Protein AF-A0A504XKM9-F1 (afdb_monomer)

Solvent-accessible surface area (backbone atoms only — not comparable to full-atom values): 22689 Å² total; per-residue (Å²): 129,52,29,35,40,34,37,34,36,84,38,79,66,26,45,53,51,51,55,52,41,51,76,68,64,38,48,39,29,25,29,25,67,56,88,77,69,82,68,48,90,37,65,44,71,44,65,89,86,54,51,67,71,54,50,52,50,50,55,51,58,65,42,63,98,58,78,71,78,43,79,45,74,71,70,92,86,56,64,70,44,27,48,68,44,30,49,50,44,53,51,51,50,55,48,39,48,74,71,43,49,73,52,29,65,49,80,39,77,36,36,46,67,28,80,49,90,34,87,98,41,53,50,59,22,56,17,23,36,49,35,49,51,49,29,36,53,52,42,73,38,64,87,63,44,34,61,82,38,37,30,32,24,41,15,49,73,48,63,67,39,76,65,49,50,66,78,44,74,85,58,79,61,91,76,38,22,55,61,64,62,54,51,51,53,52,52,37,34,54,72,62,45,92,52,76,64,58,32,39,77,43,71,51,62,65,80,75,71,84,57,76,85,26,46,55,51,40,39,40,34,39,53,28,70,73,27,32,42,36,39,36,49,76,47,72,55,42,34,48,67,54,48,54,54,49,51,49,55,50,50,55,50,55,50,48,50,54,71,80,36,104,54,79,77,80,50,60,69,55,51,51,49,53,51,44,53,53,32,35,48,27,37,76,73,75,58,42,36,81,44,73,48,78,49,76,24,49,55,100,91,45,70,42,45,36,38,35,41,39,73,40,55,70,51,72,52,66,57,49,42,35,74,65,24,49,76,63,31,39,61,56,53,51,52,52,44,72,75,29,80,88,52,35,49,62,69,56,45,53,47,54,48,50,54,34,52,45,53,39,46,76,70,40,97,66,49,52,80,34,29,36,43,39,39,20,24,94,93,45,76,47,70,49,74,77,43,67,66,89,82,85,78,82,50,86,71,65,38,66,87,69,63,51,92,72,132

Foldseek 3Di:
DAEEEQEQCVDPVNVVVLVVVVVVVYFYQYEYCDPPPPDGPFYDHDHPPDAPVRVVVRSCVSQPPHDHPYYHHPDDDDPPLLVVAVVVLVVLLQCQLVPNDAQAEAEGEAAPCLVDDDVVCRSNNVNRVNSLVVQQVCLVDCNSHYHNYAYEYEHEYAAPDPVCCVVCVPDDCVWHAYPVVVVVVVVCVRVVHPNDHHSYHHYDTPDQCPDCPFCFDKKKKADFQFWIKIKGFPDGPGHPPLPVVLVVVLVVVQVCCVPVDVDDGDDQVRSVVVSLVVQQVCVVVVRHSQHKDWGWADDPSDTWTKIAHRNSDIDTDRMDMDDCCVVQLVVLSVVLCVVVVVGHHPVSRVVSVLVSLQRCCVPPPRHDQWMKMWIHGPVGIDIDDIHGHDHDPPPPCNDPVNVDPDD

Nearest PDB structures (foldseek):
  8olu-assembly1_N  TM=9.943E-01  e=1.231E-33  Leishmania tarentolae
  8b5t-assembly1_A  TM=6.002E-01  e=1.098E-28  Leishmania major
  8b5u-assembly1_A-2  TM=6.153E-01  e=2.143E-27  Leishmania donovani
  8b5t-assembly2_C  TM=6.014E-01  e=2.281E-26  Leishmania major
  1hdr-assembly1_A-2  TM=6.106E-01  e=1.189E-16  Homo sapiens

Secondary structure (DSSP, 8-state):
--EEEEETTTSHHHHHHHHHHHHTT-EEEEEESSTT--SSSEEEE--TTS-HHHHHHHHHHHTTT---SEEEE-S---HHHIIIIIIHHHHHHHHHHHHPPTT-EEEEE--GGGGS--TT-HHHHHHHHHHHHHHHHHHH-GGGS-TT-EEEEEEES-B--HHHHHH-TTS-GGGPBPHHHHHHHHHHHHTTTTPPPTT-EEEE-S---SS-S------EEEEETTEEEEEEES--SS--HHHHHHHHHHHHHHHHHHHHS--PPPPHHHHHHHHHHHHHHHHHTT------EEEEEEETTEEEEEEE-TT--EEE-SEEE-TTHHHHTHHHHHHHHHH-TT---HHHHHHHHHHHHHHHHHH-TT--S-EEEEEEETTEEEEPPPB--------TTSSHHHH-S--

Structure (mmCIF, N/CA/C/O backbone):
data_AF-A0A504XKM9-F1
#
_entry.id   AF-A0A504XKM9-F1
#
loop_
_atom_site.group_PDB
_atom_site.id
_atom_site.type_symbol
_atom_site.label_atom_id
_atom_site.label_alt_id
_atom_site.label_comp_id
_atom_site.label_asym_id
_atom_site.label_entity_id
_atom_site.label_seq_id
_atom_site.pdbx_PDB_ins_code
_atom_site.Cartn_x
_atom_site.Cartn_y
_atom_site.Cartn_z
_atom_site.occupancy
_atom_site.B_iso_or_equiv
_atom_site.auth_seq_id
_atom_site.auth_comp_id
_atom_site.auth_asym_id
_atom_site.auth_atom_id
_atom_site.pdbx_PDB_model_num
ATOM 1 N N . MET A 1 1 ? -4.149 -6.674 61.177 1.00 70.00 1 MET A N 1
ATOM 2 C CA . MET A 1 1 ? -5.320 -7.245 60.475 1.00 70.00 1 MET A CA 1
ATOM 3 C C . MET A 1 1 ? -5.257 -6.757 59.034 1.00 70.00 1 MET A C 1
ATOM 5 O O . MET A 1 1 ? -4.683 -5.691 58.846 1.00 70.00 1 MET A O 1
ATOM 9 N N . LYS A 1 2 ? -5.729 -7.525 58.043 1.00 76.19 2 LYS A N 1
ATOM 10 C CA . LYS A 1 2 ? -5.780 -7.047 56.648 1.00 76.19 2 LYS A CA 1
ATOM 11 C C . LYS A 1 2 ? -7.056 -6.251 56.413 1.00 76.19 2 LYS A C 1
ATOM 13 O O . LYS A 1 2 ? -8.088 -6.632 56.965 1.00 76.19 2 LYS A O 1
ATOM 18 N N . ASN A 1 3 ? -6.983 -5.206 55.595 1.00 72.88 3 ASN A N 1
ATOM 19 C CA . ASN A 1 3 ? -8.083 -4.270 55.369 1.00 72.88 3 ASN A CA 1
ATOM 20 C C . ASN A 1 3 ? -8.521 -4.291 53.897 1.00 72.88 3 ASN A C 1
ATOM 22 O O . ASN A 1 3 ? -7.683 -4.176 53.001 1.00 72.88 3 ASN A O 1
ATOM 26 N N . VAL A 1 4 ? -9.827 -4.392 53.642 1.00 72.75 4 VAL A N 1
ATOM 27 C CA . VAL A 1 4 ? -10.417 -4.289 52.295 1.00 72.75 4 VAL A CA 1
ATOM 28 C C . VAL A 1 4 ? -11.367 -3.096 52.217 1.00 72.75 4 VAL A C 1
ATOM 30 O O . VAL A 1 4 ? -12.232 -2.942 53.075 1.00 72.75 4 VAL A O 1
ATOM 33 N N . LEU A 1 5 ? -11.227 -2.270 51.177 1.00 77.06 5 LEU A N 1
ATOM 34 C CA . LEU A 1 5 ? -12.221 -1.261 50.807 1.00 77.06 5 LEU A CA 1
ATOM 35 C C . LEU A 1 5 ? -13.191 -1.881 49.795 1.00 77.06 5 LEU A C 1
ATOM 37 O O . LEU A 1 5 ? -12.787 -2.225 48.684 1.00 77.06 5 LEU A O 1
ATOM 41 N N . LEU A 1 6 ? -14.458 -2.028 50.179 1.00 73.31 6 LEU A N 1
ATOM 42 C CA . LEU A 1 6 ? -15.517 -2.613 49.362 1.00 73.31 6 LEU A CA 1
ATOM 43 C C . LEU A 1 6 ? -16.537 -1.540 48.968 1.00 73.31 6 LEU A C 1
ATOM 45 O O . LEU A 1 6 ? -17.334 -1.095 49.793 1.00 73.31 6 LEU A O 1
ATOM 49 N N . ILE A 1 7 ? -16.528 -1.158 47.693 1.00 74.06 7 ILE A N 1
ATOM 50 C CA . ILE A 1 7 ? -17.465 -0.194 47.111 1.00 74.06 7 ILE A CA 1
ATOM 51 C C . ILE A 1 7 ? -18.613 -0.967 46.443 1.00 74.06 7 ILE A C 1
ATOM 53 O O . ILE A 1 7 ? -18.381 -1.923 45.695 1.00 74.06 7 ILE A O 1
ATOM 57 N N . GLY A 1 8 ? -19.857 -0.574 46.721 1.00 64.62 8 GLY A N 1
ATOM 58 C CA . GLY A 1 8 ? -21.062 -1.296 46.295 1.00 64.62 8 GLY A CA 1
ATOM 59 C C . GLY A 1 8 ? -21.435 -2.462 47.223 1.00 64.62 8 GLY A C 1
ATOM 60 O O . GLY A 1 8 ? -21.980 -3.471 46.765 1.00 64.62 8 GLY A O 1
ATOM 61 N N . ALA A 1 9 ? -21.095 -2.367 48.516 1.00 67.50 9 ALA A N 1
ATOM 62 C CA . ALA A 1 9 ? -21.291 -3.415 49.524 1.00 67.50 9 ALA A CA 1
ATOM 63 C C . ALA A 1 9 ? -22.762 -3.855 49.717 1.00 67.50 9 ALA A C 1
ATOM 65 O O . ALA A 1 9 ? -23.021 -5.014 50.046 1.00 67.50 9 ALA A O 1
ATOM 66 N N . CYS A 1 10 ? -23.735 -2.972 49.473 1.00 66.06 10 CYS A N 1
ATOM 67 C CA . CYS A 1 10 ? -25.172 -3.259 49.539 1.00 66.06 10 CYS A CA 1
ATOM 68 C C . CYS A 1 10 ? -25.740 -3.829 48.224 1.00 66.06 10 CYS A C 1
ATOM 70 O O . CYS A 1 10 ? -26.924 -4.179 48.168 1.00 66.06 10 CYS A O 1
ATOM 72 N N . GLY A 1 11 ? -24.924 -3.993 47.179 1.00 57.66 11 GLY A N 1
ATOM 73 C CA . GLY A 1 11 ? -25.284 -4.765 45.990 1.00 57.66 11 GLY A CA 1
ATOM 74 C C . GLY A 1 11 ? -25.432 -6.266 46.281 1.00 57.66 11 GLY A C 1
ATOM 75 O O . GLY A 1 11 ? -24.950 -6.779 47.292 1.00 57.66 11 GLY A O 1
ATOM 76 N N . ALA A 1 12 ? -26.078 -7.013 45.377 1.00 55.53 12 ALA A N 1
ATOM 77 C CA . ALA A 1 12 ? -26.192 -8.472 45.507 1.00 55.53 12 ALA A CA 1
ATOM 78 C C . ALA A 1 12 ? -24.811 -9.160 45.500 1.00 55.53 12 ALA A C 1
ATOM 80 O O . ALA A 1 12 ? -24.533 -9.995 46.362 1.00 55.53 12 ALA A O 1
ATOM 81 N N . LEU A 1 13 ? -23.928 -8.737 44.587 1.00 52.66 13 LEU A N 1
ATOM 82 C CA . LEU A 1 13 ? -22.528 -9.164 44.547 1.00 52.66 13 LEU A CA 1
ATOM 83 C C . LEU A 1 13 ? -21.738 -8.633 45.755 1.00 52.66 13 LEU A C 1
ATOM 85 O O . LEU A 1 13 ? -21.016 -9.399 46.388 1.00 52.66 13 LEU A O 1
ATOM 89 N N . GLY A 1 14 ? -21.934 -7.363 46.130 1.00 64.19 14 GLY A N 1
ATOM 90 C CA . GLY A 1 14 ? -21.290 -6.740 47.292 1.00 64.19 14 GLY A CA 1
ATOM 91 C C . GLY A 1 14 ? -21.497 -7.524 48.587 1.00 64.19 14 GLY A C 1
ATOM 92 O O . GLY A 1 14 ? -20.524 -7.866 49.256 1.00 64.19 14 GLY A O 1
ATOM 93 N N . ARG A 1 15 ? -22.739 -7.930 48.888 1.00 71.44 15 ARG A N 1
ATOM 94 C CA . ARG A 1 15 ? -23.050 -8.785 50.048 1.00 71.44 15 ARG A CA 1
ATOM 95 C C . ARG A 1 15 ? -22.345 -10.140 49.997 1.00 71.44 15 ARG A C 1
ATOM 97 O O . ARG A 1 15 ? -21.890 -10.632 51.029 1.00 71.44 15 ARG A O 1
ATOM 104 N N . ALA A 1 16 ? -22.256 -10.772 48.826 1.00 67.19 16 ALA A N 1
ATOM 105 C CA . ALA A 1 16 ? -21.552 -12.048 48.680 1.00 67.19 16 ALA A CA 1
ATOM 106 C C . ALA A 1 16 ? -20.040 -11.890 48.931 1.00 67.19 16 ALA A C 1
ATOM 108 O O . ALA A 1 16 ? -19.444 -12.695 49.649 1.00 67.19 16 ALA A O 1
ATOM 109 N N . VAL A 1 17 ? -19.445 -10.812 48.411 1.00 68.62 17 VAL A N 1
ATOM 110 C CA . VAL A 1 17 ? -18.032 -10.460 48.604 1.00 68.62 17 VAL A CA 1
ATOM 111 C C . VAL A 1 17 ? -17.738 -10.119 50.070 1.00 68.62 17 VAL A C 1
ATOM 113 O O . VAL A 1 17 ? -16.817 -10.697 50.645 1.00 68.62 17 VAL A O 1
ATOM 116 N N . ALA A 1 18 ? -18.549 -9.277 50.719 1.00 73.62 18 ALA A N 1
ATOM 117 C CA . ALA A 1 18 ? -18.409 -8.943 52.141 1.00 73.62 18 ALA A CA 1
ATOM 118 C C . ALA A 1 18 ? -18.407 -10.201 53.028 1.00 73.62 18 ALA A C 1
ATOM 120 O O . ALA A 1 18 ? -17.508 -10.395 53.848 1.00 73.62 18 ALA A O 1
ATOM 121 N N . ASN A 1 19 ? -19.352 -11.120 52.796 1.00 74.81 19 ASN A N 1
ATOM 122 C CA . ASN A 1 19 ? -19.420 -12.400 53.504 1.00 74.81 19 ASN A CA 1
ATOM 123 C C . ASN A 1 19 ? -18.169 -13.278 53.296 1.00 74.81 19 ASN A C 1
ATOM 125 O O . ASN A 1 19 ? -17.775 -14.010 54.207 1.00 74.81 19 ASN A O 1
ATOM 129 N N . ALA A 1 20 ? -17.531 -13.226 52.122 1.00 71.88 20 ALA A N 1
ATOM 130 C CA . ALA A 1 20 ? -16.290 -13.954 51.858 1.00 71.88 20 ALA A CA 1
ATOM 131 C C . ALA A 1 20 ? -15.095 -13.353 52.624 1.00 71.88 20 ALA A C 1
ATOM 133 O O . ALA A 1 20 ? -14.355 -14.090 53.280 1.00 71.88 20 ALA A O 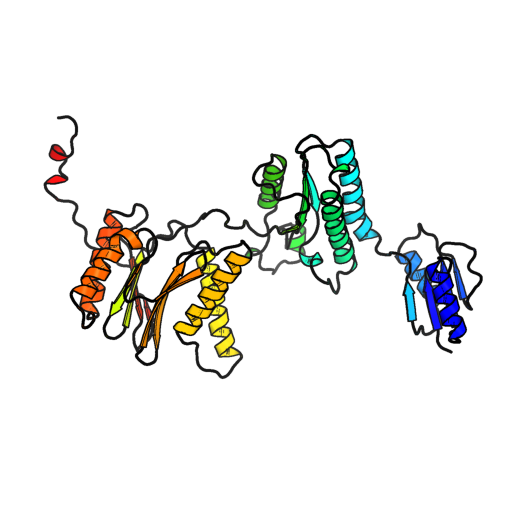1
ATOM 134 N N . PHE A 1 21 ? -14.945 -12.025 52.622 1.00 78.25 21 PHE A N 1
ATOM 135 C CA . PHE A 1 21 ? -13.887 -11.336 53.375 1.00 78.25 21 PHE A CA 1
ATOM 136 C C . PHE A 1 21 ? -14.048 -11.480 54.896 1.00 78.25 21 PHE A C 1
ATOM 138 O O . PHE A 1 21 ? -13.057 -11.704 55.597 1.00 78.25 21 PHE A O 1
ATOM 145 N N . ALA A 1 22 ? -15.287 -11.469 55.399 1.00 79.94 22 ALA A N 1
ATOM 146 C CA . ALA A 1 22 ? -15.591 -11.697 56.811 1.00 79.94 22 ALA A CA 1
ATOM 147 C C . ALA A 1 22 ? -15.174 -13.108 57.265 1.00 79.94 22 ALA A C 1
ATOM 149 O O . ALA A 1 22 ? -14.493 -13.259 58.281 1.00 79.94 22 ALA A O 1
ATOM 150 N N . LYS A 1 23 ? -15.479 -14.149 56.470 1.00 82.19 23 LYS A N 1
ATOM 151 C CA . LYS A 1 23 ? -14.980 -15.523 56.706 1.00 82.19 23 LYS A CA 1
ATOM 152 C C . LYS A 1 23 ? -13.448 -15.590 56.720 1.00 82.19 23 LYS A C 1
ATOM 154 O O . LYS A 1 23 ? -12.876 -16.349 57.498 1.00 82.19 23 LYS A O 1
ATOM 159 N N . GLY A 1 24 ? -12.790 -14.775 55.895 1.00 79.88 24 GLY A N 1
ATOM 160 C CA . GLY A 1 24 ? -11.335 -14.630 55.855 1.00 79.88 24 GLY A CA 1
ATOM 161 C C . GLY A 1 24 ? -10.714 -13.844 57.020 1.00 79.88 24 GLY A C 1
ATOM 162 O O . GLY A 1 24 ? -9.491 -13.722 57.048 1.00 79.88 24 GLY A O 1
ATOM 163 N N . LYS A 1 25 ? -11.509 -13.308 57.961 1.00 84.69 25 LYS A N 1
ATOM 164 C CA . LYS A 1 25 ? -11.062 -12.443 59.076 1.00 84.69 25 LYS A CA 1
ATOM 165 C C . LYS A 1 25 ? -10.348 -11.153 58.625 1.00 84.69 25 LYS A C 1
ATOM 167 O O . LYS A 1 25 ? -9.377 -10.722 59.251 1.00 84.69 25 LYS A O 1
ATOM 172 N N . TRP A 1 26 ? -10.815 -10.549 57.534 1.00 79.44 26 TRP A N 1
ATOM 173 C CA . TRP A 1 26 ? -10.395 -9.207 57.114 1.00 79.44 26 TRP A CA 1
ATOM 174 C C . TRP A 1 26 ? -11.257 -8.147 57.810 1.00 79.44 26 TRP A C 1
ATOM 176 O O . TRP A 1 26 ? -12.443 -8.379 58.036 1.00 79.44 26 TRP A O 1
ATOM 186 N N . SER A 1 27 ? -10.676 -6.983 58.101 1.00 79.06 27 SER A N 1
ATOM 187 C CA . SER A 1 27 ? -11.450 -5.780 58.416 1.00 79.06 27 SER A CA 1
ATOM 188 C C . SER A 1 27 ? -12.011 -5.217 57.110 1.00 79.06 27 SER A C 1
ATOM 190 O O . SER A 1 27 ? -11.294 -5.108 56.109 1.00 79.06 27 SER A O 1
ATOM 192 N N . ILE A 1 28 ? -13.310 -4.927 57.100 1.00 76.88 28 ILE A N 1
ATOM 193 C CA . ILE A 1 28 ? -14.045 -4.497 55.909 1.00 76.88 28 ILE A CA 1
ATOM 194 C C . ILE A 1 28 ? -14.430 -3.034 56.093 1.00 76.88 28 ILE A C 1
ATOM 196 O O . ILE A 1 28 ? -15.100 -2.679 57.061 1.00 76.88 28 ILE A O 1
ATOM 200 N N . ILE A 1 29 ? -14.015 -2.201 55.146 1.00 79.81 29 ILE A N 1
ATOM 201 C CA . ILE A 1 29 ? -14.376 -0.792 55.040 1.00 79.81 29 ILE A CA 1
ATOM 202 C C . ILE A 1 29 ? -15.398 -0.716 53.907 1.00 79.81 29 ILE A C 1
ATOM 204 O O . ILE A 1 29 ? -15.057 -0.958 52.748 1.00 79.81 29 ILE A O 1
ATOM 208 N N . SER A 1 30 ? -16.657 -0.450 54.239 1.00 75.75 30 SER A N 1
ATOM 209 C CA . SER A 1 30 ? -17.770 -0.558 53.293 1.00 75.75 30 SER A CA 1
ATOM 210 C C . SER A 1 30 ? -18.246 0.816 52.847 1.00 75.75 30 SER A C 1
ATOM 212 O O . SER A 1 30 ? -18.533 1.689 53.669 1.00 75.75 30 SER A O 1
ATOM 214 N N . VAL A 1 31 ? -18.379 0.992 51.535 1.00 69.88 31 VAL A N 1
ATOM 215 C CA . VAL A 1 31 ? -18.910 2.213 50.927 1.00 69.88 31 VAL A CA 1
ATOM 216 C C . VAL A 1 31 ? -20.022 1.852 49.950 1.00 69.88 31 VAL A C 1
ATOM 218 O O . VAL A 1 31 ? -19.868 0.952 49.124 1.00 69.88 31 VAL A O 1
ATOM 221 N N . ASP A 1 32 ? -21.157 2.540 50.037 1.00 68.06 32 ASP A N 1
ATOM 222 C CA . ASP A 1 32 ? -22.306 2.294 49.164 1.00 68.06 32 ASP A CA 1
ATOM 223 C C . ASP A 1 32 ? -23.139 3.562 48.929 1.00 68.06 32 ASP A C 1
ATOM 225 O O . ASP A 1 32 ? -23.013 4.560 49.640 1.00 68.06 32 ASP A O 1
ATOM 229 N N . GLN A 1 33 ? -23.999 3.498 47.917 1.00 65.00 33 GLN A N 1
ATOM 230 C CA . GLN A 1 33 ? -24.992 4.514 47.590 1.00 65.00 33 GLN A CA 1
ATOM 231 C C . GLN A 1 33 ? -26.204 4.473 48.533 1.00 65.00 33 GLN A C 1
ATOM 233 O O . GLN A 1 33 ? -26.844 5.494 48.780 1.00 65.00 33 GLN A O 1
ATOM 238 N N . ALA A 1 34 ? -26.534 3.300 49.077 1.00 58.91 34 ALA A N 1
ATOM 239 C CA . ALA A 1 34 ? -27.599 3.154 50.056 1.00 58.91 34 ALA A CA 1
ATOM 240 C C . ALA A 1 34 ? -27.132 3.594 51.453 1.00 58.91 34 ALA A C 1
ATOM 242 O O . ALA A 1 34 ? -26.147 3.084 51.978 1.00 58.91 34 ALA A O 1
ATOM 243 N N . ALA A 1 35 ? -27.917 4.435 52.134 1.00 51.81 35 ALA A N 1
ATOM 244 C CA . ALA A 1 35 ? -27.663 4.861 53.521 1.00 51.81 35 ALA A CA 1
ATOM 245 C C . ALA A 1 35 ? -27.720 3.720 54.575 1.00 51.81 35 ALA A C 1
ATOM 247 O O . ALA A 1 35 ? -27.573 3.968 55.768 1.00 51.81 35 ALA A O 1
ATOM 248 N N . ALA A 1 36 ? -27.942 2.472 54.150 1.00 50.09 36 ALA A N 1
ATOM 249 C CA . ALA A 1 36 ? -28.120 1.286 54.986 1.00 50.09 36 ALA A CA 1
ATOM 250 C C . ALA A 1 36 ? -26.840 0.431 55.137 1.00 50.09 36 ALA A C 1
ATOM 252 O O . ALA A 1 36 ? -26.924 -0.780 55.363 1.00 50.09 36 ALA A O 1
ATOM 253 N N . VAL A 1 37 ? -25.648 1.026 55.005 1.00 52.25 37 VAL A N 1
ATOM 254 C CA . VAL A 1 37 ? -24.373 0.316 55.215 1.00 52.25 37 VAL A CA 1
ATOM 255 C C . VAL A 1 37 ? -24.190 -0.000 56.707 1.00 52.25 37 VAL A C 1
ATOM 257 O O . VAL A 1 37 ? -23.772 0.854 57.481 1.00 52.25 37 VAL A O 1
ATOM 260 N N . GLN A 1 38 ? -24.512 -1.233 57.118 1.00 51.25 38 GLN A N 1
ATOM 261 C CA . GLN A 1 38 ? -24.362 -1.721 58.503 1.00 51.25 38 GLN A CA 1
ATOM 262 C C . GLN A 1 38 ? -23.389 -2.911 58.653 1.00 51.25 38 GLN A C 1
ATOM 264 O O . GLN A 1 38 ? -23.478 -3.675 59.612 1.00 51.25 38 GLN A O 1
ATOM 269 N N . GLN A 1 39 ? -22.456 -3.104 57.716 1.00 49.62 39 GLN A N 1
ATOM 270 C CA . GLN A 1 39 ? -21.413 -4.133 57.832 1.00 49.62 39 GLN A CA 1
ATOM 271 C C . GLN A 1 39 ? -20.039 -3.571 57.457 1.00 49.62 39 GLN A C 1
ATOM 273 O O . GLN A 1 39 ? -19.742 -3.399 56.276 1.00 49.62 39 GLN A O 1
ATOM 278 N N . GLY A 1 40 ? -19.202 -3.323 58.465 1.00 51.66 40 GLY A N 1
ATOM 279 C CA . GLY A 1 40 ? -17.815 -2.877 58.320 1.00 51.66 40 GLY A CA 1
ATOM 280 C C . GLY A 1 40 ? -17.358 -1.991 59.481 1.00 51.66 40 GLY A C 1
ATOM 281 O O . GLY A 1 40 ? -18.177 -1.302 60.086 1.00 51.66 40 GLY A O 1
ATOM 282 N N . ASP A 1 41 ? -16.054 -1.987 59.771 1.00 52.09 41 ASP A N 1
ATOM 283 C CA . ASP A 1 41 ? -15.450 -1.192 60.860 1.00 52.09 41 ASP A CA 1
ATOM 284 C C . ASP A 1 41 ? -15.378 0.315 60.526 1.00 52.09 41 ASP A C 1
ATOM 286 O O . ASP A 1 41 ? -15.154 1.152 61.398 1.00 52.09 41 ASP A O 1
ATOM 290 N N . GLY A 1 42 ? -15.599 0.666 59.256 1.00 56.34 42 GLY A N 1
ATOM 291 C CA . GLY A 1 42 ? -15.813 2.027 58.774 1.00 56.34 42 GLY A CA 1
ATOM 292 C C . GLY A 1 42 ? -16.842 2.007 57.647 1.00 56.34 42 GLY A C 1
ATOM 293 O O . GLY A 1 42 ? -16.648 1.312 56.648 1.00 56.34 42 GLY A O 1
ATOM 294 N N . CYS A 1 43 ? -17.945 2.737 57.821 1.00 55.44 43 CYS A N 1
ATOM 295 C CA . CYS A 1 43 ? -19.047 2.801 56.861 1.00 55.44 43 CYS A CA 1
ATOM 296 C C . CYS A 1 43 ? -19.223 4.238 56.355 1.00 55.44 43 CYS A C 1
ATOM 298 O O . CYS A 1 43 ? -19.390 5.158 57.155 1.00 55.44 43 CYS A O 1
ATOM 300 N N . GLY A 1 44 ? -19.203 4.424 55.034 1.00 62.03 44 GLY A N 1
ATOM 301 C CA . GLY A 1 44 ? -19.447 5.714 54.384 1.00 62.03 44 GLY A CA 1
ATOM 302 C C . GLY A 1 44 ? -20.574 5.614 53.360 1.00 62.03 44 GLY A C 1
ATOM 303 O O . GLY A 1 44 ? -20.515 4.777 52.461 1.00 62.03 44 GLY A O 1
ATOM 304 N N . ALA A 1 45 ? -21.588 6.470 53.476 1.00 64.00 45 ALA A N 1
ATOM 305 C CA . ALA A 1 45 ? -22.582 6.652 52.421 1.00 64.00 45 ALA A CA 1
ATOM 306 C C . ALA A 1 45 ? -22.050 7.652 51.383 1.00 64.00 45 ALA A C 1
ATOM 308 O O . ALA A 1 45 ? -21.490 8.684 51.755 1.00 64.00 45 ALA A O 1
ATOM 309 N N . VAL A 1 46 ? -22.238 7.363 50.096 1.00 66.62 46 VAL A N 1
ATOM 310 C CA . VAL A 1 46 ? -21.868 8.262 48.992 1.00 66.62 46 VAL A CA 1
ATOM 311 C C . VAL A 1 46 ? -23.069 8.588 48.111 1.00 66.62 46 VAL A C 1
ATOM 313 O O . VAL A 1 46 ? -23.900 7.731 47.832 1.00 66.62 46 VAL A O 1
ATOM 316 N N . ASN A 1 47 ? -23.170 9.834 47.653 1.00 66.75 47 ASN A N 1
ATOM 317 C CA . ASN A 1 47 ? -24.252 10.260 46.770 1.00 66.75 47 ASN A CA 1
ATOM 318 C C . ASN A 1 47 ? -24.007 9.732 45.336 1.00 66.75 47 ASN A C 1
ATOM 320 O O . ASN A 1 47 ? -22.939 9.997 44.787 1.00 66.75 47 ASN A O 1
ATOM 324 N N . PRO A 1 48 ? -24.965 9.041 44.682 1.00 59.53 48 PRO A N 1
ATOM 325 C CA . PRO A 1 48 ? -24.841 8.641 43.274 1.00 59.53 48 PRO A CA 1
ATOM 326 C C . PRO A 1 48 ? -24.630 9.806 42.296 1.00 59.53 48 PRO A C 1
ATOM 328 O O . PRO A 1 48 ? -24.122 9.591 41.201 1.00 59.53 48 PRO A O 1
ATOM 331 N N . ALA A 1 49 ? -25.054 11.016 42.673 1.00 61.09 49 ALA A N 1
ATOM 332 C CA . ALA A 1 49 ? -24.912 12.235 41.879 1.00 61.09 49 ALA A CA 1
ATOM 333 C C . ALA A 1 49 ? -23.671 13.075 42.245 1.00 61.09 49 ALA A C 1
ATOM 335 O O . ALA A 1 49 ? -23.520 14.173 41.712 1.00 61.09 49 ALA A O 1
ATOM 336 N N . SER A 1 50 ? -22.817 12.600 43.163 1.00 69.00 50 SER A N 1
ATOM 337 C CA . SER A 1 50 ? -21.558 13.277 43.501 1.00 69.00 50 SER A CA 1
ATOM 338 C C . SER A 1 50 ? -20.537 13.179 42.375 1.00 69.00 50 SER A C 1
ATOM 340 O O . SER A 1 50 ? -20.499 12.175 41.659 1.00 69.00 50 SER A O 1
ATOM 342 N N . SER A 1 51 ? -19.671 14.191 42.271 1.00 67.50 51 SER A N 1
ATOM 343 C CA . SER A 1 51 ? -18.584 14.157 41.290 1.00 67.50 51 SER A CA 1
ATOM 344 C C . SER A 1 51 ? -17.541 13.094 41.635 1.00 67.50 51 SER A C 1
ATOM 346 O O . SER A 1 51 ? -17.440 12.630 42.775 1.00 67.50 51 SER A O 1
ATOM 348 N N . ILE A 1 52 ? -16.698 12.720 40.674 1.00 70.06 52 ILE A N 1
ATOM 349 C CA . ILE A 1 52 ? -15.597 11.789 40.956 1.00 70.06 52 ILE A CA 1
ATOM 350 C C . IL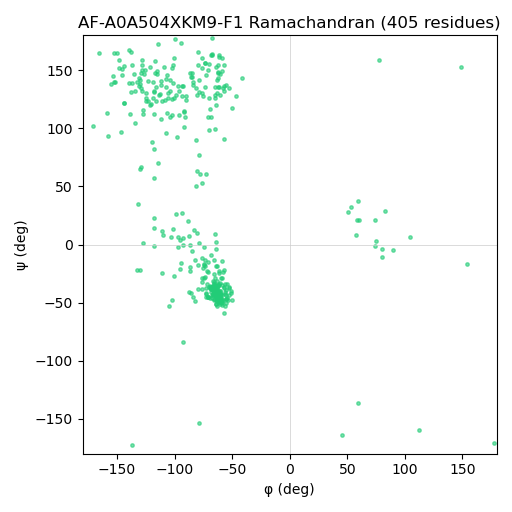E A 1 52 ? -14.599 12.335 41.971 1.00 70.06 52 ILE A C 1
ATOM 352 O O . ILE A 1 52 ? -14.088 11.561 42.775 1.00 70.06 52 ILE A O 1
ATOM 356 N N . GLU A 1 53 ? -14.328 13.634 41.989 1.00 66.50 53 GLU A N 1
ATOM 357 C CA . GLU A 1 53 ? -13.466 14.260 42.992 1.00 66.50 53 GLU A CA 1
ATOM 358 C C . GLU A 1 53 ? -14.076 14.115 44.394 1.00 66.50 53 GLU A C 1
ATOM 360 O O . GLU A 1 53 ? -13.371 13.752 45.339 1.00 66.50 53 GLU A O 1
ATOM 365 N N . GLU A 1 54 ? -15.393 14.306 44.518 1.00 73.12 54 GLU A N 1
ATOM 366 C CA . GLU A 1 54 ? -16.140 14.093 45.762 1.00 73.12 54 GLU A CA 1
ATOM 367 C C . GLU A 1 54 ? -16.116 12.617 46.192 1.00 73.12 54 GLU A C 1
ATOM 369 O O . GLU A 1 54 ? -15.840 12.318 47.355 1.00 73.12 54 GLU A O 1
ATOM 374 N N . LEU A 1 55 ? -16.322 11.679 45.261 1.00 73.69 55 LEU A N 1
ATOM 375 C CA . LEU A 1 55 ? -16.275 10.237 45.528 1.00 73.69 55 LEU A CA 1
ATOM 376 C C . LEU A 1 55 ? -14.863 9.764 45.895 1.00 73.69 55 LEU A C 1
ATOM 378 O O . LEU A 1 55 ? -14.692 9.032 46.868 1.00 73.69 55 LEU A O 1
ATOM 382 N N . GLN A 1 56 ? -13.829 10.228 45.189 1.00 73.25 56 GLN A N 1
ATOM 383 C CA . GLN A 1 56 ? -12.431 9.978 45.541 1.00 73.25 56 GLN A CA 1
ATOM 384 C C . GLN A 1 56 ? -12.110 10.517 46.935 1.00 73.25 56 GLN A C 1
ATOM 386 O O . GLN A 1 56 ? -11.425 9.842 47.704 1.00 73.25 56 GLN A O 1
ATOM 391 N N . GLN A 1 57 ? -12.588 11.717 47.273 1.00 75.94 57 GLN A N 1
ATOM 392 C CA . GLN A 1 57 ? -12.374 12.304 48.589 1.00 75.94 57 GLN A CA 1
ATOM 393 C C . GLN A 1 57 ? -13.132 11.537 49.678 1.00 75.94 57 GLN A C 1
ATOM 395 O O . GLN A 1 57 ? -12.565 11.305 50.747 1.00 75.94 57 GLN A O 1
ATOM 400 N N . ALA A 1 58 ? -14.348 11.059 49.407 1.00 74.88 58 ALA A N 1
ATOM 401 C CA . ALA A 1 58 ? -15.099 10.193 50.311 1.00 74.88 58 ALA A CA 1
ATOM 402 C C . ALA A 1 58 ? -14.378 8.853 50.540 1.00 74.88 58 ALA A C 1
ATOM 404 O O . ALA A 1 58 ? -14.183 8.449 51.686 1.00 74.88 58 ALA A O 1
ATOM 405 N N . TYR A 1 59 ? -13.891 8.200 49.478 1.00 78.81 59 TYR A N 1
ATOM 406 C CA . TYR A 1 59 ? -13.153 6.935 49.579 1.00 78.81 59 TYR A CA 1
ATOM 407 C C . TYR A 1 59 ? -11.820 7.103 50.321 1.00 78.81 59 TYR A C 1
ATOM 409 O O . TYR A 1 59 ? -11.503 6.298 51.194 1.00 78.81 59 TYR A O 1
ATOM 417 N N . LYS A 1 60 ? -11.057 8.171 50.035 1.00 76.94 60 LYS A N 1
ATOM 418 C CA . LYS A 1 60 ? -9.832 8.526 50.779 1.00 76.94 60 LYS A CA 1
ATOM 419 C C . LYS A 1 60 ? -10.132 8.795 52.256 1.00 76.94 60 LYS A C 1
ATOM 421 O O . LYS A 1 60 ? -9.406 8.312 53.123 1.00 76.94 60 LYS A O 1
ATOM 426 N N . SER A 1 61 ? -11.218 9.513 52.550 1.00 78.88 61 SER A N 1
ATOM 427 C CA . SER A 1 61 ? -11.654 9.781 53.927 1.00 78.88 61 SER A CA 1
ATOM 428 C C . SER A 1 61 ? -11.985 8.480 54.665 1.00 78.88 61 SER A C 1
ATOM 430 O O . SER A 1 61 ? -11.484 8.265 55.765 1.00 78.88 61 SER A O 1
ATOM 432 N N . ALA A 1 62 ? -12.722 7.563 54.027 1.00 74.19 62 ALA A N 1
ATOM 433 C CA . ALA A 1 62 ? -13.108 6.271 54.604 1.00 74.19 62 ALA A CA 1
ATOM 434 C C . ALA A 1 62 ? -11.921 5.355 54.969 1.00 74.19 62 ALA A C 1
ATOM 436 O O . ALA A 1 62 ? -12.066 4.487 55.826 1.00 74.19 62 ALA A O 1
ATOM 437 N N . VAL A 1 63 ? -10.749 5.545 54.349 1.00 76.88 63 VAL A N 1
ATOM 438 C CA . VAL A 1 63 ? -9.528 4.756 54.615 1.00 76.88 63 VAL A CA 1
ATOM 439 C C . VAL A 1 63 ? -8.419 5.562 55.307 1.00 76.88 63 VAL A C 1
ATOM 441 O O . VAL A 1 63 ? -7.276 5.111 55.388 1.00 76.88 63 VAL A O 1
ATOM 444 N N . THR A 1 64 ? -8.721 6.764 55.807 1.00 81.69 64 THR A N 1
ATOM 445 C CA . THR A 1 64 ? -7.718 7.649 56.421 1.00 81.69 64 THR A CA 1
ATOM 446 C C . THR A 1 64 ? -7.068 6.994 57.643 1.00 81.69 64 THR A C 1
ATOM 448 O O . THR A 1 64 ? -7.743 6.503 58.541 1.00 81.69 64 THR A O 1
ATOM 451 N N . GLY A 1 65 ? -5.731 6.980 57.675 1.00 76.25 65 GLY A N 1
ATOM 452 C CA . GLY A 1 65 ? -4.947 6.326 58.732 1.00 76.25 65 GLY A CA 1
ATOM 453 C C . GLY A 1 65 ? -4.801 4.804 58.586 1.00 76.25 65 GLY A C 1
ATOM 454 O O . GLY A 1 65 ? -4.054 4.196 59.351 1.00 76.25 65 GLY A O 1
ATOM 455 N N . LEU A 1 66 ? -5.446 4.184 57.592 1.00 78.31 66 LEU A N 1
ATOM 456 C CA . LEU A 1 66 ? -5.372 2.749 57.321 1.00 78.31 66 LEU A CA 1
ATOM 457 C C . LEU A 1 66 ? -4.523 2.470 56.072 1.00 78.31 66 LEU A C 1
ATOM 459 O O . LEU A 1 66 ? -4.530 3.223 55.100 1.00 78.31 66 LEU A O 1
ATOM 463 N N . LYS A 1 67 ? -3.799 1.346 56.076 1.00 77.81 67 LYS A N 1
ATOM 464 C CA . LYS A 1 67 ? -3.233 0.761 54.850 1.00 77.81 67 LYS A CA 1
ATOM 465 C C . LYS A 1 67 ? -4.217 -0.274 54.321 1.00 77.81 67 LYS A C 1
ATOM 467 O O . LYS A 1 67 ? -4.646 -1.137 55.082 1.00 77.81 67 LYS A O 1
ATOM 472 N N . VAL A 1 68 ? -4.580 -0.167 53.048 1.00 75.94 68 VAL A N 1
ATOM 473 C CA . VAL A 1 68 ? -5.576 -1.026 52.397 1.00 75.94 68 VAL A CA 1
ATOM 474 C C . VAL A 1 68 ? -4.858 -2.097 51.581 1.00 75.94 68 VAL A C 1
ATOM 476 O O . VAL A 1 68 ? -4.020 -1.771 50.744 1.00 75.94 68 VAL A O 1
ATOM 479 N N . ASP A 1 69 ? -5.182 -3.366 51.826 1.00 80.69 69 ASP A N 1
ATOM 480 C CA . ASP A 1 69 ? -4.598 -4.520 51.131 1.00 80.69 69 ASP A CA 1
ATOM 481 C C . ASP A 1 69 ? -5.340 -4.853 49.821 1.00 80.69 69 ASP A C 1
ATOM 483 O O . ASP A 1 69 ? -4.773 -5.494 48.938 1.00 80.69 69 ASP A O 1
ATOM 487 N N . ALA A 1 70 ? -6.609 -4.443 49.690 1.00 64.88 70 ALA A N 1
ATOM 488 C CA . ALA A 1 70 ? -7.423 -4.625 48.487 1.00 64.88 70 ALA A CA 1
ATOM 489 C C . ALA A 1 70 ? -8.503 -3.536 48.347 1.00 64.88 70 ALA A C 1
ATOM 491 O O . ALA A 1 70 ? -9.167 -3.187 49.323 1.00 64.88 70 ALA A O 1
ATOM 492 N N . VAL A 1 71 ? -8.724 -3.047 47.123 1.00 73.75 71 VAL A N 1
ATOM 493 C CA . VAL A 1 71 ? -9.854 -2.174 46.764 1.00 73.75 71 VAL A CA 1
ATOM 494 C C . VAL A 1 71 ? -10.726 -2.916 45.758 1.00 73.75 71 VAL A C 1
ATOM 496 O O . VAL A 1 71 ? -10.237 -3.333 44.710 1.00 73.75 71 VAL A O 1
ATOM 499 N N . ILE A 1 72 ? -12.007 -3.087 46.074 1.00 71.50 72 ILE A N 1
ATOM 500 C CA . ILE A 1 72 ? -12.982 -3.772 45.223 1.00 71.50 72 ILE A CA 1
ATOM 501 C C . ILE A 1 72 ? -14.055 -2.767 44.844 1.00 71.50 72 ILE A C 1
ATOM 503 O O . ILE A 1 72 ? -14.820 -2.317 45.697 1.00 71.50 72 ILE A O 1
ATOM 507 N N . ASN A 1 73 ? -14.103 -2.424 43.560 1.00 60.66 73 ASN A N 1
ATOM 508 C CA . ASN A 1 73 ? -15.059 -1.469 43.030 1.00 60.66 73 ASN A CA 1
ATOM 509 C C . ASN A 1 73 ? -16.148 -2.168 42.207 1.00 60.66 73 ASN A C 1
ATOM 511 O O . ASN A 1 73 ? -15.859 -2.699 41.138 1.00 60.66 73 ASN A O 1
ATOM 515 N N . ASN A 1 74 ? -17.393 -2.134 42.693 1.00 52.97 74 ASN A N 1
ATOM 516 C CA . ASN A 1 74 ? -18.564 -2.643 41.974 1.00 52.97 74 ASN A CA 1
ATOM 517 C C . ASN A 1 74 ? -19.405 -1.527 41.305 1.00 52.97 74 ASN A C 1
ATOM 519 O O . ASN A 1 74 ? -20.534 -1.797 40.898 1.00 52.97 74 ASN A O 1
ATOM 523 N N . CYS A 1 75 ? -18.900 -0.289 41.185 1.00 46.12 75 CYS A N 1
ATOM 524 C CA . CYS A 1 75 ? -19.559 0.805 40.454 1.00 46.12 75 CYS A CA 1
ATOM 525 C C . CYS A 1 75 ? -18.642 1.494 39.420 1.00 46.12 75 CYS A C 1
ATOM 527 O O . CYS A 1 75 ? -17.424 1.566 39.576 1.00 46.12 75 CYS A O 1
ATOM 529 N N . CYS A 1 76 ? -19.224 2.021 38.342 1.00 46.38 76 CYS A N 1
ATOM 530 C CA . CYS A 1 76 ? -18.501 2.667 37.240 1.00 46.38 76 CYS A CA 1
ATOM 531 C C . CYS A 1 76 ? -18.131 4.132 37.546 1.00 46.38 76 CYS A C 1
ATOM 533 O O . CYS A 1 76 ? -18.982 4.885 38.014 1.00 46.38 76 CYS A O 1
ATOM 535 N N . LEU A 1 77 ? -16.890 4.548 37.248 1.00 49.66 77 LEU A N 1
ATOM 536 C CA . LEU A 1 77 ? -16.371 5.893 37.548 1.00 49.66 77 LEU A CA 1
ATOM 537 C C . LEU A 1 77 ? -15.367 6.396 36.484 1.00 49.66 77 LEU A C 1
ATOM 539 O O . LEU A 1 77 ? -14.184 6.091 36.586 1.00 49.66 77 LEU A O 1
ATOM 543 N N . ASP A 1 78 ? -15.828 7.200 35.512 1.00 56.28 78 ASP A N 1
ATOM 544 C CA . ASP A 1 78 ? -15.030 8.278 34.873 1.00 56.28 78 ASP A CA 1
ATOM 545 C C . ASP A 1 78 ? -15.947 9.351 34.227 1.00 56.28 78 ASP A C 1
ATOM 547 O O . ASP A 1 78 ? -16.451 9.190 33.123 1.00 56.28 78 ASP A O 1
ATOM 551 N N . GLU A 1 79 ? -16.277 10.429 34.934 1.00 63.81 79 GLU A N 1
ATOM 552 C CA . GLU A 1 79 ? -17.510 11.192 34.697 1.00 63.81 79 GLU A CA 1
ATOM 553 C C . GLU A 1 79 ? -17.400 12.236 33.578 1.00 63.81 79 GLU A C 1
ATOM 555 O O . GLU A 1 79 ? -18.294 12.327 32.732 1.00 63.81 79 GLU A O 1
ATOM 560 N N . LEU A 1 80 ? -16.319 13.021 33.536 1.00 62.09 80 LEU A N 1
ATOM 561 C CA . LEU A 1 80 ? -16.204 14.141 32.595 1.00 62.09 80 LEU A CA 1
ATOM 562 C C . LEU A 1 80 ? -16.021 13.655 31.149 1.00 62.09 80 LEU A C 1
ATOM 564 O O . LEU A 1 80 ? -16.700 14.143 30.242 1.00 62.09 80 LEU A O 1
ATOM 568 N N . MET A 1 81 ? -15.150 12.665 30.930 1.00 68.12 81 MET A N 1
ATOM 569 C CA . MET A 1 81 ? -14.917 12.101 29.595 1.00 68.12 81 MET A CA 1
ATOM 570 C C . MET A 1 81 ? -16.085 11.229 29.121 1.00 68.12 81 MET A C 1
ATOM 572 O O . MET A 1 81 ? -16.454 11.321 27.944 1.00 68.12 81 MET A O 1
ATOM 576 N N . LEU A 1 82 ? -16.736 10.457 30.008 1.00 70.75 82 LEU A N 1
ATOM 577 C CA . LEU A 1 82 ? -17.965 9.739 29.644 1.00 70.75 82 LEU A CA 1
ATOM 578 C C . LEU A 1 82 ? -19.103 10.709 29.306 1.00 70.75 82 LEU A C 1
ATOM 580 O O . LEU A 1 82 ? -19.789 10.490 28.311 1.00 70.75 82 LEU A O 1
ATOM 584 N N . ARG A 1 83 ? -19.281 11.821 30.031 1.00 72.12 83 ARG A N 1
ATOM 585 C CA . ARG A 1 83 ? -20.287 12.830 29.651 1.00 72.12 83 ARG A CA 1
ATOM 586 C C . ARG A 1 83 ? -19.998 13.459 28.289 1.00 72.12 83 ARG A C 1
ATOM 588 O O . ARG A 1 83 ? -20.895 13.527 27.453 1.00 72.12 83 ARG A O 1
ATOM 595 N N . GLN A 1 84 ? -18.761 13.889 28.041 1.00 66.56 84 GLN A N 1
ATOM 596 C CA . GLN A 1 84 ? -18.415 14.579 26.794 1.00 66.56 84 GLN A CA 1
ATOM 597 C C . GLN A 1 84 ? -18.423 13.669 25.557 1.00 66.56 84 GLN A C 1
ATOM 599 O O . GLN A 1 84 ? -18.820 14.129 24.487 1.00 66.56 84 GLN A O 1
ATOM 604 N N . SER A 1 85 ? -18.001 12.402 25.674 1.00 72.06 85 SER A N 1
ATOM 605 C CA . SER A 1 85 ? -17.939 11.471 24.532 1.00 72.06 85 SER A CA 1
ATOM 606 C C . SER A 1 85 ? -19.086 10.461 24.481 1.00 72.06 85 SER A C 1
ATOM 608 O O . SER A 1 85 ? -19.669 10.273 23.416 1.00 72.06 85 SER A O 1
ATOM 610 N N . LEU A 1 86 ? -19.413 9.788 25.589 1.00 83.62 86 LEU A N 1
ATOM 611 C CA . LEU A 1 86 ? -20.418 8.721 25.585 1.00 83.62 86 LEU A CA 1
ATOM 612 C C . LEU A 1 86 ? -21.842 9.277 25.674 1.00 83.62 86 LEU A C 1
ATOM 614 O O . LEU A 1 86 ? -22.681 8.887 24.871 1.00 83.62 86 LEU A O 1
ATOM 618 N N . PHE A 1 87 ? -22.138 10.186 26.607 1.00 81.50 87 PHE A N 1
ATOM 619 C CA . PHE A 1 87 ? -23.524 10.640 26.815 1.00 81.50 87 PHE A CA 1
ATOM 620 C C . PHE A 1 87 ? -24.026 11.479 25.631 1.00 81.50 87 PHE A C 1
ATOM 622 O O . PHE A 1 87 ? -25.180 11.344 25.234 1.00 81.50 87 PHE A O 1
ATOM 629 N N . SER A 1 88 ? -23.151 12.282 25.019 1.00 68.06 88 SER A N 1
ATOM 630 C CA . SER A 1 88 ? -23.424 12.970 23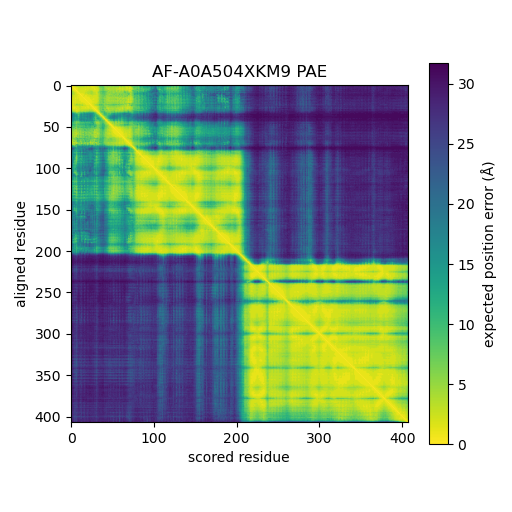.750 1.00 68.06 88 SER A CA 1
ATOM 631 C C . SER A 1 88 ? -23.715 11.985 22.609 1.00 68.06 88 SER A C 1
ATOM 633 O O . SER A 1 88 ? -24.675 12.184 21.868 1.00 68.06 88 SER A O 1
ATOM 635 N N . SER A 1 89 ? -22.960 10.884 22.514 1.00 80.56 89 SER A N 1
ATOM 636 C CA . SER A 1 89 ? -23.193 9.816 21.530 1.00 80.56 89 SER A CA 1
ATOM 637 C C . SER A 1 89 ? -24.507 9.061 21.771 1.00 80.56 89 SER A C 1
ATOM 639 O O . SER A 1 89 ? -25.224 8.773 20.818 1.00 80.56 89 SER A O 1
ATOM 641 N N . VAL A 1 90 ? -24.867 8.782 23.030 1.00 86.00 90 VAL A N 1
ATOM 642 C CA . VAL A 1 90 ? -26.158 8.165 23.396 1.00 86.00 90 VAL A CA 1
ATOM 643 C C . VAL A 1 90 ? -27.326 9.102 23.072 1.00 86.00 90 VAL A C 1
ATOM 645 O O . VAL A 1 90 ? -28.332 8.658 22.523 1.00 86.00 90 VAL A O 1
ATOM 648 N N . ALA A 1 91 ? -27.193 10.403 23.348 1.00 74.12 91 ALA A N 1
ATOM 649 C CA . ALA A 1 91 ? -28.203 11.395 22.984 1.00 74.12 91 ALA A CA 1
ATOM 650 C C . ALA A 1 91 ? -28.372 11.504 21.457 1.00 74.12 91 ALA A C 1
ATOM 652 O O . ALA A 1 91 ? -29.500 11.498 20.969 1.00 74.12 91 ALA A O 1
ATOM 653 N N . ALA A 1 92 ? -27.270 11.529 20.697 1.00 71.38 92 ALA A N 1
ATOM 654 C CA . ALA A 1 92 ? -27.304 11.516 19.234 1.00 71.38 92 ALA A CA 1
ATOM 655 C C . ALA A 1 92 ? -27.968 10.242 18.682 1.00 71.38 92 ALA A C 1
ATOM 657 O O . ALA A 1 92 ? -28.811 10.331 17.792 1.00 71.38 92 ALA A O 1
ATOM 658 N N . ALA A 1 93 ? -27.659 9.074 19.255 1.00 84.75 93 ALA A N 1
ATOM 659 C CA . ALA A 1 93 ? -28.300 7.812 18.894 1.00 84.75 93 ALA A CA 1
ATOM 660 C C . ALA A 1 93 ? -29.814 7.822 19.160 1.00 84.75 93 ALA A C 1
ATOM 662 O O . ALA A 1 93 ? -30.578 7.360 18.320 1.00 84.75 93 ALA A O 1
ATOM 663 N N . HIS A 1 94 ? -30.261 8.395 20.282 1.00 83.50 94 HIS A N 1
ATOM 664 C CA . HIS A 1 94 ? -31.685 8.516 20.609 1.00 83.50 94 HIS A CA 1
ATOM 665 C C . HIS A 1 94 ? -32.440 9.491 19.688 1.00 83.50 94 HIS A C 1
ATOM 667 O O . HIS A 1 94 ? -33.581 9.232 19.304 1.00 83.50 94 HIS A O 1
ATOM 673 N N . VAL A 1 95 ? -31.807 10.601 19.291 1.00 76.00 95 VAL A N 1
ATOM 674 C CA . VAL A 1 95 ? -32.365 11.492 18.260 1.00 76.00 95 VAL A CA 1
ATOM 675 C C . VAL A 1 95 ? -32.467 10.747 16.929 1.00 76.00 95 VAL A C 1
ATOM 677 O O . VAL A 1 95 ? -33.508 10.792 16.282 1.00 76.00 95 VAL A O 1
ATOM 680 N N . PHE A 1 96 ? -31.432 10.005 16.537 1.00 83.62 96 PHE A N 1
ATOM 681 C CA . PHE A 1 96 ? -31.428 9.284 15.267 1.00 83.62 96 PHE A CA 1
ATOM 682 C C . PHE A 1 96 ? -32.426 8.115 15.219 1.00 83.62 96 PHE A C 1
ATOM 684 O O . PHE A 1 96 ? -33.079 7.923 14.200 1.00 83.62 96 PHE A O 1
ATOM 691 N N . SER A 1 97 ? -32.625 7.378 16.315 1.00 83.62 97 SER A N 1
ATOM 692 C CA . SER A 1 97 ? -33.620 6.296 16.361 1.00 83.62 97 SER A CA 1
ATOM 693 C C . SER A 1 97 ? -35.073 6.789 16.355 1.00 83.62 97 SER A C 1
ATOM 695 O O . SER A 1 97 ? -35.982 6.002 16.105 1.00 83.62 97 SER A O 1
ATOM 697 N N . THR A 1 98 ? -35.311 8.080 16.625 1.00 80.50 98 THR A N 1
ATOM 698 C CA . THR A 1 98 ? -36.660 8.674 16.676 1.00 80.50 98 THR A CA 1
ATOM 699 C C . THR A 1 98 ? -36.963 9.653 15.542 1.00 80.50 98 THR A C 1
ATOM 701 O O . THR A 1 98 ? -38.135 9.854 15.237 1.00 80.50 98 THR A O 1
ATOM 704 N N . GLN A 1 99 ? -35.944 10.273 14.937 1.00 82.44 99 GLN A N 1
ATOM 705 C CA . GLN A 1 99 ? -36.062 11.303 13.890 1.00 82.44 99 GLN A CA 1
ATOM 706 C C . GLN A 1 99 ? -35.230 10.988 12.631 1.00 82.44 99 GLN A C 1
ATOM 708 O O . GLN A 1 99 ? -35.160 11.812 11.723 1.00 82.44 99 GLN A O 1
ATOM 713 N N . GLY A 1 100 ? -34.535 9.849 12.589 1.00 78.00 100 GLY A N 1
ATOM 714 C CA . GLY A 1 100 ? -33.698 9.471 11.455 1.00 78.00 100 GLY A CA 1
ATOM 715 C C . GLY A 1 100 ? -34.525 9.028 10.249 1.00 78.00 100 GLY A C 1
ATOM 716 O O . GLY A 1 100 ? -35.468 8.248 10.371 1.00 78.00 100 GLY A O 1
ATOM 717 N N . GLU A 1 101 ? -34.140 9.523 9.077 1.00 80.69 101 GLU A N 1
ATOM 718 C CA . GLU A 1 101 ? -34.756 9.175 7.798 1.00 80.69 101 GLU A CA 1
ATOM 719 C C . GLU A 1 101 ? -34.264 7.830 7.249 1.00 80.69 101 GLU A C 1
ATOM 721 O O . GLU A 1 101 ? -33.241 7.279 7.677 1.00 80.69 101 GLU A O 1
ATOM 726 N N . LYS A 1 102 ? -34.990 7.320 6.247 1.00 86.62 102 LYS A N 1
ATOM 727 C CA . LYS A 1 102 ? -34.566 6.153 5.467 1.00 86.62 102 LYS A CA 1
ATOM 728 C C . LYS A 1 102 ? -33.167 6.380 4.866 1.00 86.62 102 LYS A C 1
ATOM 730 O O . LYS A 1 102 ? -32.908 7.450 4.325 1.00 86.62 102 LYS A O 1
ATOM 735 N N . ASP A 1 103 ? -32.298 5.364 4.919 1.00 86.31 103 ASP A N 1
ATOM 736 C CA . ASP A 1 103 ? -30.899 5.429 4.439 1.00 86.31 103 ASP A CA 1
ATOM 737 C C . ASP A 1 103 ? -30.050 6.526 5.134 1.00 86.31 103 ASP A C 1
ATOM 739 O O . ASP A 1 103 ? -29.012 6.976 4.642 1.00 86.31 103 ASP A O 1
ATOM 743 N N . GLY A 1 104 ? -30.477 6.966 6.323 1.00 86.69 104 GLY A N 1
ATOM 744 C CA . GLY A 1 104 ? -29.739 7.925 7.135 1.00 86.69 104 GLY A CA 1
ATOM 745 C C . GLY A 1 104 ? -28.422 7.370 7.694 1.00 86.69 104 GLY A C 1
ATOM 746 O O . GLY A 1 104 ? -28.204 6.158 7.786 1.00 86.69 104 GLY A O 1
ATOM 747 N N . LEU A 1 105 ? -27.558 8.279 8.151 1.00 89.69 105 LEU A N 1
ATOM 748 C CA . LEU A 1 105 ? -26.289 7.957 8.801 1.00 89.69 105 LEU A CA 1
ATOM 749 C C . LEU A 1 105 ? -26.221 8.535 10.222 1.00 89.69 105 LEU A C 1
ATOM 751 O O . LEU A 1 105 ? -26.237 9.752 10.403 1.00 89.69 105 LEU A O 1
ATOM 755 N N . LEU A 1 106 ? -26.034 7.665 11.216 1.00 90.44 106 LEU A N 1
ATOM 756 C CA . LEU A 1 106 ? -25.562 8.040 12.548 1.00 90.44 106 LEU A CA 1
ATOM 757 C C . LEU A 1 106 ? -24.036 7.927 12.595 1.00 90.44 106 LEU A C 1
ATOM 759 O O . LEU A 1 106 ? -23.490 6.827 12.531 1.00 90.44 106 LEU A O 1
ATOM 763 N N . LEU A 1 107 ? -23.341 9.052 12.748 1.00 87.25 107 LEU A N 1
ATOM 764 C CA . LEU A 1 107 ? -21.887 9.072 12.889 1.00 87.25 107 LEU A CA 1
ATOM 765 C C . LEU A 1 107 ? -21.473 9.427 14.320 1.00 87.25 107 LEU A C 1
ATOM 767 O O . LEU A 1 107 ? -21.835 10.484 14.834 1.00 87.25 107 LEU A O 1
ATOM 771 N N . LEU A 1 108 ? -20.681 8.558 14.946 1.00 89.69 108 LEU A N 1
ATOM 772 C CA . LEU A 1 108 ? -20.131 8.746 16.288 1.00 89.69 108 LEU A CA 1
ATOM 773 C C . LEU A 1 108 ? -18.616 9.005 16.238 1.00 89.69 108 LEU A C 1
ATOM 775 O O . LEU A 1 108 ? -17.914 8.530 15.345 1.00 89.69 108 LEU A O 1
ATOM 779 N N . THR A 1 109 ? -18.078 9.722 17.227 1.00 84.19 109 THR A N 1
ATOM 780 C CA . THR A 1 109 ? -16.648 10.089 17.260 1.00 84.19 109 THR A CA 1
ATOM 781 C C . THR A 1 109 ? -15.893 9.291 18.320 1.00 84.19 109 THR A C 1
ATOM 783 O O . THR A 1 109 ? -15.846 9.670 19.496 1.00 84.19 109 THR A O 1
ATOM 786 N N . GLY A 1 110 ? -15.267 8.197 17.888 1.00 87.75 110 GLY A N 1
ATOM 787 C CA . GLY A 1 110 ? -14.318 7.404 18.666 1.00 87.75 110 GLY A CA 1
ATOM 788 C C . GLY A 1 110 ? -12.916 8.033 18.712 1.00 87.75 110 GLY A C 1
ATOM 789 O O . GLY A 1 110 ? -12.753 9.250 18.613 1.00 87.75 110 GLY A O 1
ATOM 790 N N . ALA A 1 111 ? -11.895 7.193 18.891 1.00 84.88 111 ALA A N 1
ATOM 791 C CA . ALA A 1 111 ? -10.481 7.528 18.714 1.00 84.88 111 ALA A CA 1
ATOM 792 C C . ALA A 1 111 ? -9.673 6.275 18.355 1.00 84.88 111 ALA A C 1
ATOM 794 O O . ALA A 1 111 ? -9.952 5.206 18.899 1.00 84.88 111 ALA A O 1
ATOM 795 N N . ALA A 1 112 ? -8.647 6.397 17.507 1.00 88.31 112 ALA A N 1
ATOM 796 C CA . ALA A 1 112 ? -7.796 5.260 17.140 1.00 88.31 112 ALA A CA 1
ATOM 797 C C . ALA A 1 112 ? -6.976 4.734 18.332 1.00 88.31 112 ALA A C 1
ATOM 799 O O . ALA A 1 112 ? -6.794 3.529 18.477 1.00 88.31 112 ALA A O 1
ATOM 800 N N . ALA A 1 113 ? -6.549 5.623 19.237 1.00 84.19 113 ALA A N 1
ATOM 801 C CA . ALA A 1 113 ? -5.813 5.251 20.448 1.00 84.19 113 ALA A CA 1
ATOM 802 C C . ALA A 1 113 ? -6.612 4.336 21.398 1.00 84.19 113 ALA A C 1
ATOM 804 O O . ALA A 1 113 ? -6.014 3.591 22.166 1.00 84.19 113 ALA A O 1
ATOM 805 N N . ALA A 1 114 ? -7.948 4.365 21.336 1.00 86.75 114 ALA A N 1
ATOM 806 C CA . ALA A 1 114 ? -8.830 3.583 22.205 1.00 86.75 114 ALA A CA 1
ATOM 807 C C . ALA A 1 114 ? -9.147 2.167 21.671 1.00 86.75 114 ALA A C 1
ATOM 809 O O . ALA A 1 114 ? -9.961 1.459 22.261 1.00 86.75 114 ALA A O 1
ATOM 810 N N . LEU A 1 115 ? -8.488 1.748 20.581 1.00 89.00 115 LEU A N 1
ATOM 811 C CA . LEU A 1 115 ? -8.428 0.346 20.137 1.00 89.00 115 LEU A CA 1
ATOM 812 C C . LEU A 1 115 ? -7.459 -0.508 20.979 1.00 89.00 115 LEU A C 1
ATOM 814 O O . LEU A 1 115 ? -7.463 -1.731 20.868 1.00 89.00 115 LEU A O 1
ATOM 818 N N . SER A 1 116 ? -6.634 0.132 21.813 1.00 86.81 116 SER A N 1
ATOM 819 C CA . SER A 1 116 ? -5.609 -0.495 22.652 1.00 86.81 116 SER A CA 1
ATOM 820 C C . SER A 1 116 ? -5.609 0.129 24.057 1.00 86.81 116 SER A C 1
ATOM 822 O O . SER A 1 116 ? -6.195 1.197 24.257 1.00 86.81 116 SER A O 1
ATOM 824 N N . PRO A 1 117 ? -4.952 -0.488 25.060 1.00 80.69 117 PRO A N 1
ATOM 825 C CA . PRO A 1 117 ? -4.801 0.114 26.383 1.00 80.69 117 PRO A CA 1
ATOM 826 C C . PRO A 1 117 ? -4.117 1.490 26.325 1.00 80.69 117 PRO A C 1
ATOM 828 O O . PRO A 1 117 ? -3.105 1.658 25.649 1.00 80.69 117 PRO A O 1
ATOM 831 N N . THR A 1 118 ? -4.643 2.463 27.075 1.00 76.81 118 THR A N 1
ATOM 832 C CA . THR A 1 118 ? -4.202 3.874 27.070 1.00 76.81 118 THR A CA 1
ATOM 833 C C . THR A 1 118 ? -3.589 4.295 28.419 1.00 76.81 118 THR A C 1
ATOM 835 O O . THR A 1 118 ? -4.185 5.075 29.172 1.00 76.81 118 THR A O 1
ATOM 838 N N . PRO A 1 119 ? -2.392 3.793 28.785 1.00 69.19 119 PRO A N 1
ATOM 839 C CA . PRO A 1 119 ? -1.718 4.223 30.008 1.00 69.19 119 PRO A CA 1
ATOM 840 C C . PRO A 1 119 ? -1.491 5.743 29.987 1.00 69.19 119 PRO A C 1
ATOM 842 O O . PRO A 1 119 ? -1.097 6.311 28.972 1.00 69.19 119 PRO A O 1
ATOM 845 N N . GLY A 1 120 ? -1.791 6.416 31.101 1.00 68.00 120 GLY A N 1
ATOM 846 C CA . GLY A 1 120 ? -1.733 7.881 31.208 1.00 68.00 120 GLY A CA 1
ATOM 847 C C . GLY A 1 120 ? -2.934 8.642 30.622 1.00 68.00 120 GLY A C 1
ATOM 848 O O . GLY A 1 120 ? -3.082 9.823 30.914 1.00 68.00 120 GLY A O 1
ATOM 849 N N . MET A 1 121 ? -3.828 7.989 29.868 1.00 74.12 121 MET A N 1
ATOM 850 C CA . MET A 1 121 ? -5.036 8.598 29.278 1.00 74.12 121 MET A CA 1
ATOM 851 C C . MET A 1 121 ? -6.296 7.746 29.522 1.00 74.12 121 MET A C 1
ATOM 853 O O . MET A 1 121 ? -7.189 7.678 28.679 1.00 74.12 121 MET A O 1
ATOM 857 N N . ILE A 1 122 ? -6.369 7.091 30.686 1.00 74.25 122 ILE A N 1
ATOM 858 C CA . ILE A 1 122 ? -7.350 6.033 30.989 1.00 74.25 122 ILE A CA 1
ATOM 859 C C . ILE A 1 122 ? -8.798 6.496 30.761 1.00 74.25 122 ILE A C 1
ATOM 861 O O . ILE A 1 122 ? -9.555 5.790 30.101 1.00 74.25 122 ILE A O 1
ATOM 865 N N . GLY A 1 123 ? -9.184 7.688 31.228 1.00 70.56 123 GLY A N 1
ATOM 866 C CA . GLY A 1 123 ? -10.547 8.205 31.042 1.00 70.56 123 GLY A CA 1
ATOM 867 C C . GLY A 1 123 ? -10.914 8.504 29.589 1.00 70.56 123 GLY A C 1
ATOM 868 O O . GLY A 1 123 ? -12.036 8.235 29.160 1.00 70.56 123 GLY A O 1
ATOM 869 N N . TYR A 1 124 ? -9.951 8.985 28.797 1.00 74.69 124 TYR A N 1
ATOM 870 C CA . TYR A 1 124 ? -10.126 9.178 27.357 1.00 74.69 124 TYR A CA 1
ATOM 871 C C . TYR A 1 124 ? -10.303 7.834 26.644 1.00 74.69 124 TYR A C 1
ATOM 873 O O . TYR A 1 124 ? -11.243 7.678 25.865 1.00 74.69 124 TYR A O 1
ATOM 881 N N . GLY A 1 125 ? -9.447 6.851 26.948 1.00 80.12 125 GLY A N 1
ATOM 882 C CA . GLY A 1 125 ? -9.561 5.496 26.415 1.00 80.12 125 GLY A CA 1
ATOM 883 C C . GLY A 1 125 ? -10.909 4.872 26.744 1.00 80.12 125 GLY A C 1
ATOM 884 O O . GLY A 1 125 ? -11.674 4.584 25.832 1.00 80.12 125 GLY A O 1
ATOM 885 N N . THR A 1 126 ? -11.244 4.763 28.032 1.00 81.38 126 THR A N 1
ATOM 886 C CA . THR A 1 126 ? -12.521 4.217 28.519 1.00 81.38 126 THR A CA 1
ATOM 887 C C . THR A 1 126 ? -13.720 4.863 27.825 1.00 81.38 126 THR A C 1
ATOM 889 O O . THR A 1 126 ? -14.599 4.157 27.331 1.00 81.38 126 THR A O 1
ATOM 892 N N . ALA A 1 127 ? -13.753 6.196 27.728 1.00 82.19 127 ALA A N 1
ATOM 893 C CA . ALA A 1 127 ? -14.875 6.893 27.111 1.00 82.19 127 ALA A CA 1
ATOM 894 C C . ALA A 1 127 ? -14.969 6.676 25.594 1.00 82.19 127 ALA A C 1
ATOM 896 O O . ALA A 1 127 ? -16.074 6.543 25.067 1.00 82.19 127 ALA A O 1
ATOM 897 N N . LYS A 1 128 ? -13.840 6.608 24.880 1.00 87.81 128 LYS A N 1
ATOM 898 C CA . LYS A 1 128 ? -13.831 6.362 23.433 1.00 87.81 128 LYS A CA 1
ATOM 899 C C . LYS A 1 128 ? -14.096 4.894 23.086 1.00 87.81 128 LYS A C 1
ATOM 901 O O . LYS A 1 128 ? -14.881 4.654 22.173 1.00 87.81 128 LYS A O 1
ATOM 906 N N . SER A 1 129 ? -13.570 3.936 23.850 1.00 89.06 129 SER A N 1
ATOM 907 C CA . SER A 1 129 ? -13.914 2.512 23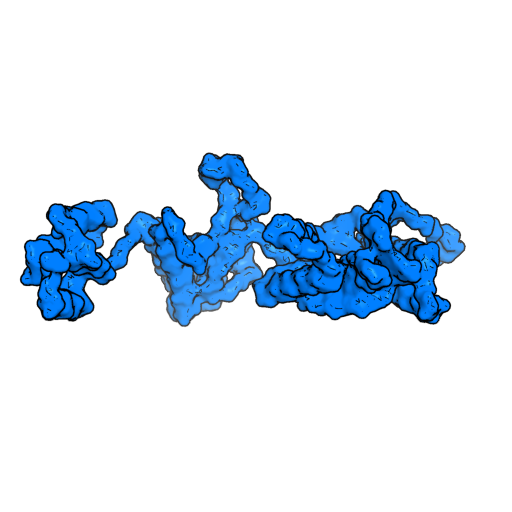.714 1.00 89.06 129 SER A CA 1
ATOM 908 C C . SER A 1 129 ? -15.399 2.257 24.008 1.00 89.06 129 SER A C 1
ATOM 910 O O . SER A 1 129 ? -16.030 1.452 23.328 1.00 89.06 129 SER A O 1
ATOM 912 N N . ALA A 1 130 ? -16.007 2.985 24.953 1.00 90.88 130 ALA A N 1
ATOM 913 C CA . ALA A 1 130 ? -17.449 2.903 25.189 1.00 90.88 130 ALA A CA 1
ATOM 914 C C . ALA A 1 130 ? -18.279 3.416 23.993 1.00 90.88 130 ALA A C 1
ATOM 916 O O . ALA A 1 130 ? -19.314 2.833 23.675 1.00 90.88 130 ALA A O 1
ATOM 917 N N . VAL A 1 131 ? -17.817 4.456 23.285 1.00 90.00 131 VAL A N 1
ATOM 918 C CA . VAL A 1 131 ? -18.442 4.920 22.027 1.00 90.00 131 VAL A CA 1
ATOM 919 C C . VAL A 1 131 ? -18.285 3.888 20.901 1.00 90.00 131 VAL A C 1
ATOM 921 O O . VAL A 1 131 ? -19.218 3.695 20.123 1.00 90.00 131 VAL A O 1
ATOM 924 N N . HIS A 1 132 ? -17.148 3.184 20.824 1.00 95.50 132 HIS A N 1
ATOM 925 C CA . HIS A 1 132 ? -16.960 2.072 19.876 1.00 95.50 132 HIS A CA 1
ATOM 926 C C . HIS A 1 132 ? -17.968 0.952 20.124 1.00 95.50 132 HIS A C 1
ATOM 928 O O . HIS A 1 132 ? -18.664 0.527 19.204 1.00 95.50 132 HIS A O 1
ATOM 934 N N . PHE A 1 133 ? -18.084 0.528 21.383 1.00 94.88 133 PHE A N 1
ATOM 935 C CA . PHE A 1 133 ? -19.014 -0.515 21.795 1.00 94.88 133 PHE A CA 1
ATOM 936 C C . PHE A 1 133 ? -20.475 -0.107 21.556 1.00 94.88 133 PHE A C 1
ATOM 938 O O . PHE A 1 133 ? -21.269 -0.923 21.093 1.00 94.88 133 PHE A O 1
ATOM 945 N N . LEU A 1 134 ? -20.829 1.162 21.799 1.00 94.12 134 LEU A N 1
ATOM 946 C CA . LEU A 1 134 ? -22.152 1.712 21.486 1.00 94.12 134 LEU A CA 1
ATOM 947 C C . LEU A 1 134 ? -22.463 1.633 19.982 1.00 94.12 134 LEU A C 1
ATOM 949 O O . LEU A 1 134 ? -23.530 1.148 19.616 1.00 94.12 134 LEU A O 1
ATOM 953 N N . CYS A 1 135 ? -21.531 2.053 19.118 1.00 94.94 135 CYS A N 1
ATOM 954 C CA . CYS A 1 135 ? -21.670 1.959 17.658 1.00 94.94 135 CYS A CA 1
ATOM 955 C C . CYS A 1 135 ? -21.956 0.518 17.206 1.00 94.94 135 CYS A C 1
ATOM 957 O O . CYS A 1 135 ? -22.931 0.260 16.501 1.00 94.94 135 CYS A O 1
ATOM 959 N N . GLN A 1 136 ? -21.142 -0.432 17.673 1.00 96.06 136 GLN A N 1
ATOM 960 C CA . GLN A 1 136 ? -21.287 -1.849 17.340 1.00 96.06 136 GLN A CA 1
ATOM 961 C C . GLN A 1 136 ? -22.583 -2.452 17.900 1.00 96.06 136 GLN A C 1
ATOM 963 O O . GLN A 1 136 ? -23.222 -3.252 17.224 1.00 96.06 136 GLN A O 1
ATOM 968 N N . SER A 1 137 ? -23.005 -2.040 19.100 1.00 95.44 137 SER A N 1
ATOM 969 C CA . SER A 1 137 ? -24.252 -2.505 19.723 1.00 95.44 137 SER A CA 1
ATOM 970 C C . SER A 1 137 ? -25.491 -2.031 18.961 1.00 95.44 137 SER A C 1
ATOM 972 O O . SER A 1 137 ? -26.402 -2.821 18.742 1.00 95.44 137 SER A O 1
ATOM 974 N N . ILE A 1 138 ? -25.510 -0.769 18.513 1.00 93.69 138 ILE A N 1
ATOM 975 C CA . ILE A 1 138 ? -26.597 -0.221 17.684 1.00 93.69 138 ILE A CA 1
ATOM 976 C C . ILE A 1 138 ? -26.638 -0.927 16.320 1.00 93.69 138 ILE A C 1
ATOM 978 O O . ILE A 1 138 ? -27.712 -1.257 15.834 1.00 93.69 138 ILE A O 1
ATOM 982 N N . ALA A 1 139 ? -25.483 -1.211 15.707 1.00 94.69 139 ALA A N 1
ATOM 983 C CA . ALA A 1 139 ? -25.429 -1.934 14.434 1.00 94.69 139 ALA A CA 1
ATOM 984 C C . ALA A 1 139 ? -25.898 -3.395 14.535 1.00 94.69 139 ALA A C 1
ATOM 986 O O . ALA A 1 139 ? -26.440 -3.935 13.572 1.00 94.69 139 ALA A O 1
ATOM 987 N N . ALA A 1 140 ? -25.676 -4.034 15.688 1.00 93.69 140 ALA A N 1
ATOM 988 C CA . ALA A 1 140 ? -26.079 -5.413 15.949 1.00 93.69 140 ALA A CA 1
ATOM 989 C C . ALA A 1 140 ? -27.591 -5.580 16.195 1.00 93.69 140 ALA A C 1
ATOM 991 O O . ALA A 1 140 ? -28.090 -6.701 16.093 1.00 93.69 140 ALA A O 1
ATOM 992 N N . ASP A 1 141 ? -28.316 -4.494 16.481 1.00 91.06 141 ASP A N 1
ATOM 993 C CA . ASP A 1 141 ? -29.776 -4.478 16.600 1.00 91.06 141 ASP A CA 1
ATOM 994 C C . ASP A 1 141 ? -30.403 -3.514 15.572 1.00 91.06 141 ASP A C 1
ATOM 996 O O . ASP A 1 141 ? -30.665 -2.347 15.869 1.00 91.06 141 ASP A O 1
ATOM 1000 N N . PRO A 1 142 ? -30.706 -3.988 14.349 1.00 83.00 142 PRO A N 1
ATOM 1001 C CA . PRO A 1 142 ? -31.345 -3.164 13.326 1.00 83.00 142 PRO A CA 1
ATOM 1002 C C . PRO A 1 142 ? -32.712 -2.588 13.727 1.00 83.00 142 PRO A C 1
ATOM 1004 O O . PRO A 1 142 ? -33.196 -1.694 13.042 1.00 83.00 142 PRO A O 1
ATOM 1007 N N . SER A 1 143 ? -33.352 -3.068 14.805 1.00 87.38 143 SER A N 1
ATOM 1008 C CA . SER A 1 143 ? -34.650 -2.543 15.248 1.00 87.38 143 SER A CA 1
ATOM 1009 C C . SER A 1 143 ? -34.557 -1.170 15.924 1.00 87.38 143 SER A C 1
ATOM 1011 O O . SER A 1 143 ? -35.566 -0.468 16.004 1.00 87.38 143 SER A O 1
ATOM 1013 N N . VAL A 1 144 ? -33.359 -0.753 16.362 1.00 87.12 144 VAL A N 1
ATOM 1014 C CA . VAL A 1 144 ? -33.112 0.591 16.917 1.00 87.12 144 VAL A CA 1
ATOM 1015 C C . VAL A 1 144 ? -32.644 1.612 15.869 1.00 87.12 144 VAL A C 1
ATOM 1017 O O . VAL A 1 144 ? -32.312 2.745 16.224 1.00 87.12 144 VAL A O 1
ATOM 1020 N N . LEU A 1 145 ? -32.625 1.235 14.586 1.00 87.62 145 LEU A N 1
ATOM 1021 C CA . LEU A 1 145 ? -32.257 2.094 13.458 1.00 87.62 145 LEU A CA 1
ATOM 1022 C C . LEU A 1 145 ? -33.453 2.323 12.509 1.00 87.62 145 LEU A C 1
ATOM 1024 O O . LEU A 1 145 ? -34.293 1.437 12.346 1.00 87.62 145 LEU A O 1
ATOM 1028 N N . PRO A 1 146 ? -33.527 3.486 11.831 1.00 86.62 146 PRO A N 1
ATOM 1029 C CA . PRO A 1 146 ? -34.426 3.680 10.696 1.00 86.62 146 PRO A CA 1
ATOM 1030 C C . PRO A 1 146 ? -34.162 2.675 9.562 1.00 86.62 146 PRO A C 1
ATOM 1032 O O . PRO A 1 146 ? -33.080 2.098 9.446 1.00 86.62 146 PRO A O 1
ATOM 1035 N N . THR A 1 147 ? -35.144 2.484 8.678 1.00 87.88 147 THR A N 1
ATOM 1036 C CA . THR A 1 147 ? -35.032 1.542 7.551 1.00 87.88 147 THR A CA 1
ATOM 1037 C C . THR A 1 147 ? -33.833 1.864 6.654 1.00 87.88 147 THR A C 1
ATOM 1039 O O . THR A 1 147 ? -33.640 3.010 6.253 1.00 87.88 147 THR A O 1
ATOM 1042 N N . ASP A 1 148 ? -33.045 0.841 6.319 1.00 87.75 148 ASP A N 1
ATOM 1043 C CA . ASP A 1 148 ? -31.818 0.919 5.507 1.00 87.75 148 ASP A CA 1
ATOM 1044 C C . ASP A 1 148 ? -30.726 1.873 6.061 1.00 87.75 148 ASP A C 1
ATOM 1046 O O . ASP A 1 148 ? -29.715 2.108 5.403 1.00 87.75 148 ASP A O 1
ATOM 1050 N N . ALA A 1 149 ? -30.885 2.408 7.278 1.00 90.69 149 ALA A N 1
ATOM 1051 C CA . ALA A 1 149 ? -29.926 3.323 7.889 1.00 90.69 149 ALA A CA 1
ATOM 1052 C C . ALA A 1 149 ? -28.667 2.615 8.419 1.00 90.69 149 ALA A C 1
ATOM 1054 O O . ALA A 1 149 ? -28.641 1.411 8.678 1.00 90.69 149 ALA A O 1
ATOM 1055 N N . SER A 1 150 ? -27.599 3.388 8.612 1.00 92.94 150 SER A N 1
ATOM 1056 C CA . SER A 1 150 ? -26.305 2.900 9.105 1.00 92.94 150 SER A CA 1
ATOM 1057 C C . SER A 1 150 ? -25.826 3.682 10.326 1.00 92.94 150 SER A C 1
ATOM 1059 O O . SER A 1 150 ? -26.016 4.894 10.408 1.00 92.94 150 SER A O 1
ATOM 1061 N N . VAL A 1 151 ? -25.125 3.006 11.239 1.00 94.12 151 VAL A N 1
ATOM 1062 C CA . VAL A 1 151 ? -24.323 3.644 12.294 1.00 94.12 151 VAL A CA 1
ATOM 1063 C C . VAL A 1 151 ? -22.841 3.389 12.037 1.00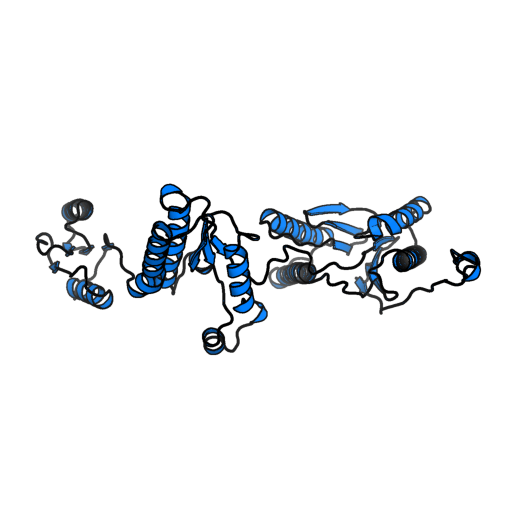 94.12 151 VAL A C 1
ATOM 1065 O O . VAL A 1 151 ? -22.459 2.283 11.672 1.00 94.12 151 VAL A O 1
ATOM 1068 N N . LEU A 1 152 ? -21.994 4.400 12.205 1.00 94.44 152 LEU A N 1
ATOM 1069 C CA . LEU A 1 152 ? -20.543 4.316 12.019 1.00 94.44 152 LEU A CA 1
ATOM 1070 C C . LEU A 1 152 ? -19.828 5.055 13.153 1.00 94.44 152 LEU A C 1
ATOM 1072 O O . LEU A 1 152 ? -20.368 6.012 13.709 1.00 94.44 152 LEU A O 1
ATOM 1076 N N . ALA A 1 153 ? -18.588 4.670 13.464 1.00 92.75 153 ALA A N 1
ATOM 1077 C CA . ALA A 1 153 ? -17.736 5.449 14.361 1.00 92.75 153 ALA A CA 1
ATOM 1078 C C . ALA A 1 153 ? -16.405 5.802 13.699 1.00 92.75 153 ALA A C 1
ATOM 1080 O O . ALA A 1 153 ? -15.658 4.912 13.300 1.00 92.75 153 ALA A O 1
ATOM 1081 N N . ILE A 1 154 ? -16.073 7.092 13.630 1.00 87.88 154 ILE A N 1
ATOM 1082 C CA . ILE A 1 154 ? -14.759 7.536 13.151 1.00 87.88 154 ILE A CA 1
ATOM 1083 C C . ILE A 1 154 ? -13.710 7.387 14.248 1.00 87.88 154 ILE A C 1
ATOM 1085 O O . ILE A 1 154 ? -13.964 7.678 15.419 1.00 87.88 154 ILE A O 1
ATOM 1089 N N . LEU A 1 155 ? -12.508 6.972 13.858 1.00 89.88 155 LEU A N 1
ATOM 1090 C CA . LEU A 1 155 ? -11.345 6.828 14.722 1.00 89.88 155 LEU A CA 1
ATOM 1091 C C . LEU A 1 155 ? -10.223 7.768 14.250 1.00 89.88 155 LEU A C 1
ATOM 1093 O O . LEU A 1 155 ? -9.315 7.330 13.539 1.00 89.88 155 LEU A O 1
ATOM 1097 N N . PRO A 1 156 ? -10.252 9.058 14.627 1.00 80.31 156 PRO A N 1
ATOM 1098 C CA . PRO A 1 156 ? -9.136 9.955 14.360 1.00 80.31 156 PRO A CA 1
ATOM 1099 C C . PRO A 1 156 ? -7.851 9.477 15.046 1.00 80.31 156 PRO A C 1
ATOM 1101 O O . PRO A 1 156 ? -7.895 8.924 16.152 1.00 80.31 156 PRO A O 1
ATOM 1104 N N . THR A 1 157 ? -6.710 9.731 14.403 1.00 83.69 157 THR A N 1
ATOM 1105 C CA . THR A 1 157 ? -5.371 9.616 14.999 1.00 83.69 157 THR A CA 1
ATOM 1106 C C . THR A 1 157 ? -4.946 10.968 15.579 1.00 83.69 157 THR A C 1
ATOM 1108 O O . THR A 1 157 ? -5.181 11.225 16.757 1.00 83.69 157 THR A O 1
ATOM 1111 N N . ILE A 1 158 ? -4.394 11.861 14.754 1.00 79.94 158 ILE A N 1
ATOM 1112 C CA . ILE A 1 158 ? -4.113 13.261 15.088 1.00 79.94 158 ILE A CA 1
ATOM 1113 C C . ILE A 1 158 ? -4.747 14.132 14.004 1.00 79.94 158 ILE A C 1
ATOM 1115 O O . ILE A 1 158 ? -4.362 14.066 12.839 1.00 79.94 158 ILE A O 1
ATOM 1119 N N . LEU A 1 159 ? -5.732 14.942 14.395 1.00 76.06 159 LEU A N 1
ATOM 1120 C CA . LEU A 1 159 ? -6.362 15.930 13.518 1.00 76.06 159 LEU A CA 1
ATOM 1121 C C . LEU A 1 159 ? -5.544 17.222 13.497 1.00 76.06 159 LEU A C 1
ATOM 1123 O O . LEU A 1 159 ? -5.099 17.682 14.556 1.00 76.06 159 LEU A O 1
ATOM 1127 N N . ASP A 1 160 ? -5.403 17.848 12.333 1.00 77.31 160 ASP A N 1
ATOM 1128 C CA . ASP A 1 160 ? -4.659 19.098 12.193 1.00 77.31 160 ASP A CA 1
ATOM 1129 C C . ASP A 1 160 ? -5.470 20.322 12.655 1.00 77.31 160 ASP A C 1
ATOM 1131 O O . ASP A 1 160 ? -6.029 21.089 11.875 1.00 77.31 160 ASP A O 1
ATOM 1135 N N . THR A 1 161 ? -5.557 20.488 13.976 1.00 72.69 161 THR A N 1
ATOM 1136 C CA . THR A 1 161 ? -6.268 21.597 14.627 1.00 72.69 161 THR A CA 1
ATOM 1137 C C . THR A 1 161 ? -5.302 22.674 15.141 1.00 72.69 161 THR A C 1
ATOM 1139 O O . THR A 1 161 ? -4.190 22.348 15.568 1.00 72.69 161 THR A O 1
ATOM 1142 N N . PRO A 1 162 ? -5.717 23.956 15.229 1.00 70.06 162 PRO A N 1
ATOM 1143 C CA . PRO A 1 162 ? -4.919 25.010 15.868 1.00 70.06 162 PRO A CA 1
ATOM 1144 C C . PRO A 1 162 ? -4.499 24.677 17.311 1.00 70.06 162 PRO A C 1
ATOM 1146 O O . PRO A 1 162 ? -3.392 25.024 17.727 1.00 70.06 162 PRO A O 1
ATOM 1149 N N . GLY A 1 163 ? -5.350 23.957 18.052 1.00 68.94 163 GLY A N 1
ATOM 1150 C CA . GLY A 1 163 ? -5.040 23.447 19.389 1.00 68.94 163 GLY A CA 1
ATOM 1151 C C . GLY A 1 163 ? -3.895 22.433 19.370 1.00 68.94 163 GLY A C 1
ATOM 1152 O O . GLY A 1 163 ? -2.903 22.625 20.070 1.00 68.94 163 GLY A O 1
ATOM 1153 N N . ASN A 1 164 ? -3.971 21.414 18.507 1.00 76.75 164 ASN A N 1
ATOM 1154 C CA . ASN A 1 164 ? -2.910 20.411 18.371 1.00 76.75 164 ASN A CA 1
ATOM 1155 C C . ASN A 1 164 ? -1.598 21.037 17.880 1.00 76.75 164 ASN A C 1
ATOM 1157 O O . ASN A 1 164 ? -0.548 20.760 18.455 1.00 76.75 164 ASN A O 1
ATOM 1161 N N . ARG A 1 165 ? -1.646 21.945 16.891 1.00 82.62 165 ARG A N 1
ATOM 1162 C CA . ARG A 1 165 ? -0.469 22.702 16.412 1.00 82.62 165 ARG A CA 1
ATOM 1163 C C . ARG A 1 165 ? 0.221 23.488 17.533 1.00 82.62 165 ARG A C 1
ATOM 1165 O O . ARG A 1 165 ? 1.444 23.591 17.524 1.00 82.62 165 ARG A O 1
ATOM 1172 N N . SER A 1 166 ? -0.552 24.030 18.478 1.00 83.50 166 SER A N 1
ATOM 1173 C CA . SER A 1 166 ? -0.040 24.803 19.620 1.00 83.50 166 SER A CA 1
ATOM 1174 C C . SER A 1 166 ? 0.501 23.909 20.741 1.00 83.50 166 SER A C 1
ATOM 1176 O O . SER A 1 166 ? 1.518 24.235 21.344 1.00 83.50 166 SER A O 1
ATOM 1178 N N . ALA A 1 167 ? -0.153 22.774 21.005 1.00 71.62 167 ALA A N 1
ATOM 1179 C CA . ALA A 1 167 ? 0.279 21.800 22.009 1.00 71.62 167 ALA A CA 1
ATOM 1180 C C . ALA A 1 167 ? 1.509 20.984 21.567 1.00 71.62 167 ALA A C 1
ATOM 1182 O O . ALA A 1 167 ? 2.292 20.540 22.403 1.00 71.62 167 ALA A O 1
ATOM 1183 N N . MET A 1 168 ? 1.685 20.789 20.257 1.00 82.06 168 MET A N 1
ATOM 1184 C CA . MET A 1 168 ? 2.757 19.992 19.656 1.00 82.06 168 MET A CA 1
ATOM 1185 C C . MET A 1 168 ? 3.486 20.795 18.557 1.00 82.06 168 MET A C 1
ATOM 1187 O O . MET A 1 168 ? 3.405 20.457 17.372 1.00 82.06 168 MET A O 1
ATOM 1191 N N . PRO A 1 169 ? 4.213 21.875 18.914 1.00 84.31 169 PRO A N 1
ATOM 1192 C CA . PRO A 1 169 ? 4.804 22.792 17.937 1.00 84.31 169 PRO A CA 1
ATOM 1193 C C . PRO A 1 169 ? 5.885 22.144 17.059 1.00 84.31 169 PRO A C 1
ATOM 1195 O O . PRO A 1 169 ? 6.033 22.545 15.907 1.00 84.31 169 PRO A O 1
ATOM 1198 N N . HIS A 1 170 ? 6.592 21.132 17.576 1.00 85.19 170 HIS A N 1
ATOM 1199 C CA . HIS A 1 170 ? 7.701 20.435 16.906 1.00 85.19 170 HIS A CA 1
ATOM 1200 C C . HIS A 1 170 ? 7.333 19.054 16.332 1.00 85.19 170 HIS A C 1
ATOM 1202 O O . HIS A 1 170 ? 8.221 18.326 15.896 1.00 85.19 170 HIS A O 1
ATOM 1208 N N . ALA A 1 171 ? 6.058 18.656 16.364 1.00 81.44 171 ALA A N 1
ATOM 1209 C CA . ALA A 1 171 ? 5.642 17.370 15.810 1.00 81.44 171 ALA A CA 1
ATOM 1210 C C . ALA A 1 171 ? 5.675 17.374 14.274 1.00 81.44 171 ALA A C 1
ATOM 1212 O O . ALA A 1 171 ? 5.349 18.381 13.642 1.00 81.44 171 ALA A O 1
ATOM 1213 N N . ASP A 1 172 ? 6.005 16.224 13.685 1.00 78.38 172 ASP A N 1
ATOM 1214 C CA . ASP A 1 172 ? 5.875 16.003 12.247 1.00 78.38 172 ASP A CA 1
ATOM 1215 C C . ASP A 1 172 ? 4.391 15.958 11.852 1.00 78.38 172 ASP A C 1
ATOM 1217 O O . ASP A 1 172 ? 3.657 15.022 12.184 1.00 78.38 172 ASP A O 1
ATOM 1221 N N . ARG A 1 173 ? 3.956 17.002 11.141 1.00 79.88 173 ARG A N 1
ATOM 1222 C CA . ARG A 1 173 ? 2.568 17.186 10.697 1.00 79.88 173 ARG A CA 1
ATOM 1223 C C . ARG A 1 173 ? 2.253 16.464 9.388 1.00 79.88 173 ARG A C 1
ATOM 1225 O O . ARG 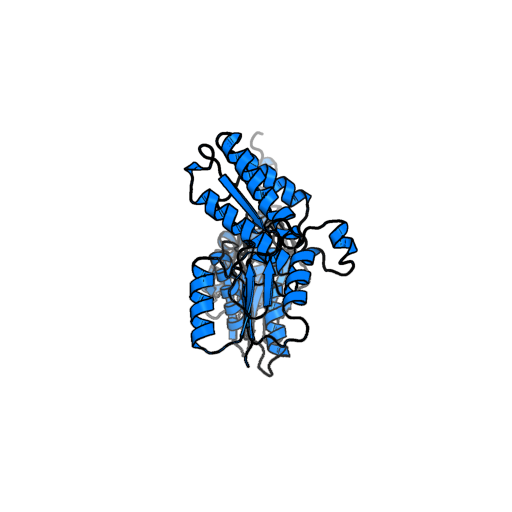A 1 173 ? 1.090 16.429 9.010 1.00 79.88 173 ARG A O 1
ATOM 1232 N N . SER A 1 174 ? 3.235 15.847 8.722 1.00 75.88 174 SER A N 1
ATOM 1233 C CA . SER A 1 174 ? 2.995 15.050 7.504 1.00 75.88 174 SER A CA 1
ATOM 1234 C C . SER A 1 174 ? 2.107 13.824 7.752 1.00 75.88 174 SER A C 1
ATOM 1236 O O . SER A 1 174 ? 1.523 13.282 6.821 1.00 75.88 174 SER A O 1
ATOM 1238 N N . THR A 1 175 ? 1.974 13.409 9.015 1.00 70.75 175 THR A N 1
ATOM 1239 C CA . THR A 1 175 ? 1.130 12.291 9.462 1.00 70.75 175 THR A CA 1
ATOM 1240 C C . THR A 1 175 ? -0.240 12.731 9.995 1.00 70.75 175 THR A C 1
ATOM 1242 O O . THR A 1 175 ? -1.042 11.889 10.406 1.00 70.75 175 THR A O 1
ATOM 1245 N N . TRP A 1 176 ? -0.512 14.040 10.040 1.00 78.25 176 TRP A N 1
ATOM 1246 C CA . TRP A 1 176 ? -1.741 14.590 10.609 1.00 78.25 176 TRP A CA 1
ATOM 1247 C C . TRP A 1 176 ? -2.853 14.613 9.558 1.00 78.25 176 TRP A C 1
ATOM 1249 O O . TRP A 1 176 ? -2.620 14.840 8.375 1.00 78.25 176 TRP A O 1
ATOM 1259 N N . THR A 1 177 ? -4.083 14.368 9.998 1.00 74.12 177 THR A N 1
ATOM 1260 C CA . THR A 1 177 ? -5.255 14.305 9.116 1.00 74.12 177 THR A CA 1
ATOM 1261 C C . THR A 1 177 ? -5.893 15.691 8.997 1.00 74.12 177 THR A C 1
ATOM 1263 O O . THR A 1 177 ? -6.194 16.314 10.021 1.00 74.12 177 THR A O 1
ATOM 1266 N N . SER A 1 178 ? -6.108 16.169 7.767 1.00 76.00 178 SER A N 1
ATOM 1267 C CA . SER A 1 178 ? -6.815 17.428 7.487 1.00 76.00 178 SER A CA 1
ATOM 1268 C C . SER A 1 178 ? -8.266 17.378 7.985 1.00 76.00 178 SER A C 1
ATOM 1270 O O . SER A 1 178 ? -8.912 16.328 7.997 1.00 76.00 178 SER A O 1
ATOM 1272 N N . LEU A 1 179 ? -8.785 18.531 8.415 1.00 71.56 179 LEU A N 1
ATOM 1273 C CA . LEU A 1 179 ? -10.184 18.671 8.826 1.00 71.56 179 LEU A CA 1
ATOM 1274 C C . LEU A 1 179 ? -11.123 18.714 7.613 1.00 71.56 179 LEU A C 1
ATOM 1276 O O . LEU A 1 179 ? -12.249 18.226 7.691 1.00 71.56 179 LEU A O 1
ATOM 1280 N N . GLU A 1 180 ? -10.647 19.273 6.504 1.00 68.88 180 GLU A N 1
ATOM 1281 C CA . GLU A 1 180 ? -11.331 19.348 5.218 1.00 68.88 180 GLU A CA 1
ATOM 1282 C C . GLU A 1 180 ? -11.562 17.943 4.638 1.00 68.88 180 GLU A C 1
ATOM 1284 O O . GLU A 1 180 ? -12.700 17.615 4.299 1.00 68.88 180 GLU A O 1
ATOM 1289 N N . ASP A 1 181 ? -10.532 17.088 4.629 1.00 68.25 181 ASP A N 1
ATOM 1290 C CA . ASP A 1 181 ? -10.628 15.691 4.172 1.00 68.25 181 ASP A CA 1
ATOM 1291 C C . ASP A 1 181 ? -11.647 14.891 5.003 1.00 68.25 181 ASP A C 1
ATOM 1293 O O . ASP A 1 181 ? -12.513 14.199 4.461 1.00 68.25 181 ASP A O 1
ATOM 1297 N N . VAL A 1 182 ? -11.586 15.024 6.337 1.00 70.00 182 VAL A N 1
ATOM 1298 C CA . VAL A 1 182 ? -12.545 14.397 7.266 1.00 70.00 182 VAL A CA 1
ATOM 1299 C C . VAL A 1 182 ? -13.967 14.871 6.967 1.00 70.00 182 VAL A C 1
ATOM 1301 O O . VAL A 1 182 ? -14.878 14.051 6.861 1.00 70.00 182 VAL A O 1
ATOM 1304 N N . ALA A 1 183 ? -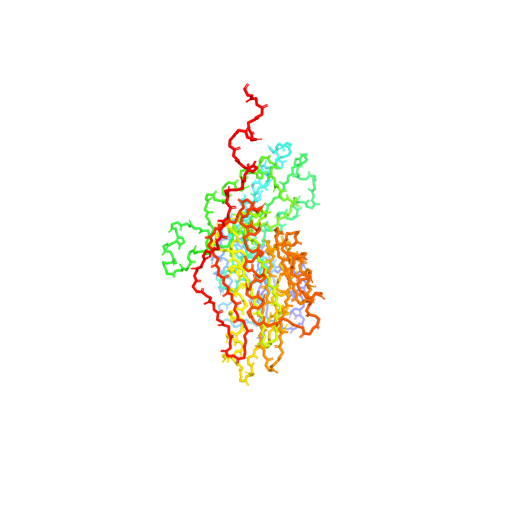14.174 16.181 6.815 1.00 68.50 183 ALA A N 1
ATOM 1305 C CA . ALA A 1 183 ? -15.490 16.750 6.550 1.00 68.50 183 ALA A CA 1
ATOM 1306 C C . ALA A 1 183 ? -16.055 16.283 5.200 1.00 68.50 183 ALA A C 1
ATOM 1308 O O . ALA A 1 183 ? -17.217 15.874 5.135 1.00 68.50 183 ALA A O 1
ATOM 1309 N N . GLN A 1 184 ? -15.239 16.274 4.141 1.00 69.56 184 GLN A N 1
ATOM 1310 C CA . GLN A 1 184 ? -15.648 15.772 2.831 1.00 69.56 184 GLN A CA 1
ATOM 1311 C C . GLN A 1 184 ? -16.038 14.290 2.902 1.00 69.56 184 GLN A C 1
ATOM 1313 O O . GLN A 1 184 ? -17.097 13.915 2.397 1.00 69.56 184 GLN A O 1
ATOM 1318 N N . GLN A 1 185 ? -15.248 13.456 3.585 1.00 74.94 185 GLN A N 1
ATOM 1319 C CA . GLN A 1 185 ? -15.546 12.031 3.698 1.00 74.94 185 GLN A CA 1
ATOM 1320 C C . GLN A 1 185 ? -16.865 11.761 4.444 1.00 74.94 185 GLN A C 1
ATOM 1322 O O . GLN A 1 185 ? -17.634 10.886 4.036 1.00 74.94 185 GLN A O 1
ATOM 1327 N N . ILE A 1 186 ? -17.161 12.543 5.489 1.00 75.69 186 ILE A N 1
ATOM 1328 C CA . ILE A 1 186 ? -18.430 12.484 6.231 1.00 75.69 186 ILE A CA 1
ATOM 1329 C C . ILE A 1 186 ? -19.615 12.877 5.337 1.00 75.69 186 ILE A C 1
ATOM 1331 O O . ILE A 1 186 ? -20.663 12.227 5.390 1.00 75.69 186 ILE A O 1
ATOM 1335 N N . VAL A 1 187 ? -19.460 13.904 4.495 1.00 68.88 187 VAL A N 1
ATOM 1336 C CA . VAL A 1 187 ? -20.495 14.326 3.536 1.00 68.88 187 VAL A CA 1
ATOM 1337 C C . VAL A 1 187 ? -20.742 13.243 2.483 1.00 68.88 187 VAL A C 1
ATOM 1339 O O . VAL A 1 187 ? -21.897 12.949 2.179 1.00 68.88 187 VAL A O 1
ATOM 1342 N N . GLU A 1 188 ? -19.701 12.597 1.955 1.00 76.44 188 GLU A N 1
ATOM 1343 C CA . GLU A 1 188 ? -19.863 11.484 1.010 1.00 76.44 188 GLU A CA 1
ATOM 1344 C C . GLU A 1 188 ? -20.667 10.326 1.615 1.00 76.44 188 GLU A C 1
ATOM 1346 O O . GLU A 1 188 ? -21.660 9.898 1.022 1.00 76.44 188 GLU A O 1
ATOM 1351 N N . TRP A 1 189 ? -20.304 9.880 2.823 1.00 83.81 189 TRP A N 1
ATOM 1352 C CA . TRP A 1 189 ? -21.024 8.815 3.525 1.00 83.81 189 TRP A CA 1
ATOM 1353 C C . TRP A 1 189 ? -22.464 9.202 3.866 1.00 83.81 189 TRP A C 1
ATOM 1355 O O . TRP A 1 189 ? -23.360 8.359 3.790 1.00 83.81 189 TRP A O 1
ATOM 1365 N N . SER A 1 190 ? -22.710 10.467 4.218 1.00 75.94 190 SER A N 1
ATOM 1366 C CA . SER A 1 190 ? -24.063 10.972 4.484 1.00 75.94 190 SER A CA 1
ATOM 1367 C C . SER A 1 190 ? -24.948 10.882 3.236 1.00 75.94 190 SER A C 1
ATOM 1369 O O . SER A 1 190 ? -26.107 10.502 3.347 1.00 75.94 190 SER A O 1
ATOM 1371 N N . ASN A 1 191 ? -24.379 11.099 2.045 1.00 75.81 191 ASN A N 1
ATOM 1372 C CA . ASN A 1 191 ? -25.052 10.927 0.750 1.00 75.81 191 ASN A CA 1
ATOM 1373 C C . ASN A 1 191 ? -25.110 9.459 0.257 1.00 75.81 191 ASN A C 1
ATOM 1375 O O . ASN A 1 191 ? -25.404 9.221 -0.913 1.00 75.81 191 ASN A O 1
ATOM 1379 N N . GLY A 1 192 ? -24.757 8.476 1.094 1.00 74.38 192 GLY A N 1
ATOM 1380 C CA . GLY A 1 192 ? -24.733 7.049 0.731 1.00 74.38 192 GLY A CA 1
ATOM 1381 C C . GLY A 1 192 ? -23.559 6.635 -0.171 1.00 74.38 192 GLY A C 1
ATOM 1382 O O . GLY A 1 192 ? -23.396 5.455 -0.480 1.00 74.38 192 GLY A O 1
ATOM 1383 N N . SER A 1 193 ? -22.692 7.571 -0.567 1.00 74.94 193 SER A N 1
ATOM 1384 C CA . SER A 1 193 ? -21.539 7.291 -1.424 1.00 74.94 193 SER A CA 1
ATOM 1385 C C . SER A 1 193 ? -20.384 6.706 -0.616 1.00 74.94 193 SER A C 1
ATOM 1387 O O . SER A 1 193 ? -19.981 7.266 0.404 1.00 74.94 193 SER A O 1
ATOM 1389 N N . ARG A 1 194 ? -19.834 5.573 -1.078 1.00 82.38 194 ARG A N 1
ATOM 1390 C CA . ARG A 1 194 ? -18.673 4.885 -0.470 1.00 82.38 194 ARG A CA 1
ATOM 1391 C C . ARG A 1 194 ? -18.810 4.643 1.046 1.00 82.38 194 ARG A C 1
ATOM 1393 O O . ARG A 1 194 ? -17.807 4.587 1.755 1.00 82.38 194 ARG A O 1
ATOM 1400 N N . ARG A 1 195 ? -20.045 4.515 1.549 1.00 85.69 195 ARG A N 1
ATOM 1401 C CA . ARG A 1 195 ? -20.349 4.333 2.974 1.00 85.69 195 ARG A CA 1
ATOM 1402 C C . ARG A 1 195 ? -19.893 2.935 3.442 1.00 85.69 195 ARG A C 1
ATOM 1404 O O . ARG A 1 195 ? -20.307 1.946 2.837 1.00 85.69 195 ARG A O 1
ATOM 1411 N N . PRO A 1 196 ? -19.071 2.822 4.503 1.00 90.31 196 PRO A N 1
ATOM 1412 C CA . PRO A 1 196 ? -18.737 1.541 5.126 1.00 90.31 196 PRO A CA 1
ATOM 1413 C C . PRO A 1 196 ? -19.964 0.825 5.705 1.00 90.31 196 PRO A C 1
ATOM 1415 O O . PRO A 1 196 ? -21.001 1.441 5.951 1.00 90.31 196 PRO A O 1
ATOM 1418 N N . ALA A 1 197 ? -19.834 -0.477 5.969 1.00 92.62 197 ALA A N 1
ATOM 1419 C CA . ALA A 1 197 ? -20.902 -1.270 6.574 1.00 92.62 197 ALA A CA 1
ATOM 1420 C C . ALA A 1 197 ? -21.269 -0.757 7.980 1.00 92.62 197 ALA A C 1
ATOM 1422 O O . ALA A 1 197 ? -20.387 -0.358 8.748 1.00 92.62 197 ALA A O 1
ATOM 1423 N N . SER A 1 198 ? -22.557 -0.807 8.332 1.00 93.38 198 SER A N 1
ATOM 1424 C CA . SER A 1 198 ? -23.047 -0.421 9.663 1.00 93.38 198 SER A CA 1
ATOM 1425 C C . SER A 1 198 ? -22.277 -1.152 10.776 1.00 93.38 198 SER A C 1
ATOM 1427 O O . SER A 1 198 ? -22.012 -2.349 10.678 1.00 93.38 198 SER A O 1
ATOM 1429 N N . GLY A 1 199 ? -21.875 -0.421 11.816 1.00 92.81 199 GLY A N 1
ATOM 1430 C CA . GLY A 1 199 ? -21.030 -0.892 12.919 1.00 92.81 199 GLY A CA 1
ATOM 1431 C C . GLY A 1 199 ? -19.521 -0.730 12.704 1.00 92.81 199 GLY A C 1
ATOM 1432 O O . GLY A 1 199 ? -18.750 -1.010 13.625 1.00 92.81 199 GLY A O 1
ATOM 1433 N N . SER A 1 200 ? -19.073 -0.269 11.529 1.00 95.12 200 SER A N 1
ATOM 1434 C CA . SER A 1 200 ? -17.640 -0.098 11.250 1.00 95.12 200 SER A CA 1
ATOM 1435 C C . SER A 1 200 ? -16.993 0.973 12.136 1.00 95.12 200 SER A C 1
ATOM 1437 O O . SER A 1 200 ? -17.502 2.088 12.289 1.00 95.12 200 SER A O 1
ATOM 1439 N N . LEU A 1 201 ? -15.813 0.639 12.666 1.00 93.75 201 LEU A N 1
ATOM 1440 C CA . LEU A 1 201 ? -14.929 1.559 13.378 1.00 93.75 201 LEU A CA 1
ATOM 1441 C C . LEU A 1 201 ? -13.849 2.051 12.399 1.00 93.75 201 LEU A C 1
ATOM 1443 O O . LEU A 1 201 ? -12.834 1.392 12.185 1.00 93.75 201 LEU A O 1
ATOM 1447 N N . VAL A 1 202 ? -14.100 3.184 11.748 1.00 89.38 202 VAL A N 1
ATOM 1448 C CA . VAL A 1 202 ? -13.344 3.639 10.574 1.00 89.38 202 VAL A CA 1
ATOM 1449 C C . VAL A 1 202 ? -12.174 4.521 10.993 1.00 89.38 202 VAL A C 1
ATOM 1451 O O . VAL A 1 202 ? -12.362 5.659 11.426 1.00 89.38 202 VAL A O 1
ATOM 1454 N N . LYS A 1 203 ? -10.946 4.020 10.847 1.00 85.94 203 LYS A N 1
ATOM 1455 C CA . LYS A 1 203 ? -9.731 4.816 11.047 1.00 85.94 203 LYS A CA 1
ATOM 1456 C C . LYS A 1 203 ? -9.598 5.848 9.937 1.00 85.94 203 LYS A C 1
ATOM 1458 O O . LYS A 1 203 ? -9.437 5.484 8.779 1.00 85.94 203 LYS A O 1
ATOM 1463 N N . ILE A 1 204 ? -9.643 7.129 10.303 1.00 69.38 204 ILE A N 1
ATOM 1464 C CA . ILE A 1 204 ? -9.309 8.199 9.363 1.00 69.38 204 ILE A CA 1
ATOM 1465 C C . ILE A 1 204 ? -7.820 8.492 9.516 1.00 69.38 204 ILE A C 1
ATOM 1467 O O . ILE A 1 204 ? -7.388 9.135 10.473 1.00 69.38 204 ILE A O 1
ATOM 1471 N N . SER A 1 205 ? -7.047 7.954 8.583 1.00 60.31 205 SER A N 1
ATOM 1472 C CA . SER A 1 205 ? -5.753 8.493 8.172 1.00 60.31 205 SER A CA 1
ATOM 1473 C C . SER A 1 205 ? -5.945 9.395 6.949 1.00 60.31 205 SER A C 1
ATOM 1475 O O . SER A 1 205 ? -7.034 9.434 6.374 1.00 60.31 205 SER A O 1
ATOM 1477 N N . LEU A 1 206 ? -4.871 10.073 6.521 1.00 52.41 206 LEU A N 1
ATOM 1478 C CA . LEU A 1 206 ? -4.757 10.621 5.161 1.00 52.41 206 LEU A CA 1
ATOM 1479 C C . LEU A 1 206 ? -5.304 9.617 4.134 1.00 52.41 206 LEU A C 1
ATOM 1481 O O . LEU A 1 206 ? -5.141 8.409 4.357 1.00 52.41 206 LEU A O 1
ATOM 1485 N N . PRO A 1 207 ? -5.968 10.097 3.063 1.00 42.28 207 PRO A N 1
ATOM 1486 C CA . PRO A 1 207 ? -6.811 9.268 2.218 1.00 42.28 207 PRO A CA 1
ATOM 1487 C C . PRO A 1 207 ? -6.065 8.013 1.789 1.00 42.28 207 PRO A C 1
ATOM 1489 O O . PRO A 1 207 ? -5.049 8.087 1.094 1.00 42.28 207 PRO A O 1
ATOM 1492 N N . LEU A 1 208 ? -6.600 6.860 2.207 1.00 42.19 208 LEU A N 1
ATOM 1493 C CA . LEU A 1 208 ? -6.223 5.577 1.637 1.00 42.19 208 LEU A CA 1
ATOM 1494 C C . LEU A 1 208 ? -6.248 5.739 0.122 1.00 42.19 208 LEU A C 1
ATOM 1496 O O . LEU A 1 208 ? -7.258 6.191 -0.435 1.00 42.19 208 LEU A O 1
ATOM 1500 N N . VAL A 1 209 ? -5.144 5.371 -0.529 1.00 42.78 209 VAL A N 1
ATOM 1501 C CA . VAL A 1 209 ? -4.964 5.413 -1.985 1.00 42.78 209 VAL A CA 1
ATOM 1502 C C . VAL A 1 209 ? -5.807 4.284 -2.602 1.00 42.78 209 VAL A C 1
ATOM 1504 O O . VAL A 1 209 ? -5.316 3.349 -3.212 1.00 42.78 209 VAL A O 1
ATOM 1507 N N . THR A 1 210 ? -7.123 4.348 -2.389 1.00 43.56 210 THR A N 1
ATOM 1508 C CA . THR A 1 210 ? -8.151 3.410 -2.871 1.00 43.56 210 THR A CA 1
ATOM 1509 C C . THR A 1 210 ? -8.359 3.533 -4.375 1.00 43.56 210 THR A C 1
ATOM 1511 O O . THR A 1 210 ? -8.780 2.586 -5.035 1.00 43.56 210 THR A O 1
ATOM 1514 N N . ALA A 1 211 ? -8.017 4.693 -4.931 1.00 46.44 211 ALA A N 1
ATOM 1515 C CA . ALA A 1 211 ? -7.724 4.867 -6.337 1.00 46.44 211 ALA A CA 1
ATOM 1516 C C . ALA A 1 211 ? -6.234 5.174 -6.482 1.00 4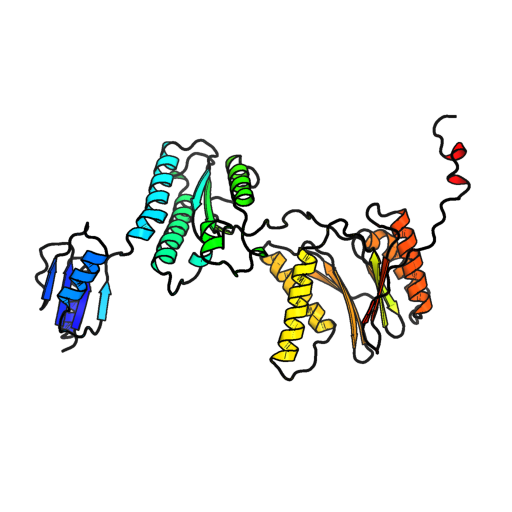6.44 211 ALA A C 1
ATOM 1518 O O . ALA A 1 211 ? -5.704 5.988 -5.724 1.00 46.44 211 ALA A O 1
ATOM 1519 N N . LYS A 1 212 ? -5.593 4.613 -7.516 1.00 46.19 212 LYS A N 1
ATOM 1520 C CA . LYS A 1 212 ? -4.301 5.098 -8.016 1.00 46.19 212 LYS A CA 1
ATOM 1521 C C . LYS A 1 212 ? -4.460 6.576 -8.404 1.00 46.19 212 LYS A C 1
ATOM 1523 O O . LYS A 1 212 ? -4.710 6.886 -9.565 1.00 46.19 212 LYS A O 1
ATOM 1528 N N . MET A 1 213 ? -4.211 7.498 -7.470 1.00 48.41 213 MET A N 1
ATOM 1529 C CA . MET A 1 213 ? -3.936 8.923 -7.743 1.00 48.41 213 MET A CA 1
ATOM 1530 C C . MET A 1 213 ? -2.617 9.105 -8.528 1.00 48.41 213 MET A C 1
ATOM 1532 O O . MET A 1 213 ? -2.066 10.197 -8.591 1.00 48.41 213 MET A O 1
ATOM 1536 N N . ALA A 1 214 ? -2.043 7.993 -8.994 1.00 47.06 214 ALA A N 1
ATOM 1537 C CA . ALA A 1 214 ? -0.633 7.681 -8.940 1.00 47.06 214 ALA A CA 1
ATOM 1538 C C . ALA A 1 214 ? -0.317 6.428 -9.782 1.00 47.06 214 ALA A C 1
ATOM 1540 O O . ALA A 1 214 ? -0.525 5.321 -9.300 1.00 47.06 214 ALA A O 1
ATOM 1541 N N . SER A 1 215 ? 0.227 6.566 -11.003 1.00 56.22 215 SER A N 1
ATOM 1542 C CA . SER A 1 215 ? 0.809 5.424 -11.746 1.00 56.22 215 SER A CA 1
ATOM 1543 C C . SER A 1 215 ? 2.125 5.773 -12.462 1.00 56.22 215 SER A C 1
ATOM 1545 O O . SER A 1 215 ? 2.096 6.517 -13.439 1.00 56.22 215 SER A O 1
ATOM 1547 N N . GLY A 1 216 ? 3.257 5.207 -12.033 1.00 61.66 216 GLY A N 1
ATOM 1548 C CA . GLY A 1 216 ? 4.523 5.345 -12.769 1.00 61.66 216 GLY A CA 1
ATOM 1549 C C . GLY A 1 216 ? 4.455 4.743 -14.182 1.00 61.66 216 GLY A C 1
ATOM 1550 O O . GLY A 1 216 ? 3.558 3.945 -14.469 1.00 61.66 216 GLY A O 1
ATOM 1551 N N . GLY A 1 217 ? 5.391 5.136 -15.051 1.00 79.12 217 GLY A N 1
ATOM 1552 C CA . GLY A 1 217 ? 5.562 4.539 -16.379 1.00 79.12 217 GLY A CA 1
ATOM 1553 C C . GLY A 1 217 ? 6.051 3.085 -16.325 1.00 79.12 217 GLY A C 1
ATOM 1554 O O . GLY A 1 217 ? 6.303 2.524 -15.253 1.00 79.12 217 GLY A O 1
ATOM 1555 N N . SER A 1 218 ? 6.182 2.454 -17.492 1.00 92.00 218 SER A N 1
ATOM 1556 C CA . SER A 1 218 ? 6.697 1.085 -17.594 1.00 92.00 218 SER A CA 1
ATOM 1557 C C . SER A 1 218 ? 8.162 0.979 -17.158 1.00 92.00 218 SER A C 1
ATOM 1559 O O . SER A 1 218 ? 9.031 1.661 -17.697 1.00 92.00 218 SER A O 1
ATOM 1561 N N . VAL A 1 219 ? 8.454 0.045 -16.250 1.00 95.81 219 VAL A N 1
ATOM 1562 C CA . VAL A 1 219 ? 9.826 -0.352 -15.899 1.00 95.81 219 VAL A CA 1
ATOM 1563 C C . VAL A 1 219 ? 10.182 -1.610 -16.682 1.00 95.81 219 VAL A C 1
ATOM 1565 O O . VAL A 1 219 ? 9.369 -2.532 -16.776 1.00 95.81 219 VAL A O 1
ATOM 1568 N N . ILE A 1 220 ? 11.391 -1.666 -17.240 1.00 98.00 220 ILE A N 1
ATOM 1569 C CA . ILE A 1 220 ? 11.902 -2.815 -17.998 1.00 98.00 220 ILE A CA 1
ATOM 1570 C C . ILE A 1 220 ? 13.293 -3.215 -17.501 1.00 98.00 220 ILE A C 1
ATOM 1572 O O . ILE A 1 220 ? 14.107 -2.355 -17.178 1.00 98.00 220 ILE A O 1
ATOM 1576 N N . ALA A 1 221 ? 13.586 -4.511 -17.433 1.00 98.38 221 ALA A N 1
ATOM 1577 C CA . ALA A 1 221 ? 14.866 -5.023 -16.954 1.00 98.38 221 ALA A CA 1
ATOM 1578 C C . ALA A 1 221 ? 15.265 -6.335 -17.637 1.00 98.38 221 ALA A C 1
ATOM 1580 O O . ALA A 1 221 ? 14.411 -7.116 -18.065 1.00 98.38 221 ALA A O 1
ATOM 1581 N N . ILE A 1 222 ? 16.573 -6.578 -17.732 1.00 98.44 222 ILE A N 1
ATOM 1582 C CA . ILE A 1 222 ? 17.158 -7.757 -18.377 1.00 98.44 222 ILE A CA 1
ATOM 1583 C C . ILE A 1 222 ? 18.517 -8.109 -17.756 1.00 98.44 222 ILE A C 1
ATOM 1585 O O . ILE A 1 222 ? 19.327 -7.226 -17.451 1.00 98.44 222 ILE A O 1
ATOM 1589 N N . LYS A 1 223 ? 18.778 -9.405 -17.567 1.00 98.06 223 LYS A N 1
ATOM 1590 C CA . LYS A 1 223 ? 20.088 -9.907 -17.129 1.00 98.06 223 LYS A CA 1
ATOM 1591 C C . LYS A 1 223 ? 21.099 -9.900 -18.277 1.00 98.06 223 LYS A C 1
ATOM 1593 O O . LYS A 1 223 ? 20.752 -10.066 -19.446 1.00 98.06 223 LYS A O 1
ATOM 1598 N N . TYR A 1 224 ? 22.372 -9.756 -17.932 1.00 97.56 224 TYR A N 1
ATOM 1599 C CA . TYR A 1 224 ? 23.495 -9.915 -18.849 1.00 97.56 224 TYR A CA 1
ATOM 1600 C C . TYR A 1 224 ? 24.652 -10.647 -18.155 1.00 97.56 224 TYR A C 1
ATOM 1602 O O . TYR A 1 224 ? 24.675 -10.817 -16.936 1.00 97.56 224 TYR A O 1
ATOM 1610 N N . ASN A 1 225 ? 25.639 -11.086 -18.930 1.00 96.19 225 ASN A N 1
ATOM 1611 C CA . ASN A 1 225 ? 26.809 -11.789 -18.415 1.00 96.19 225 ASN A CA 1
ATOM 1612 C C . ASN A 1 225 ? 27.646 -10.859 -17.520 1.00 96.19 225 ASN A C 1
ATOM 1614 O O . ASN A 1 225 ? 28.423 -10.043 -18.018 1.00 96.19 225 ASN A O 1
ATOM 1618 N N . GLY A 1 226 ? 27.467 -10.995 -16.202 1.00 93.56 226 GLY A N 1
ATOM 1619 C CA . GLY A 1 226 ? 28.130 -10.189 -15.173 1.00 93.56 226 GLY A CA 1
ATOM 1620 C C . GLY A 1 226 ? 27.266 -9.112 -14.503 1.00 93.56 226 GLY A C 1
ATOM 1621 O O . GLY A 1 226 ? 27.817 -8.347 -13.718 1.00 93.56 226 GLY A O 1
ATOM 1622 N N . GLY A 1 227 ? 25.955 -9.042 -14.766 1.00 96.88 227 GLY A N 1
ATOM 1623 C CA . GLY A 1 227 ? 25.090 -8.062 -14.102 1.00 96.88 227 GLY A CA 1
ATOM 1624 C C . GLY A 1 227 ? 23.625 -8.057 -14.546 1.00 96.88 227 GLY A C 1
ATOM 1625 O O . GLY A 1 227 ? 23.162 -8.929 -15.282 1.00 96.88 227 GLY A O 1
ATOM 1626 N N . VAL A 1 228 ? 22.880 -7.053 -14.085 1.00 98.06 228 VAL A N 1
ATOM 1627 C CA . VAL A 1 228 ? 21.472 -6.821 -14.443 1.00 98.06 228 VAL A CA 1
ATOM 1628 C C . VAL A 1 228 ? 21.267 -5.347 -14.768 1.00 98.06 228 VAL A C 1
ATOM 1630 O O . VAL A 1 228 ? 21.677 -4.485 -13.993 1.00 98.06 228 VAL A O 1
ATOM 1633 N N . LEU A 1 229 ? 20.605 -5.056 -15.889 1.00 98.25 229 LEU A N 1
ATOM 1634 C CA . LEU A 1 229 ? 20.180 -3.702 -16.241 1.00 98.25 229 LEU A CA 1
ATOM 1635 C C . LEU A 1 229 ? 18.681 -3.532 -15.996 1.00 98.25 229 LEU A C 1
ATOM 1637 O O . LEU A 1 229 ? 17.890 -4.416 -16.320 1.00 98.25 229 LEU A O 1
ATOM 1641 N N . MET A 1 230 ? 18.293 -2.361 -15.502 1.00 98.31 230 MET A N 1
ATOM 1642 C CA . MET A 1 230 ? 16.909 -1.906 -15.378 1.00 98.31 230 MET A CA 1
ATOM 1643 C C . MET A 1 230 ? 16.801 -0.482 -15.918 1.00 98.31 230 MET A C 1
ATOM 1645 O O . MET A 1 230 ? 17.679 0.335 -15.664 1.00 98.31 230 MET A O 1
ATOM 1649 N N . ALA A 1 231 ? 15.731 -0.165 -16.638 1.00 97.38 231 ALA A N 1
ATOM 1650 C CA . ALA A 1 231 ? 15.460 1.170 -17.148 1.00 97.38 231 ALA A CA 1
ATOM 1651 C C . ALA A 1 231 ? 14.000 1.580 -16.921 1.00 97.38 231 ALA A C 1
ATOM 1653 O O . ALA A 1 231 ? 13.087 0.753 -16.970 1.00 97.38 231 ALA A O 1
ATOM 1654 N N . ALA A 1 232 ? 13.808 2.876 -16.690 1.00 95.25 232 ALA A N 1
ATOM 1655 C CA . ALA A 1 232 ? 12.515 3.532 -16.535 1.00 95.25 232 ALA A CA 1
ATOM 1656 C C . ALA A 1 232 ? 12.608 4.972 -17.061 1.00 95.25 232 ALA A C 1
ATOM 1658 O O . ALA A 1 232 ? 13.706 5.535 -17.158 1.00 95.25 232 ALA A O 1
ATOM 1659 N N . ASP A 1 233 ? 11.472 5.578 -17.402 1.00 93.44 233 ASP A N 1
ATOM 1660 C CA . ASP A 1 233 ? 11.422 7.002 -17.719 1.00 93.44 233 ASP A CA 1
ATOM 1661 C C . ASP A 1 233 ? 11.399 7.863 -16.449 1.00 93.44 233 ASP A C 1
ATOM 1663 O O . ASP A 1 233 ? 10.993 7.426 -15.373 1.00 93.44 233 ASP A O 1
ATOM 1667 N N . THR A 1 234 ? 11.864 9.108 -16.552 1.00 89.38 234 THR A N 1
ATOM 1668 C CA . THR A 1 234 ? 11.899 10.034 -15.410 1.00 89.38 234 THR A CA 1
ATOM 1669 C C . THR A 1 234 ? 10.599 10.835 -15.270 1.00 89.38 234 THR A C 1
ATOM 1671 O O . THR A 1 234 ? 10.619 11.921 -14.684 1.00 89.38 234 THR A O 1
ATOM 1674 N N . LEU A 1 235 ? 9.480 10.370 -15.847 1.00 82.38 235 LEU A N 1
ATOM 1675 C CA . LEU A 1 235 ? 8.175 10.998 -15.651 1.00 82.38 235 LEU A CA 1
ATOM 1676 C C . LEU A 1 235 ? 7.467 10.389 -14.446 1.00 82.38 235 LEU A C 1
ATOM 1678 O O . LEU A 1 235 ? 7.126 9.209 -14.407 1.00 82.38 235 LEU A O 1
ATOM 1682 N N . LEU A 1 236 ? 7.097 11.258 -13.513 1.00 70.06 236 LEU A N 1
ATOM 1683 C CA . LEU A 1 236 ? 6.057 10.936 -12.557 1.00 70.06 236 LEU A CA 1
ATOM 1684 C C . LEU A 1 236 ? 4.688 11.172 -13.211 1.00 70.06 236 LEU A C 1
ATOM 1686 O O . LEU A 1 236 ? 4.148 12.276 -13.122 1.00 70.06 236 LEU A O 1
ATOM 1690 N N . SER A 1 237 ? 4.107 10.155 -13.864 1.00 53.19 237 SER A N 1
ATOM 1691 C CA . SER A 1 237 ? 2.709 10.193 -14.351 1.00 53.19 237 SER A CA 1
ATOM 1692 C C . SER A 1 237 ? 1.735 9.993 -13.177 1.00 53.19 237 SER A C 1
ATOM 1694 O O . SER A 1 237 ? 0.905 9.080 -13.107 1.00 53.19 237 SER A O 1
ATOM 1696 N N . TYR A 1 238 ? 1.963 10.844 -12.170 1.00 51.03 238 TYR A N 1
ATOM 1697 C CA . TYR A 1 238 ? 1.883 10.508 -10.754 1.00 51.03 238 TYR A CA 1
ATOM 1698 C C . TYR A 1 238 ? 2.619 9.153 -10.483 1.00 51.03 238 TYR A C 1
ATOM 1700 O O . TYR A 1 238 ? 3.442 8.740 -11.296 1.00 51.03 238 TYR A O 1
ATOM 1708 N N . GLY A 1 239 ? 2.430 8.452 -9.355 1.00 54.22 239 GLY A N 1
ATOM 1709 C CA . GLY A 1 239 ? 2.955 7.064 -9.240 1.00 54.22 239 GLY A CA 1
ATOM 1710 C C . GLY A 1 239 ? 3.287 6.502 -7.868 1.00 54.22 239 GLY A C 1
ATOM 1711 O O . GLY A 1 239 ? 3.510 5.304 -7.743 1.00 54.22 239 GLY A O 1
ATOM 1712 N N . TYR A 1 240 ? 3.414 7.361 -6.865 1.00 76.38 240 TYR A N 1
ATOM 1713 C CA . TYR A 1 240 ? 4.695 7.314 -6.170 1.00 76.38 240 TYR A CA 1
ATOM 1714 C C . TYR A 1 240 ? 4.616 7.221 -4.653 1.00 76.38 240 TYR A C 1
ATOM 1716 O O . TYR A 1 240 ? 5.563 6.734 -4.055 1.00 76.38 240 TYR A O 1
ATOM 1724 N N . ALA A 1 241 ? 3.504 7.622 -4.031 1.00 75.88 241 ALA A N 1
ATOM 1725 C CA . ALA A 1 241 ? 3.365 7.591 -2.574 1.00 75.88 241 ALA A CA 1
ATOM 1726 C C . ALA A 1 241 ? 3.558 6.168 -2.017 1.00 75.88 241 ALA A C 1
ATOM 1728 O O . ALA A 1 241 ? 4.410 5.952 -1.158 1.00 75.88 241 ALA A O 1
ATOM 1729 N N . ASP A 1 242 ? 2.850 5.185 -2.579 1.00 82.38 242 ASP A N 1
ATOM 1730 C CA . ASP A 1 242 ? 2.969 3.779 -2.181 1.00 82.38 242 ASP A CA 1
ATOM 1731 C C . ASP A 1 242 ? 4.378 3.221 -2.417 1.00 82.38 242 ASP A C 1
ATOM 1733 O O . ASP A 1 242 ? 4.910 2.513 -1.561 1.00 82.38 242 ASP A O 1
ATOM 1737 N N . PHE A 1 243 ? 5.004 3.581 -3.545 1.00 87.00 243 PHE A N 1
ATOM 1738 C CA . PHE A 1 243 ? 6.387 3.214 -3.845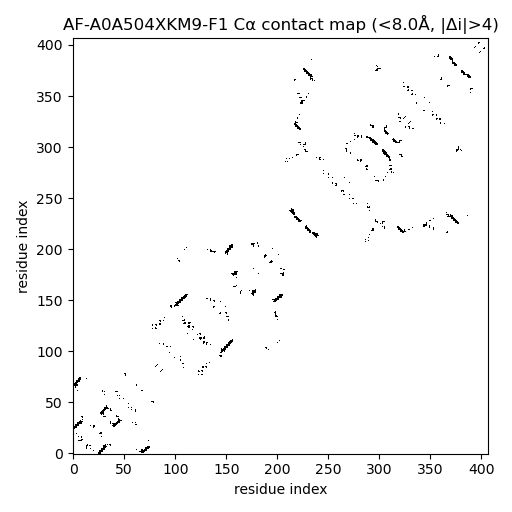 1.00 87.00 243 PHE A CA 1
ATOM 1739 C C . PHE A 1 243 ? 7.352 3.826 -2.823 1.00 87.00 243 PHE A C 1
ATOM 1741 O O . PHE A 1 243 ? 8.079 3.086 -2.177 1.00 87.00 243 PHE A O 1
ATOM 1748 N N . GLN A 1 244 ? 7.305 5.140 -2.588 1.00 84.62 244 GLN A N 1
ATOM 1749 C CA . GLN A 1 244 ? 8.135 5.836 -1.598 1.00 84.62 244 GLN A CA 1
ATOM 1750 C C . GLN A 1 244 ? 7.971 5.258 -0.190 1.00 84.62 244 GLN A C 1
ATOM 1752 O O . GLN A 1 244 ? 8.964 5.071 0.509 1.00 84.62 244 GLN A O 1
ATOM 1757 N N . MET A 1 245 ? 6.737 4.954 0.230 1.00 85.56 245 MET A N 1
ATOM 1758 C CA . MET A 1 245 ? 6.477 4.318 1.523 1.00 85.56 245 MET A CA 1
ATOM 1759 C C . MET A 1 245 ? 7.110 2.928 1.607 1.00 85.56 245 MET A C 1
ATOM 1761 O O . MET A 1 245 ? 7.722 2.607 2.624 1.00 85.56 245 MET A O 1
ATOM 1765 N N . MET A 1 246 ? 6.980 2.112 0.556 1.00 89.62 246 MET A N 1
ATOM 1766 C CA . MET A 1 246 ? 7.561 0.771 0.536 1.00 89.62 246 MET A CA 1
ATOM 1767 C C . MET A 1 246 ? 9.086 0.793 0.460 1.00 89.62 246 MET A C 1
ATOM 1769 O O . MET A 1 246 ? 9.726 0.098 1.243 1.00 89.62 246 MET A O 1
ATOM 1773 N N . THR A 1 247 ? 9.670 1.606 -0.420 1.00 89.25 247 THR A N 1
ATOM 1774 C CA . THR A 1 247 ? 11.124 1.748 -0.559 1.00 89.25 247 THR A CA 1
ATOM 1775 C C . THR A 1 247 ? 11.735 2.220 0.756 1.00 89.25 247 THR A C 1
ATOM 1777 O O . THR A 1 247 ? 12.607 1.535 1.281 1.00 89.25 247 THR A O 1
ATOM 1780 N N . LYS A 1 248 ? 11.170 3.263 1.385 1.00 88.25 248 LYS A N 1
ATOM 1781 C CA . LYS A 1 248 ? 11.609 3.725 2.709 1.00 88.25 248 LYS A CA 1
ATOM 1782 C C . LYS A 1 248 ? 11.498 2.634 3.778 1.00 88.25 248 LYS A C 1
ATOM 1784 O O . LYS A 1 248 ? 12.410 2.475 4.575 1.00 88.25 248 LYS A O 1
ATOM 1789 N N . GLN A 1 249 ? 10.405 1.865 3.811 1.00 89.94 249 GLN A N 1
ATOM 1790 C CA . GLN A 1 249 ? 10.248 0.764 4.772 1.00 89.94 249 GLN A CA 1
ATOM 1791 C C . GLN A 1 249 ? 11.309 -0.337 4.577 1.00 89.94 249 GLN A C 1
ATOM 1793 O O . GLN A 1 249 ? 11.760 -0.933 5.556 1.00 89.94 249 GLN A O 1
ATOM 1798 N N . VAL A 1 250 ? 11.700 -0.620 3.332 1.00 91.94 250 VAL A N 1
ATOM 1799 C CA . VAL A 1 250 ? 12.746 -1.600 3.007 1.00 91.94 250 VAL A CA 1
ATOM 1800 C C . VAL A 1 250 ? 14.136 -1.066 3.361 1.00 91.94 250 VAL A C 1
ATOM 1802 O O . VAL A 1 250 ? 14.896 -1.781 4.011 1.00 91.94 250 VAL A O 1
ATOM 1805 N N . GLU A 1 251 ? 14.444 0.183 3.010 1.00 90.88 251 GLU A N 1
ATOM 1806 C CA . GLU A 1 251 ? 15.697 0.871 3.357 1.00 90.88 251 GLU A CA 1
ATOM 1807 C C . GLU A 1 251 ? 15.889 0.944 4.881 1.00 90.88 251 GLU A C 1
ATOM 1809 O O . GLU A 1 251 ? 16.886 0.435 5.395 1.00 90.88 251 GLU A O 1
ATOM 1814 N N . ASP A 1 252 ? 14.882 1.437 5.618 1.00 89.12 252 ASP A N 1
ATOM 1815 C CA . ASP A 1 252 ? 14.844 1.443 7.088 1.00 89.12 252 ASP A CA 1
ATOM 1816 C C . ASP A 1 252 ? 15.140 0.045 7.668 1.00 89.12 252 ASP A C 1
ATOM 1818 O O . ASP A 1 252 ? 15.811 -0.078 8.693 1.00 89.12 252 ASP A O 1
ATOM 1822 N N . ASN A 1 253 ? 14.622 -1.027 7.057 1.00 90.44 253 ASN A N 1
ATOM 1823 C CA . ASN A 1 253 ? 14.824 -2.391 7.545 1.00 90.44 253 ASN A CA 1
ATOM 1824 C C . ASN A 1 253 ? 16.260 -2.894 7.303 1.00 90.44 253 ASN A C 1
ATOM 1826 O O . ASN A 1 253 ? 16.849 -3.494 8.205 1.00 90.44 253 ASN A O 1
ATOM 1830 N N . ILE A 1 254 ? 16.832 -2.621 6.124 1.00 88.25 254 ILE A N 1
ATOM 1831 C CA . ILE A 1 254 ? 18.227 -2.955 5.788 1.00 88.25 254 ILE A CA 1
ATOM 1832 C C . ILE A 1 254 ? 19.185 -2.232 6.746 1.00 88.25 254 ILE A C 1
ATOM 1834 O O . ILE A 1 254 ? 20.047 -2.867 7.359 1.00 88.25 254 ILE A O 1
ATOM 1838 N N . GLU A 1 255 ? 19.003 -0.920 6.933 1.00 86.75 255 GLU A N 1
ATOM 1839 C CA . GLU A 1 255 ? 19.841 -0.122 7.832 1.00 86.75 255 GLU A CA 1
ATOM 1840 C C . GLU A 1 255 ? 19.742 -0.599 9.284 1.00 86.75 255 GLU A C 1
ATOM 1842 O O . GLU A 1 255 ? 20.766 -0.810 9.937 1.00 86.75 255 GLU A O 1
ATOM 1847 N N . ARG A 1 256 ? 18.527 -0.840 9.795 1.00 86.25 256 ARG A N 1
ATOM 1848 C CA . ARG A 1 256 ? 18.326 -1.326 11.170 1.00 86.25 256 ARG A CA 1
ATOM 1849 C C . ARG A 1 256 ? 18.990 -2.675 11.411 1.00 86.25 256 ARG A C 1
ATOM 1851 O O . ARG A 1 256 ? 19.614 -2.847 12.456 1.00 86.25 256 ARG A O 1
ATOM 1858 N N . GLN A 1 257 ? 18.885 -3.617 10.473 1.00 86.56 257 GLN A N 1
ATOM 1859 C CA . GLN A 1 257 ? 19.535 -4.920 10.614 1.00 86.56 257 GLN A CA 1
ATOM 1860 C C . GLN A 1 257 ? 21.061 -4.777 10.688 1.00 86.56 257 GLN A C 1
ATOM 1862 O O . GLN A 1 257 ? 21.679 -5.367 11.573 1.00 86.56 257 GLN A O 1
ATOM 1867 N N . ARG A 1 258 ? 21.642 -3.933 9.826 1.00 81.88 258 ARG A N 1
ATOM 1868 C CA . ARG A 1 258 ? 23.079 -3.622 9.799 1.00 81.88 258 ARG A CA 1
ATOM 1869 C C . ARG A 1 258 ? 23.569 -2.872 11.046 1.00 81.88 258 ARG A C 1
ATOM 1871 O O . ARG A 1 258 ? 24.720 -3.037 11.438 1.00 81.88 258 ARG A O 1
ATOM 1878 N N . MET A 1 259 ? 22.733 -2.029 11.658 1.00 80.56 259 MET A N 1
ATOM 1879 C CA . MET A 1 259 ? 23.102 -1.238 12.842 1.00 80.56 259 MET A CA 1
ATOM 1880 C C . MET A 1 259 ? 22.921 -1.987 14.168 1.00 80.56 259 MET A C 1
ATOM 1882 O O . MET A 1 259 ? 23.757 -1.852 15.060 1.00 80.56 259 MET A O 1
ATOM 1886 N N . TYR A 1 260 ? 21.828 -2.739 14.340 1.00 77.12 260 TYR A N 1
ATOM 1887 C CA . TYR A 1 260 ? 21.503 -3.378 15.624 1.00 77.12 260 TYR A CA 1
ATOM 1888 C C . TYR A 1 260 ? 22.141 -4.752 15.818 1.00 77.12 260 TYR A C 1
ATOM 1890 O O . TYR A 1 260 ? 22.240 -5.231 16.952 1.00 77.12 260 TYR A O 1
ATOM 1898 N N . HIS A 1 261 ? 22.568 -5.399 14.736 1.00 73.50 261 HIS A N 1
ATOM 1899 C CA . HIS A 1 261 ? 23.132 -6.738 14.771 1.00 73.50 261 HIS A CA 1
ATOM 1900 C C . HIS A 1 261 ? 24.440 -6.771 13.981 1.00 73.50 261 HIS A C 1
ATOM 1902 O O . HIS A 1 261 ? 24.530 -6.233 12.884 1.00 73.50 261 HIS A O 1
ATOM 1908 N N . ASN A 1 262 ? 25.460 -7.432 14.531 1.00 80.56 262 ASN A N 1
ATOM 1909 C CA . ASN A 1 262 ? 26.736 -7.640 13.846 1.00 80.56 262 ASN A CA 1
ATOM 1910 C C . ASN A 1 262 ? 26.610 -8.820 12.864 1.00 80.56 262 ASN A C 1
ATOM 1912 O O . ASN A 1 262 ? 27.212 -9.876 13.066 1.00 80.56 262 ASN A O 1
ATOM 1916 N N . VAL A 1 263 ? 25.740 -8.643 11.871 1.00 86.06 263 VAL A N 1
ATOM 1917 C CA . VAL A 1 263 ? 25.394 -9.599 10.814 1.00 86.06 263 VAL A CA 1
ATOM 1918 C C . VAL A 1 263 ? 25.792 -9.033 9.458 1.00 86.06 263 VAL A C 1
ATOM 1920 O O . VAL A 1 263 ? 25.920 -7.818 9.299 1.00 86.06 263 VAL A O 1
ATOM 1923 N N . ASP A 1 264 ? 25.962 -9.917 8.480 1.00 83.94 264 ASP A N 1
ATOM 1924 C CA . ASP A 1 264 ? 26.170 -9.505 7.097 1.00 83.94 264 ASP A CA 1
ATOM 1925 C C . ASP A 1 264 ? 24.954 -8.732 6.561 1.00 83.94 264 ASP A C 1
ATOM 1927 O O . ASP A 1 264 ? 23.818 -8.899 7.018 1.00 83.94 264 ASP A O 1
ATOM 1931 N N . GLU A 1 265 ? 25.203 -7.880 5.568 1.00 85.25 265 GLU A N 1
ATOM 1932 C CA . GLU A 1 265 ? 24.149 -7.184 4.830 1.00 85.25 265 GLU A CA 1
ATOM 1933 C C . GLU A 1 265 ? 23.200 -8.200 4.171 1.00 85.25 265 GLU A C 1
ATOM 1935 O O . GLU A 1 265 ? 23.618 -9.307 3.820 1.00 85.25 265 GLU A O 1
ATOM 1940 N N . LEU A 1 266 ? 21.923 -7.848 4.005 1.00 90.31 266 LEU A N 1
ATOM 1941 C CA . LEU A 1 266 ? 20.947 -8.736 3.370 1.00 90.31 266 LEU A CA 1
ATOM 1942 C C . LEU A 1 266 ? 21.316 -9.014 1.907 1.00 90.31 266 LEU A C 1
ATOM 1944 O O . LEU A 1 266 ? 21.773 -8.137 1.175 1.00 90.31 266 LEU A O 1
ATOM 1948 N N . SER A 1 267 ? 21.099 -10.244 1.453 1.00 93.25 267 SER A N 1
ATOM 1949 C CA . SER A 1 267 ? 21.204 -10.588 0.035 1.00 93.25 267 SER A CA 1
ATOM 1950 C C . SER A 1 267 ? 20.015 -10.031 -0.769 1.00 93.25 267 SER A C 1
ATOM 1952 O O . SER A 1 267 ? 18.929 -9.828 -0.214 1.00 93.25 267 SER A O 1
ATOM 1954 N N . PRO A 1 268 ? 20.164 -9.813 -2.093 1.00 95.00 268 PRO A N 1
ATOM 1955 C CA . PRO A 1 268 ? 19.076 -9.319 -2.942 1.00 95.00 268 PRO A CA 1
ATOM 1956 C C . PRO A 1 268 ? 17.776 -10.135 -2.840 1.00 95.00 268 PRO A C 1
ATOM 1958 O O . PRO A 1 268 ? 16.684 -9.566 -2.838 1.00 95.00 268 PRO A O 1
ATOM 1961 N N . SER A 1 269 ? 17.881 -11.460 -2.702 1.00 95.50 269 SER A N 1
ATOM 1962 C CA . SER A 1 269 ? 16.732 -12.363 -2.584 1.00 95.50 269 SER A CA 1
ATOM 1963 C C . SER A 1 269 ? 16.020 -12.247 -1.228 1.00 95.50 269 SER A C 1
ATOM 1965 O O . SER A 1 269 ? 14.790 -12.342 -1.176 1.00 95.50 269 SER A O 1
ATOM 1967 N N . GLU A 1 270 ? 16.748 -11.980 -0.140 1.00 95.25 270 GLU A N 1
ATOM 1968 C CA . GLU A 1 270 ? 16.179 -11.713 1.188 1.00 95.25 270 GLU A CA 1
ATOM 1969 C C . GLU A 1 270 ? 15.479 -10.351 1.240 1.00 95.25 270 GLU A C 1
ATOM 1971 O O . GLU A 1 270 ? 14.336 -10.276 1.699 1.00 95.25 270 GLU A O 1
ATOM 1976 N N . VAL A 1 271 ? 16.108 -9.296 0.700 1.00 96.06 271 VAL A N 1
ATOM 1977 C CA . VAL A 1 271 ? 15.490 -7.962 0.574 1.00 96.06 271 VAL A CA 1
ATOM 1978 C C . VAL A 1 271 ? 14.199 -8.048 -0.240 1.00 96.06 271 VAL A C 1
ATOM 1980 O O . VAL A 1 271 ? 13.150 -7.570 0.200 1.00 96.06 271 VAL A O 1
ATOM 1983 N N . PHE A 1 272 ? 14.233 -8.727 -1.390 1.00 97.00 272 PHE A N 1
ATOM 1984 C CA . PHE A 1 272 ? 13.044 -8.932 -2.212 1.00 97.00 272 PHE A CA 1
ATOM 1985 C C . PHE A 1 272 ? 11.974 -9.782 -1.508 1.00 97.00 272 PHE A C 1
ATOM 1987 O O . PHE A 1 272 ? 10.780 -9.513 -1.641 1.00 97.00 272 PHE A O 1
ATOM 1994 N N . SER A 1 273 ? 12.368 -10.782 -0.711 1.00 97.38 273 SER A N 1
ATOM 1995 C CA . SER A 1 273 ? 11.435 -11.568 0.106 1.00 97.38 273 SER A CA 1
ATOM 1996 C C . SER A 1 273 ? 10.726 -10.702 1.157 1.00 97.38 273 SER A C 1
ATOM 1998 O O . SER A 1 273 ? 9.503 -10.790 1.297 1.00 97.38 273 SER A O 1
ATOM 2000 N N . TYR A 1 274 ? 11.459 -9.815 1.840 1.00 96.81 274 TYR A N 1
ATOM 2001 C CA . TYR A 1 274 ? 10.900 -8.853 2.795 1.00 96.81 274 TYR A CA 1
ATOM 2002 C C . TYR A 1 274 ? 9.946 -7.850 2.120 1.00 96.81 274 TYR A C 1
ATOM 2004 O O . TYR A 1 274 ? 8.821 -7.656 2.595 1.00 96.81 274 TYR A O 1
ATOM 2012 N N . LEU A 1 275 ? 10.343 -7.281 0.974 1.00 96.31 275 LEU A N 1
ATOM 2013 C CA . LEU A 1 275 ? 9.498 -6.404 0.155 1.00 96.31 275 LEU A CA 1
ATOM 2014 C C . LEU A 1 275 ? 8.190 -7.106 -0.237 1.00 96.31 275 LEU A C 1
ATOM 2016 O O . LEU A 1 275 ? 7.101 -6.610 0.055 1.00 96.31 275 LEU A O 1
ATOM 2020 N N . HIS A 1 276 ? 8.292 -8.301 -0.825 1.00 96.69 276 HIS A N 1
ATOM 2021 C CA . HIS A 1 276 ? 7.148 -9.120 -1.216 1.00 96.69 276 HIS A CA 1
ATOM 2022 C C . HIS A 1 276 ? 6.202 -9.388 -0.033 1.00 96.69 276 HIS A C 1
ATOM 2024 O O . HIS A 1 276 ? 4.986 -9.249 -0.166 1.00 96.69 276 HIS A O 1
ATOM 2030 N N . ARG A 1 277 ? 6.730 -9.789 1.135 1.00 96.50 277 ARG A N 1
ATOM 2031 C CA . ARG A 1 277 ? 5.890 -10.094 2.309 1.00 96.50 277 ARG A CA 1
ATOM 2032 C C . ARG A 1 277 ? 5.188 -8.847 2.839 1.00 96.50 277 ARG A C 1
ATOM 2034 O O . ARG A 1 277 ? 4.037 -8.951 3.249 1.00 96.50 277 ARG A O 1
ATOM 2041 N N . SER A 1 278 ? 5.831 -7.686 2.750 1.00 94.06 278 SER A N 1
ATOM 2042 C CA . SER A 1 278 ? 5.242 -6.402 3.136 1.00 94.06 278 SER A CA 1
ATOM 2043 C C . SER A 1 278 ? 4.110 -5.968 2.191 1.00 94.06 278 SER A C 1
ATOM 2045 O O . SER A 1 278 ? 3.059 -5.535 2.660 1.00 94.06 278 SER A O 1
ATOM 2047 N N . ILE A 1 279 ? 4.270 -6.156 0.873 1.00 92.75 279 ILE A N 1
ATOM 2048 C CA . ILE A 1 279 ? 3.201 -5.921 -0.118 1.00 92.75 279 ILE A CA 1
ATOM 2049 C C . ILE A 1 279 ? 2.026 -6.888 0.106 1.00 92.75 279 ILE A C 1
ATOM 2051 O O . ILE A 1 279 ? 0.869 -6.468 0.141 1.00 92.75 279 ILE A O 1
ATOM 2055 N N . TYR A 1 280 ? 2.311 -8.176 0.320 1.00 94.25 280 TYR A N 1
ATOM 2056 C CA . TYR A 1 280 ? 1.277 -9.184 0.567 1.00 94.25 280 TYR A CA 1
ATOM 2057 C C . TYR A 1 280 ? 0.499 -8.924 1.869 1.00 94.25 280 TYR A C 1
ATOM 2059 O O . TYR A 1 280 ? -0.717 -9.097 1.894 1.00 94.25 280 TYR A O 1
ATOM 2067 N N . GLN A 1 281 ? 1.168 -8.460 2.932 1.00 92.62 281 GLN A N 1
ATOM 2068 C CA . GLN A 1 281 ? 0.511 -8.040 4.174 1.00 92.62 281 GLN A CA 1
ATOM 2069 C C . GLN A 1 281 ? -0.467 -6.885 3.918 1.00 92.62 281 GLN A C 1
ATOM 2071 O O . GLN A 1 281 ? -1.648 -7.013 4.225 1.00 92.62 281 GLN A O 1
ATOM 2076 N N . LYS A 1 282 ? -0.006 -5.818 3.250 1.00 88.06 282 LYS A N 1
ATOM 2077 C CA . LYS A 1 282 ? -0.841 -4.673 2.852 1.00 88.06 282 LYS A CA 1
ATOM 2078 C C . LYS A 1 282 ? -2.100 -5.084 2.079 1.00 88.06 282 LYS A C 1
ATOM 2080 O O . LYS A 1 282 ? -3.191 -4.601 2.368 1.00 88.06 282 LYS A O 1
ATOM 2085 N N . ARG A 1 283 ? -1.979 -6.026 1.134 1.00 88.81 283 ARG A N 1
ATOM 2086 C CA . ARG A 1 283 ? -3.138 -6.612 0.436 1.00 88.81 283 ARG A CA 1
ATOM 2087 C C . ARG A 1 283 ? -4.108 -7.298 1.405 1.00 88.81 283 ARG A C 1
ATOM 2089 O O . ARG A 1 283 ? -5.313 -7.099 1.278 1.00 88.81 283 ARG A O 1
ATOM 2096 N N . CYS A 1 284 ? -3.611 -8.127 2.324 1.00 87.62 284 CYS A N 1
ATOM 2097 C CA . CYS A 1 284 ? -4.442 -8.849 3.295 1.00 87.62 284 CYS A CA 1
ATOM 2098 C C . CYS A 1 284 ? -5.200 -7.912 4.247 1.00 87.62 284 CYS A C 1
ATOM 2100 O O . CYS A 1 284 ? -6.323 -8.230 4.630 1.00 87.62 284 CYS A O 1
ATOM 2102 N N . ASP A 1 285 ? -4.621 -6.754 4.564 1.00 87.06 285 ASP A N 1
ATOM 2103 C CA . ASP A 1 285 ? -5.253 -5.708 5.377 1.00 87.06 285 ASP A CA 1
ATOM 2104 C C . ASP A 1 285 ? -6.266 -4.850 4.584 1.00 87.06 285 ASP A C 1
ATOM 2106 O O . ASP A 1 285 ? -6.870 -3.937 5.138 1.00 87.06 285 ASP A O 1
ATOM 2110 N N . PHE A 1 286 ? -6.477 -5.146 3.291 1.00 81.31 286 PHE A N 1
ATOM 2111 C CA . PHE A 1 286 ? -7.262 -4.349 2.334 1.00 81.31 286 PHE A CA 1
ATOM 2112 C C . PHE A 1 286 ? -6.734 -2.911 2.119 1.00 81.31 286 PHE A C 1
ATOM 2114 O O . PHE A 1 286 ? -7.438 -2.060 1.573 1.00 81.31 286 PHE A O 1
ATOM 2121 N N . GLU A 1 287 ? -5.458 -2.671 2.437 1.00 80.88 287 GLU A N 1
ATOM 2122 C CA . GLU A 1 287 ? -4.712 -1.426 2.195 1.00 80.88 287 GLU A CA 1
ATOM 2123 C C . GLU A 1 287 ? -3.511 -1.684 1.240 1.00 80.88 287 GLU A C 1
ATOM 2125 O O . GLU A 1 287 ? -2.355 -1.475 1.622 1.00 80.88 287 GLU A O 1
ATOM 2130 N N . PRO A 1 288 ? -3.731 -2.211 0.011 1.00 83.00 288 PRO A N 1
ATOM 2131 C CA . PRO A 1 288 ? -2.663 -2.699 -0.871 1.00 83.00 288 PRO A CA 1
ATOM 2132 C C . PRO A 1 288 ? -1.677 -1.600 -1.297 1.00 83.00 288 PRO A C 1
ATOM 2134 O O . PRO A 1 288 ? -2.068 -0.459 -1.519 1.00 83.00 288 PRO A O 1
ATOM 2137 N N . CYS A 1 289 ? -0.404 -1.962 -1.515 1.00 85.38 289 CYS A N 1
ATOM 2138 C CA . CYS A 1 289 ? 0.500 -1.119 -2.308 1.00 85.38 289 CYS A CA 1
ATOM 2139 C C . CYS A 1 289 ? 0.050 -1.211 -3.761 1.00 85.38 289 CYS A C 1
ATOM 2141 O O . CYS A 1 289 ? 0.222 -2.260 -4.374 1.00 85.38 289 CYS A O 1
ATOM 2143 N N . LEU A 1 290 ? -0.517 -0.145 -4.324 1.00 85.31 290 LEU A N 1
ATOM 2144 C CA . LEU A 1 290 ? -1.051 -0.135 -5.686 1.00 85.31 290 LEU A CA 1
ATOM 2145 C C . LEU A 1 290 ? 0.066 0.068 -6.731 1.00 85.31 290 LEU A C 1
ATOM 2147 O O . LEU A 1 290 ? -0.007 0.902 -7.636 1.00 85.31 290 LEU A O 1
ATOM 2151 N N . CYS A 1 291 ? 1.115 -0.739 -6.595 1.00 85.94 291 CYS A N 1
ATOM 2152 C CA . CYS A 1 291 ? 2.421 -0.607 -7.211 1.00 85.94 291 CYS A CA 1
ATOM 2153 C C . CYS A 1 291 ? 2.845 -1.929 -7.885 1.00 85.94 291 CYS A C 1
ATOM 2155 O O . CYS A 1 291 ? 2.675 -3.003 -7.320 1.00 85.94 291 CYS A O 1
ATOM 2157 N N . GLN A 1 292 ? 3.427 -1.861 -9.086 1.00 91.19 292 GLN A N 1
ATOM 2158 C CA . GLN A 1 292 ? 4.187 -2.977 -9.665 1.00 91.19 292 GLN A CA 1
ATOM 2159 C C . GLN A 1 292 ? 5.666 -2.619 -9.565 1.00 91.19 292 GLN A C 1
ATOM 2161 O O . GLN A 1 292 ? 6.059 -1.542 -10.012 1.00 91.19 292 GLN A O 1
ATOM 2166 N N . MET A 1 293 ? 6.476 -3.492 -8.973 1.00 93.69 293 MET A N 1
ATOM 2167 C CA . MET A 1 293 ? 7.892 -3.228 -8.722 1.00 93.69 293 MET A CA 1
ATOM 2168 C C . MET A 1 293 ? 8.774 -4.241 -9.444 1.00 93.69 293 MET A C 1
ATOM 2170 O O . MET A 1 293 ? 8.482 -5.436 -9.464 1.00 93.69 293 MET A O 1
ATOM 2174 N N . VAL A 1 294 ? 9.881 -3.747 -9.993 1.00 96.12 294 VAL A N 1
ATOM 2175 C CA . VAL A 1 294 ? 11.002 -4.560 -10.472 1.00 96.12 294 VAL A CA 1
ATOM 2176 C C . VAL A 1 294 ? 12.146 -4.375 -9.488 1.00 96.12 294 VAL A C 1
ATOM 2178 O O . VAL A 1 294 ? 12.418 -3.254 -9.059 1.00 96.12 294 VAL A O 1
ATOM 2181 N N . PHE A 1 295 ? 12.797 -5.468 -9.112 1.00 97.25 295 PHE A N 1
ATOM 2182 C CA . PHE A 1 295 ? 13.914 -5.468 -8.181 1.00 97.25 295 PHE A CA 1
ATOM 2183 C C . PHE A 1 295 ? 15.115 -6.152 -8.830 1.00 97.25 295 PHE A C 1
ATOM 2185 O O . PHE A 1 295 ? 14.989 -7.259 -9.361 1.00 97.25 295 PHE A O 1
ATOM 2192 N N . ILE A 1 296 ? 16.273 -5.491 -8.778 1.00 97.75 296 ILE A N 1
ATOM 2193 C CA . ILE A 1 296 ? 17.542 -6.004 -9.299 1.00 97.75 296 ILE A CA 1
ATOM 2194 C C . ILE A 1 296 ? 18.587 -6.065 -8.192 1.00 97.75 296 ILE A C 1
ATOM 2196 O O . ILE A 1 296 ? 18.559 -5.269 -7.255 1.00 97.75 296 ILE A O 1
ATOM 2200 N N . GLY A 1 297 ? 19.543 -6.976 -8.323 1.00 96.19 297 GLY A N 1
ATOM 2201 C CA . GLY A 1 297 ? 20.712 -7.007 -7.459 1.00 96.19 297 GLY A CA 1
ATOM 2202 C C . GLY A 1 297 ? 21.819 -7.894 -8.007 1.00 96.19 297 GLY A C 1
ATOM 2203 O O . GLY A 1 297 ? 21.605 -8.720 -8.894 1.00 96.19 297 GLY A O 1
ATOM 2204 N N . PHE A 1 298 ? 23.007 -7.721 -7.445 1.00 95.31 298 PHE A N 1
ATOM 2205 C CA . PHE A 1 298 ? 24.174 -8.546 -7.716 1.00 95.31 298 PHE A CA 1
ATOM 2206 C C . PHE A 1 298 ? 24.880 -8.818 -6.392 1.00 95.31 298 PHE A C 1
ATOM 2208 O O . PHE A 1 298 ? 25.106 -7.886 -5.618 1.00 95.31 298 PHE A O 1
ATOM 2215 N N . ARG A 1 299 ? 25.221 -10.076 -6.116 1.00 92.38 299 ARG A N 1
ATOM 2216 C CA . ARG A 1 299 ? 25.992 -10.457 -4.928 1.00 92.38 299 ARG A CA 1
ATOM 2217 C C . ARG A 1 299 ? 26.718 -11.773 -5.177 1.00 92.38 299 ARG A C 1
ATOM 2219 O O . ARG A 1 299 ? 26.142 -12.677 -5.759 1.00 92.38 299 ARG A O 1
ATOM 2226 N N . ASP A 1 300 ? 27.971 -11.874 -4.738 1.00 87.81 300 ASP A N 1
ATOM 2227 C CA . ASP A 1 300 ? 28.752 -13.123 -4.739 1.00 87.81 300 ASP A CA 1
ATOM 2228 C C . ASP A 1 300 ? 28.814 -13.846 -6.111 1.00 87.81 300 ASP A C 1
ATOM 2230 O O . ASP A 1 300 ? 28.964 -15.060 -6.201 1.00 87.81 300 ASP A O 1
ATOM 2234 N N . SER A 1 301 ? 28.791 -13.066 -7.202 1.00 87.19 301 SER A N 1
ATOM 2235 C CA . SER A 1 301 ? 28.702 -13.496 -8.617 1.00 87.19 301 SER A CA 1
ATOM 2236 C C . SER A 1 301 ? 27.329 -13.985 -9.100 1.00 87.19 301 SER A C 1
ATOM 2238 O O . SER A 1 301 ? 27.193 -14.337 -10.272 1.00 87.19 301 SER A O 1
ATOM 2240 N N . GLU A 1 302 ? 26.300 -13.945 -8.255 1.00 90.56 302 GLU A N 1
ATOM 2241 C CA . GLU A 1 302 ? 24.915 -14.235 -8.620 1.00 90.56 302 GLU A CA 1
ATOM 2242 C C . GLU A 1 302 ? 24.143 -12.955 -8.984 1.00 90.56 302 GLU A C 1
ATOM 2244 O O . GLU A 1 302 ? 24.223 -11.922 -8.312 1.00 90.56 302 GLU A O 1
ATOM 2249 N N . THR A 1 303 ? 23.370 -13.037 -10.071 1.00 95.44 303 THR A N 1
ATOM 2250 C CA . THR A 1 303 ? 22.479 -11.972 -10.552 1.00 95.44 303 THR A CA 1
ATOM 2251 C C . THR A 1 303 ? 21.049 -12.238 -10.097 1.00 95.44 303 THR A C 1
ATOM 2253 O O . THR A 1 303 ? 20.497 -13.311 -10.339 1.00 95.44 303 THR A O 1
ATOM 2256 N N . PHE A 1 304 ? 20.415 -11.240 -9.488 1.00 97.69 304 PHE A N 1
ATOM 2257 C CA . PHE A 1 304 ? 19.029 -11.313 -9.044 1.00 97.69 304 PHE A CA 1
ATOM 2258 C C . PHE A 1 304 ? 18.158 -10.341 -9.847 1.00 97.69 304 PHE A C 1
ATOM 2260 O O . PHE A 1 304 ? 18.480 -9.159 -9.959 1.00 97.69 304 PHE A O 1
ATOM 2267 N N . LEU A 1 305 ? 17.050 -10.841 -10.400 1.00 98.25 305 LEU A N 1
ATOM 2268 C CA . LEU A 1 305 ? 16.043 -10.055 -11.113 1.00 98.25 305 LEU A CA 1
ATOM 2269 C C . LEU A 1 305 ? 14.660 -10.638 -10.817 1.00 98.25 305 LEU A C 1
ATOM 2271 O O . LEU A 1 305 ? 14.407 -11.807 -11.112 1.00 98.25 305 LEU A O 1
ATOM 2275 N N . ALA A 1 306 ? 13.768 -9.819 -10.265 1.00 98.12 306 ALA A N 1
ATOM 2276 C CA . ALA A 1 306 ? 12.416 -10.233 -9.920 1.00 98.12 306 ALA A CA 1
ATOM 2277 C C . ALA A 1 306 ? 11.381 -9.125 -10.152 1.00 98.12 306 ALA A C 1
ATOM 2279 O O . ALA A 1 306 ? 11.693 -7.935 -10.091 1.00 98.12 306 ALA A O 1
ATOM 2280 N N . GLY A 1 307 ? 10.134 -9.532 -10.390 1.00 96.88 307 GLY A N 1
ATOM 2281 C CA . GLY A 1 307 ? 8.959 -8.663 -10.405 1.00 96.88 307 GLY A CA 1
ATOM 2282 C C . GLY A 1 307 ? 7.986 -9.021 -9.282 1.00 96.88 307 GLY A C 1
ATOM 2283 O O . GLY A 1 307 ? 7.862 -10.192 -8.912 1.00 96.88 307 GLY A O 1
ATOM 2284 N N . VAL A 1 308 ? 7.295 -8.016 -8.739 1.00 96.06 308 VAL A N 1
ATOM 2285 C CA . VAL A 1 308 ? 6.172 -8.186 -7.804 1.00 96.06 308 VAL A CA 1
ATOM 2286 C C . VAL A 1 308 ? 5.027 -7.229 -8.150 1.00 96.06 308 VAL A C 1
ATOM 2288 O O . VAL A 1 308 ? 5.271 -6.073 -8.504 1.00 96.06 308 VAL A O 1
ATOM 2291 N N . ASP A 1 309 ? 3.784 -7.710 -8.078 1.00 92.31 309 ASP A N 1
ATOM 2292 C CA . ASP A 1 309 ? 2.574 -6.916 -8.340 1.00 92.31 309 ASP A CA 1
ATOM 2293 C C . ASP A 1 309 ? 1.868 -6.416 -7.063 1.00 92.31 309 ASP A C 1
ATOM 2295 O O . ASP A 1 309 ? 2.250 -6.745 -5.937 1.00 92.31 309 ASP A O 1
ATOM 2299 N N . ASP A 1 310 ? 0.801 -5.635 -7.254 1.00 88.62 310 ASP A N 1
ATOM 2300 C CA . ASP A 1 310 ? -0.003 -5.010 -6.198 1.00 88.62 310 ASP A CA 1
ATOM 2301 C C . ASP A 1 310 ? -0.819 -6.009 -5.353 1.00 88.62 310 ASP A C 1
ATOM 2303 O O . ASP A 1 310 ? -1.352 -5.654 -4.298 1.00 88.62 310 ASP A O 1
ATOM 2307 N N . VAL A 1 311 ? -0.872 -7.281 -5.763 1.00 90.12 311 VAL A N 1
ATOM 2308 C CA . VAL A 1 311 ? -1.488 -8.378 -5.007 1.00 90.12 311 VAL A CA 1
ATOM 2309 C C . VAL A 1 311 ? -0.460 -9.384 -4.459 1.00 90.12 311 VAL A C 1
ATOM 2311 O O . VAL A 1 311 ? -0.840 -10.407 -3.877 1.00 90.12 311 VAL A O 1
ATOM 2314 N N . GLY A 1 312 ? 0.836 -9.093 -4.573 1.00 91.06 312 GLY A N 1
ATOM 2315 C CA . GLY A 1 312 ? 1.914 -9.946 -4.079 1.00 91.06 312 GLY A CA 1
ATOM 2316 C C . GLY A 1 312 ? 2.156 -11.208 -4.913 1.00 91.06 312 GLY A C 1
ATOM 2317 O O . GLY A 1 312 ? 2.744 -12.162 -4.409 1.00 91.06 312 GLY A O 1
ATOM 2318 N N . THR A 1 313 ? 1.739 -11.254 -6.179 1.00 95.75 313 THR A N 1
ATOM 2319 C CA . THR A 1 313 ? 2.321 -12.211 -7.131 1.00 95.75 313 THR A CA 1
ATOM 2320 C C . THR A 1 313 ? 3.789 -11.839 -7.312 1.00 95.75 313 THR A C 1
ATOM 2322 O O . THR A 1 313 ? 4.082 -10.696 -7.651 1.00 95.75 313 THR A O 1
ATOM 2325 N N . ARG A 1 314 ? 4.715 -12.784 -7.108 1.00 97.06 314 ARG A N 1
ATOM 2326 C CA . ARG A 1 314 ? 6.142 -12.611 -7.435 1.00 97.06 314 ARG A CA 1
ATOM 2327 C C . ARG A 1 314 ? 6.595 -13.595 -8.497 1.00 97.06 314 ARG A C 1
ATOM 2329 O O . ARG A 1 314 ? 6.139 -14.737 -8.512 1.00 97.06 314 ARG A O 1
ATOM 2336 N N . TRP A 1 315 ? 7.544 -13.170 -9.318 1.00 97.81 315 TRP A N 1
ATOM 2337 C CA . TRP A 1 315 ? 8.220 -14.016 -10.295 1.00 97.81 315 TRP A CA 1
ATOM 2338 C C . TRP A 1 315 ? 9.679 -13.584 -10.459 1.00 97.81 315 TRP A C 1
ATOM 2340 O O . TRP A 1 315 ? 10.018 -12.415 -10.289 1.00 97.81 315 TRP A O 1
ATOM 2350 N N . GLU A 1 316 ? 10.531 -14.545 -10.799 1.00 98.00 316 GLU A N 1
ATOM 2351 C CA . GLU A 1 316 ? 11.923 -14.345 -11.202 1.00 98.00 316 GLU A CA 1
ATOM 2352 C C . GLU A 1 316 ? 12.044 -14.813 -12.655 1.00 98.00 316 GLU A C 1
ATOM 2354 O O . GLU A 1 316 ? 11.472 -15.839 -13.023 1.00 98.00 316 GLU A O 1
ATOM 2359 N N . ASP A 1 317 ? 12.722 -14.030 -13.488 1.00 97.56 317 ASP A N 1
ATOM 2360 C CA . ASP A 1 317 ? 12.880 -14.259 -14.932 1.00 97.56 317 ASP A CA 1
ATOM 2361 C C . ASP A 1 317 ? 14.207 -13.591 -15.364 1.00 97.56 317 ASP A C 1
ATOM 2363 O O . ASP A 1 317 ? 14.784 -12.788 -14.622 1.00 97.56 317 ASP A O 1
ATOM 2367 N N . ASP A 1 318 ? 14.717 -13.913 -16.549 1.00 97.62 318 ASP A N 1
ATOM 2368 C CA . ASP A 1 318 ? 15.916 -13.277 -17.116 1.00 97.62 318 ASP A CA 1
ATOM 2369 C C . ASP A 1 318 ? 15.593 -11.933 -17.794 1.00 97.62 318 ASP A C 1
ATOM 2371 O O . ASP A 1 318 ? 16.487 -11.115 -18.026 1.00 97.62 318 ASP A O 1
ATOM 2375 N N . CYS A 1 319 ? 14.306 -11.658 -18.035 1.00 97.75 319 CYS A N 1
ATOM 2376 C CA . CYS A 1 319 ? 13.784 -10.332 -18.357 1.00 97.75 319 CYS A CA 1
ATOM 2377 C C . CYS A 1 319 ? 12.440 -10.067 -17.661 1.00 97.75 319 CYS A C 1
ATOM 2379 O O . CYS A 1 319 ? 11.565 -10.930 -17.628 1.00 97.75 319 CYS A O 1
ATOM 2381 N N . VAL A 1 320 ? 12.245 -8.852 -17.149 1.00 97.88 320 VAL A N 1
ATOM 2382 C CA . VAL A 1 320 ? 11.022 -8.430 -16.445 1.00 97.88 320 VAL A CA 1
ATOM 2383 C C . VAL A 1 320 ? 10.545 -7.099 -17.014 1.00 97.88 320 VAL A C 1
ATOM 2385 O O . VAL A 1 320 ? 11.352 -6.236 -17.356 1.00 97.88 320 VAL A O 1
ATOM 2388 N N . ALA A 1 321 ? 9.229 -6.917 -17.106 1.00 96.25 321 ALA A N 1
ATOM 2389 C CA . ALA A 1 321 ? 8.626 -5.644 -17.472 1.00 96.25 321 ALA A CA 1
ATOM 2390 C C . ALA A 1 321 ? 7.294 -5.427 -16.740 1.00 96.25 321 ALA A C 1
ATOM 2392 O O . ALA A 1 321 ? 6.547 -6.380 -16.519 1.00 96.25 321 ALA A O 1
ATOM 2393 N N . THR A 1 322 ? 6.992 -4.176 -16.397 1.00 94.69 322 THR A N 1
ATOM 2394 C CA . THR A 1 322 ? 5.726 -3.737 -15.782 1.00 94.69 322 THR A CA 1
ATOM 2395 C C . THR A 1 322 ? 4.947 -2.819 -16.729 1.00 94.69 322 THR A C 1
ATOM 2397 O O . THR A 1 322 ? 5.447 -2.446 -17.793 1.00 94.69 322 THR A O 1
ATOM 2400 N N . GLY A 1 323 ? 3.705 -2.468 -16.375 1.00 91.75 323 GLY A N 1
ATOM 2401 C CA . GLY A 1 323 ? 2.903 -1.510 -17.148 1.00 91.75 323 GLY A CA 1
ATOM 2402 C C . GLY A 1 323 ? 2.656 -1.942 -18.601 1.00 91.75 323 GLY A C 1
ATOM 2403 O O . GLY A 1 323 ? 2.360 -3.107 -18.876 1.00 91.75 323 GLY A O 1
ATOM 2404 N N . TYR A 1 324 ? 2.786 -1.007 -19.548 1.00 92.56 324 TYR A N 1
ATOM 2405 C CA . TYR A 1 324 ? 2.733 -1.307 -20.985 1.00 92.56 324 TYR A CA 1
ATOM 2406 C C . TYR A 1 324 ? 3.978 -2.060 -21.489 1.00 92.56 324 TYR A C 1
ATOM 2408 O O . TYR A 1 324 ? 3.896 -2.800 -22.473 1.00 92.56 324 TYR A O 1
ATOM 2416 N N . GLY A 1 325 ? 5.106 -1.962 -20.779 1.00 94.44 325 GLY A N 1
ATOM 2417 C CA . GLY A 1 325 ? 6.336 -2.716 -21.021 1.00 94.44 325 GLY A CA 1
ATOM 2418 C C . GLY A 1 325 ? 6.117 -4.225 -21.088 1.00 94.44 325 GLY A C 1
ATOM 2419 O O . GLY A 1 325 ? 6.712 -4.882 -21.943 1.00 94.44 325 GLY A O 1
ATOM 2420 N N . ALA A 1 326 ? 5.207 -4.766 -20.274 1.00 95.19 326 ALA A N 1
ATOM 2421 C CA . ALA A 1 326 ? 4.833 -6.182 -20.295 1.00 95.19 326 ALA A CA 1
ATOM 2422 C C . ALA A 1 326 ? 4.256 -6.650 -21.649 1.00 95.19 326 ALA A C 1
ATOM 2424 O O . ALA A 1 326 ? 4.424 -7.811 -22.020 1.00 95.19 326 ALA A O 1
ATOM 2425 N N . TYR A 1 327 ? 3.618 -5.751 -22.405 1.00 95.88 327 TYR A N 1
ATOM 2426 C CA . TYR A 1 327 ? 2.995 -6.051 -23.700 1.00 95.88 327 TYR A CA 1
ATOM 2427 C C . TYR A 1 327 ? 3.855 -5.621 -24.898 1.00 95.88 327 TYR A C 1
ATOM 2429 O O . TYR A 1 327 ? 3.740 -6.207 -25.972 1.00 95.88 327 TYR A O 1
ATOM 2437 N N . ILE A 1 328 ? 4.704 -4.601 -24.726 1.00 95.19 328 ILE A N 1
ATOM 2438 C CA . ILE A 1 328 ? 5.468 -3.961 -25.811 1.00 95.19 328 ILE A CA 1
ATOM 2439 C C . ILE A 1 328 ? 6.946 -4.370 -25.794 1.00 95.19 328 ILE A C 1
ATOM 2441 O O . ILE A 1 328 ? 7.478 -4.811 -26.810 1.00 95.19 328 ILE A O 1
ATOM 2445 N N . ALA A 1 329 ? 7.614 -4.225 -24.649 1.00 97.19 329 ALA A N 1
ATOM 2446 C CA . ALA A 1 329 ? 9.054 -4.443 -24.521 1.00 97.19 329 ALA A CA 1
ATOM 2447 C C . ALA A 1 329 ? 9.396 -5.911 -24.230 1.00 97.19 329 ALA A C 1
ATOM 2449 O O . ALA A 1 329 ? 10.327 -6.455 -24.818 1.00 97.19 329 ALA A O 1
ATOM 2450 N N . LEU A 1 330 ? 8.621 -6.582 -23.371 1.00 97.44 330 LEU A N 1
ATOM 2451 C CA . LEU A 1 330 ? 8.887 -7.962 -22.955 1.00 97.44 330 LEU A CA 1
ATOM 2452 C C . LEU A 1 330 ? 9.019 -8.962 -24.128 1.00 97.44 330 LEU A C 1
ATOM 2454 O O . LEU A 1 330 ? 9.926 -9.793 -24.070 1.00 97.44 330 LEU A O 1
ATOM 2458 N N . PRO A 1 331 ? 8.226 -8.885 -25.222 1.00 98.06 331 PRO A N 1
ATOM 2459 C CA . PRO A 1 331 ? 8.444 -9.727 -26.402 1.00 98.06 331 PRO A CA 1
ATOM 2460 C C . PRO A 1 331 ? 9.797 -9.489 -27.094 1.00 98.06 331 PRO A C 1
ATOM 2462 O O . PRO A 1 331 ? 10.415 -10.438 -27.575 1.00 98.06 331 PRO A O 1
ATOM 2465 N N . LEU A 1 332 ? 10.280 -8.241 -27.129 1.00 97.81 332 LEU A N 1
ATOM 2466 C CA . LEU A 1 332 ? 11.572 -7.882 -27.724 1.00 97.81 332 LEU A CA 1
ATOM 2467 C C . LEU A 1 332 ? 12.739 -8.359 -26.846 1.00 97.81 332 LEU A C 1
ATOM 2469 O O . LEU A 1 332 ? 13.704 -8.921 -27.363 1.00 97.81 332 LEU A O 1
ATOM 2473 N N . LEU A 1 333 ? 12.617 -8.199 -25.523 1.00 98.06 333 LEU A N 1
ATOM 2474 C CA . LEU A 1 333 ? 13.588 -8.693 -24.541 1.00 98.06 333 LEU A CA 1
ATOM 2475 C C . LEU A 1 333 ? 13.710 -10.224 -24.599 1.00 98.06 333 LEU A C 1
ATOM 2477 O O . LEU A 1 333 ? 14.820 -10.743 -24.716 1.00 98.06 333 LEU A O 1
ATOM 2481 N N . ARG A 1 334 ? 12.581 -10.947 -24.624 1.00 97.94 334 ARG A N 1
ATOM 2482 C CA . ARG A 1 334 ? 12.561 -12.413 -24.780 1.00 97.94 334 ARG A CA 1
ATOM 2483 C C . ARG A 1 334 ? 13.196 -12.857 -26.091 1.00 97.94 334 ARG A C 1
ATOM 2485 O O . ARG A 1 334 ? 14.075 -13.711 -26.070 1.00 97.94 334 ARG A O 1
ATOM 2492 N N . GLN A 1 335 ? 12.855 -12.217 -27.210 1.00 98.00 335 GLN A N 1
ATOM 2493 C CA . GLN A 1 335 ? 13.480 -12.529 -28.497 1.00 98.00 335 GLN A CA 1
ATOM 2494 C C . GLN A 1 335 ? 15.002 -12.276 -28.487 1.00 98.00 335 GLN A C 1
ATOM 2496 O O . GLN A 1 335 ? 15.753 -12.998 -29.145 1.00 98.00 335 GLN A O 1
ATOM 2501 N N . ALA A 1 336 ? 15.485 -11.261 -27.763 1.00 97.50 336 ALA A N 1
ATOM 2502 C CA . ALA A 1 336 ? 16.918 -11.008 -27.626 1.00 97.50 336 ALA A CA 1
ATOM 2503 C C . ALA A 1 336 ? 17.630 -12.096 -26.803 1.00 97.50 336 ALA A C 1
ATOM 2505 O O . ALA A 1 336 ? 18.728 -12.501 -27.188 1.00 97.50 336 ALA A O 1
ATOM 2506 N N . LEU A 1 337 ? 17.004 -12.608 -25.738 1.00 96.94 337 LEU A N 1
ATOM 2507 C CA . LEU A 1 337 ? 17.514 -13.743 -24.959 1.00 96.94 337 LEU A CA 1
ATOM 2508 C C . LEU A 1 337 ? 17.496 -15.049 -25.771 1.00 96.94 337 LEU A C 1
ATOM 2510 O O . LEU A 1 337 ? 18.514 -15.729 -25.848 1.00 96.94 337 LEU A O 1
ATOM 2514 N N . GLU A 1 338 ? 16.399 -15.355 -26.471 1.00 96.94 338 GLU A N 1
ATOM 2515 C CA . GLU A 1 338 ? 16.288 -16.526 -27.361 1.00 96.94 338 GLU A CA 1
ATOM 2516 C C . GLU A 1 338 ? 17.366 -16.538 -28.459 1.00 96.94 338 GLU A C 1
ATOM 2518 O O . GLU A 1 338 ? 17.916 -17.587 -28.794 1.00 96.94 338 GLU A O 1
ATOM 2523 N N . LYS A 1 339 ? 17.708 -15.362 -29.005 1.00 96.62 339 LYS A N 1
ATOM 2524 C CA . LYS A 1 339 ? 18.792 -15.191 -29.988 1.00 96.62 339 LYS A CA 1
ATOM 2525 C C . LYS A 1 339 ? 20.199 -15.289 -29.385 1.00 96.62 339 LYS A C 1
ATOM 2527 O O . LYS A 1 339 ? 21.149 -15.491 -30.137 1.00 96.62 339 LYS A O 1
ATOM 2532 N N . ASN A 1 340 ? 20.350 -15.130 -28.069 1.00 96.19 340 ASN A N 1
ATOM 2533 C CA . ASN A 1 340 ? 21.633 -15.136 -27.360 1.00 96.19 340 ASN A CA 1
ATOM 2534 C C . ASN A 1 340 ? 21.575 -16.103 -26.155 1.00 96.19 340 ASN A C 1
ATOM 2536 O O . ASN A 1 340 ? 21.694 -15.663 -25.010 1.00 96.19 340 ASN A O 1
ATOM 2540 N N . PRO A 1 341 ? 21.421 -17.426 -26.380 1.00 93.25 341 PRO A N 1
ATOM 2541 C CA . PRO A 1 341 ? 21.221 -18.409 -25.307 1.00 93.25 341 PRO A CA 1
ATOM 2542 C C . PRO A 1 341 ? 22.436 -18.577 -24.376 1.00 93.25 341 PRO A C 1
ATOM 2544 O O . PRO A 1 341 ? 22.319 -19.164 -23.307 1.00 93.25 341 PRO A O 1
ATOM 2547 N N . SER A 1 342 ? 23.605 -18.053 -24.757 1.00 92.50 342 SER A N 1
ATOM 2548 C CA . SER A 1 342 ? 24.805 -17.936 -23.913 1.00 92.50 342 SER A CA 1
ATOM 2549 C C . SER A 1 342 ? 24.803 -16.694 -23.003 1.00 92.50 342 SER A C 1
ATOM 2551 O O . SER A 1 342 ? 25.855 -16.312 -22.486 1.00 92.50 342 SER A O 1
ATOM 2553 N N . GLY A 1 343 ? 23.662 -16.014 -22.880 1.00 93.19 343 GLY A N 1
ATOM 2554 C CA . GLY A 1 343 ? 23.535 -14.711 -22.238 1.00 93.19 343 GLY A CA 1
ATOM 2555 C C . GLY A 1 343 ? 24.018 -13.552 -23.117 1.00 93.19 343 GLY A C 1
ATOM 2556 O O . GLY A 1 343 ? 24.790 -13.719 -24.066 1.00 93.19 343 GLY A O 1
ATOM 2557 N N . LEU A 1 344 ? 23.538 -12.350 -22.794 1.00 96.81 344 LEU A N 1
ATOM 2558 C CA . LEU A 1 344 ? 23.894 -11.102 -23.471 1.00 96.81 344 LEU A CA 1
ATOM 2559 C C . LEU A 1 344 ? 25.190 -10.517 -22.897 1.00 96.81 344 LEU A C 1
ATOM 2561 O O . LEU A 1 344 ? 25.437 -10.593 -21.696 1.00 96.81 344 LEU A O 1
ATOM 2565 N N . SER A 1 345 ? 25.989 -9.839 -23.720 1.00 97.94 345 SER A N 1
ATOM 2566 C CA . SER A 1 345 ? 26.977 -8.882 -23.204 1.00 97.94 345 SER A CA 1
ATOM 2567 C C . SER A 1 345 ? 26.290 -7.600 -22.716 1.00 97.94 345 SER A C 1
ATOM 2569 O O . SER A 1 345 ? 25.226 -7.228 -23.218 1.00 97.94 345 SER A O 1
ATOM 2571 N N . ARG A 1 346 ? 26.933 -6.862 -21.799 1.00 96.81 346 ARG A N 1
ATOM 2572 C CA . ARG A 1 346 ? 26.434 -5.564 -21.304 1.00 96.81 346 ARG A CA 1
ATOM 2573 C C . ARG A 1 346 ? 26.064 -4.599 -22.439 1.00 96.81 346 ARG A C 1
ATOM 2575 O O . ARG A 1 346 ? 25.031 -3.946 -22.373 1.00 96.81 346 ARG A O 1
ATOM 2582 N N . ALA A 1 347 ? 26.874 -4.532 -23.498 1.00 97.56 347 ALA A N 1
ATOM 2583 C CA . ALA A 1 347 ? 26.614 -3.659 -24.646 1.00 97.56 347 ALA A CA 1
ATOM 2584 C C . ALA A 1 347 ? 25.343 -4.061 -25.419 1.00 97.56 347 ALA A C 1
ATOM 2586 O O . ALA A 1 347 ? 24.541 -3.199 -25.768 1.00 97.56 347 ALA A O 1
ATOM 2587 N N . GLN A 1 348 ? 25.119 -5.363 -25.632 1.00 97.88 348 GLN A N 1
ATOM 2588 C CA . GLN A 1 348 ? 23.885 -5.857 -26.258 1.00 97.88 348 GLN A CA 1
ATOM 2589 C C . GLN A 1 348 ? 22.660 -5.612 -25.365 1.00 97.88 348 GLN A C 1
ATOM 2591 O O . GLN A 1 348 ? 21.600 -5.263 -25.877 1.00 97.88 348 GLN A O 1
ATOM 2596 N N . ALA A 1 349 ? 22.809 -5.752 -24.044 1.00 97.94 349 ALA A N 1
ATOM 2597 C CA . ALA A 1 349 ? 21.748 -5.497 -23.072 1.00 97.94 349 ALA A CA 1
ATOM 2598 C C . ALA A 1 349 ? 21.351 -4.003 -23.010 1.00 97.94 349 ALA A C 1
ATOM 2600 O O . ALA A 1 349 ? 20.164 -3.683 -23.037 1.00 97.94 349 ALA A O 1
ATOM 2601 N N . VAL A 1 350 ? 22.324 -3.079 -23.034 1.00 98.06 350 VAL A N 1
ATOM 2602 C CA . VAL A 1 350 ? 22.068 -1.629 -23.171 1.00 98.06 350 VAL A CA 1
ATOM 2603 C C . VAL A 1 350 ? 21.362 -1.314 -24.494 1.00 98.06 350 VAL A C 1
ATOM 2605 O O . VAL A 1 350 ? 20.421 -0.518 -24.509 1.00 98.06 350 VAL A O 1
ATOM 2608 N N . GLN A 1 351 ? 21.781 -1.943 -25.598 1.00 97.94 351 GLN A N 1
ATOM 2609 C CA . GLN A 1 351 ? 21.183 -1.714 -26.913 1.00 97.94 351 GLN A CA 1
ATOM 2610 C C . GLN A 1 351 ? 19.714 -2.161 -26.957 1.00 97.94 351 GLN A C 1
ATOM 2612 O O . GLN A 1 351 ? 18.854 -1.359 -27.314 1.00 97.94 351 GLN A O 1
ATOM 2617 N N . ILE A 1 352 ? 19.398 -3.393 -26.531 1.00 98.19 352 ILE A N 1
ATOM 2618 C CA . ILE A 1 352 ? 18.009 -3.880 -26.559 1.00 98.19 352 ILE A CA 1
ATOM 2619 C C . ILE A 1 352 ? 17.100 -3.094 -25.608 1.00 98.19 352 ILE A C 1
ATOM 2621 O O . ILE A 1 352 ? 15.951 -2.833 -25.963 1.00 98.19 352 ILE A O 1
ATOM 2625 N N . LEU A 1 353 ? 17.598 -2.652 -24.445 1.00 97.81 353 LEU A N 1
ATOM 2626 C CA . LEU A 1 353 ? 16.842 -1.745 -23.577 1.00 97.81 353 LEU A CA 1
ATOM 2627 C C . LEU A 1 353 ? 16.581 -0.408 -24.274 1.00 97.81 353 LEU A C 1
ATOM 2629 O O . LEU A 1 353 ? 15.431 0.009 -24.334 1.00 97.81 353 LEU A O 1
ATOM 2633 N N . THR A 1 354 ? 17.597 0.223 -24.868 1.00 97.94 354 THR A N 1
ATOM 2634 C CA . THR A 1 354 ? 17.448 1.474 -25.640 1.00 97.94 354 THR A CA 1
ATOM 2635 C C . THR A 1 354 ? 16.412 1.338 -26.761 1.00 97.94 354 THR A C 1
ATOM 2637 O O . THR A 1 354 ? 15.553 2.206 -26.925 1.00 97.94 354 THR A O 1
ATOM 2640 N N . ASP A 1 355 ? 16.433 0.224 -27.497 1.00 97.88 355 ASP A N 1
ATOM 2641 C CA . ASP A 1 355 ? 15.454 -0.056 -28.547 1.00 97.88 355 ASP A CA 1
ATOM 2642 C C . ASP A 1 355 ? 14.037 -0.254 -27.975 1.00 97.88 355 ASP A C 1
ATOM 2644 O O . ASP A 1 355 ? 13.073 0.276 -28.531 1.00 97.88 355 ASP A O 1
ATOM 2648 N N . CYS A 1 356 ? 13.896 -0.930 -26.828 1.00 98.06 356 CYS A N 1
ATOM 2649 C CA . CYS A 1 356 ? 12.618 -1.064 -26.124 1.00 98.06 356 CYS A CA 1
ATOM 2650 C C . CYS A 1 356 ? 12.082 0.286 -25.619 1.00 98.06 356 CYS A C 1
ATOM 2652 O O . CYS A 1 356 ? 10.902 0.571 -25.816 1.00 98.06 356 CYS A O 1
ATOM 2654 N N . LEU A 1 357 ? 12.931 1.132 -25.024 1.00 97.69 357 LEU A N 1
ATOM 2655 C CA . LEU A 1 357 ? 12.566 2.479 -24.561 1.00 97.69 357 LEU A CA 1
ATOM 2656 C C . LEU A 1 357 ? 12.088 3.359 -25.723 1.00 97.69 357 LEU A C 1
ATOM 2658 O O . LEU A 1 357 ? 11.085 4.057 -25.591 1.00 97.69 357 LEU A O 1
ATOM 2662 N N . ARG A 1 358 ? 12.738 3.267 -26.893 1.00 97.94 358 ARG A N 1
ATOM 2663 C CA . ARG A 1 358 ? 12.299 3.960 -28.116 1.00 97.94 358 ARG A CA 1
ATOM 2664 C C . ARG A 1 358 ? 10.900 3.516 -28.556 1.00 97.94 358 ARG A C 1
ATOM 2666 O O . ARG A 1 358 ? 10.066 4.356 -28.885 1.00 97.94 358 ARG A O 1
ATOM 2673 N N . VAL A 1 359 ? 10.618 2.210 -28.551 1.00 97.00 359 VAL A N 1
ATOM 2674 C CA . VAL A 1 359 ? 9.287 1.685 -28.915 1.00 97.00 359 VAL A CA 1
ATOM 2675 C C . VAL A 1 359 ? 8.229 2.051 -27.867 1.00 97.00 359 VAL A C 1
ATOM 2677 O O . VAL A 1 359 ? 7.105 2.375 -28.253 1.00 97.00 359 VAL A O 1
ATOM 2680 N N . LEU A 1 360 ? 8.577 2.067 -26.575 1.00 96.00 360 LEU A N 1
ATOM 2681 C CA . LEU A 1 360 ? 7.701 2.564 -25.510 1.00 96.00 360 LEU A CA 1
ATOM 2682 C C . LEU A 1 360 ? 7.372 4.044 -25.712 1.00 96.00 360 LEU A C 1
ATOM 2684 O O . LEU A 1 360 ? 6.196 4.378 -25.784 1.00 96.00 360 LEU A O 1
ATOM 2688 N N . PHE A 1 361 ? 8.360 4.909 -25.949 1.00 96.25 361 PHE A N 1
ATOM 2689 C CA . PHE A 1 361 ? 8.116 6.325 -26.246 1.00 96.25 361 PHE A CA 1
ATOM 2690 C C . PHE A 1 361 ? 7.180 6.547 -27.453 1.00 96.25 361 PHE A C 1
ATOM 2692 O O . PHE A 1 361 ? 6.369 7.470 -27.450 1.00 96.25 361 PHE A O 1
ATOM 2699 N N . TYR A 1 362 ? 7.226 5.681 -28.471 1.00 95.56 362 TYR A N 1
ATOM 2700 C CA . TYR A 1 362 ? 6.304 5.755 -29.612 1.00 95.56 362 TYR A CA 1
ATOM 2701 C C . TYR A 1 362 ? 4.871 5.270 -29.332 1.00 95.56 362 TYR A C 1
ATOM 2703 O O . TYR A 1 362 ? 3.982 5.542 -30.146 1.00 95.56 362 TYR A O 1
ATOM 2711 N N . ARG A 1 363 ? 4.639 4.461 -28.288 1.00 94.62 363 ARG A N 1
ATOM 2712 C CA . ARG A 1 363 ? 3.409 3.650 -28.145 1.00 94.62 363 ARG A CA 1
ATOM 2713 C C . ARG A 1 363 ? 2.735 3.708 -26.776 1.00 94.62 363 ARG A C 1
ATOM 2715 O O . ARG A 1 363 ? 1.537 3.446 -26.703 1.00 94.62 363 ARG A O 1
ATOM 2722 N N . GLU A 1 364 ? 3.450 4.064 -25.719 1.00 92.38 364 GLU A N 1
ATOM 2723 C CA . GLU A 1 364 ? 2.905 4.307 -24.389 1.00 92.38 364 GLU A CA 1
ATOM 2724 C C . GLU A 1 364 ? 2.656 5.810 -24.199 1.00 92.38 364 GLU A C 1
ATOM 2726 O O . GLU A 1 364 ? 3.576 6.614 -24.078 1.00 92.38 364 GLU A O 1
ATOM 2731 N N . CYS A 1 365 ? 1.381 6.206 -24.125 1.00 88.62 365 CYS A N 1
ATOM 2732 C CA . CYS A 1 365 ? 0.966 7.615 -24.038 1.00 88.62 365 CYS A CA 1
ATOM 2733 C C . CYS A 1 365 ? 1.422 8.356 -22.762 1.00 88.62 365 CYS A C 1
ATOM 2735 O O . CYS A 1 365 ? 1.103 9.534 -22.602 1.00 88.62 365 CYS A O 1
ATOM 2737 N N . ARG A 1 366 ? 2.077 7.667 -21.820 1.00 86.38 366 ARG A N 1
ATOM 2738 C CA . ARG A 1 366 ? 2.537 8.198 -20.527 1.00 86.38 366 ARG A CA 1
ATOM 2739 C C . ARG A 1 366 ? 4.060 8.154 -20.364 1.00 86.38 366 ARG A C 1
ATOM 2741 O O . ARG A 1 366 ? 4.527 8.343 -19.251 1.00 86.38 366 ARG A O 1
ATOM 2748 N N . THR A 1 367 ? 4.808 7.943 -21.445 1.00 90.38 367 THR A N 1
ATOM 2749 C CA . THR A 1 367 ? 6.278 7.923 -21.443 1.00 90.38 367 THR A CA 1
ATOM 2750 C C . THR A 1 367 ? 6.847 9.238 -21.972 1.00 90.38 367 THR A C 1
ATOM 2752 O O . THR A 1 367 ? 6.365 9.766 -22.976 1.00 90.38 367 THR A O 1
ATOM 2755 N N . ILE A 1 368 ? 7.908 9.756 -21.348 1.00 93.06 368 ILE A N 1
ATOM 2756 C CA . ILE A 1 368 ? 8.709 10.865 -21.907 1.00 93.06 368 ILE A CA 1
ATOM 2757 C C . ILE A 1 368 ? 10.008 10.359 -22.532 1.00 93.06 368 ILE A C 1
ATOM 2759 O O . ILE A 1 368 ? 10.550 9.346 -22.105 1.00 93.06 368 ILE A O 1
ATOM 2763 N N . ASN A 1 369 ? 10.564 11.103 -23.495 1.00 95.94 369 ASN A N 1
ATOM 2764 C CA . ASN A 1 369 ? 11.902 10.826 -24.026 1.00 95.94 369 ASN A CA 1
ATOM 2765 C C . ASN A 1 369 ? 13.002 11.320 -23.064 1.00 95.94 369 ASN A C 1
ATOM 2767 O O . ASN A 1 369 ? 13.757 12.238 -23.379 1.00 95.94 369 ASN A O 1
ATOM 2771 N N . LYS A 1 370 ? 13.011 10.776 -21.845 1.00 96.25 370 LYS A N 1
ATOM 2772 C CA . LYS A 1 370 ? 14.021 11.026 -20.816 1.00 96.25 370 LYS A CA 1
ATOM 2773 C C . LYS A 1 370 ? 14.005 9.873 -19.818 1.00 96.25 370 LYS A C 1
ATOM 2775 O O . LYS A 1 370 ? 13.030 9.693 -19.091 1.00 96.25 370 LYS A O 1
ATOM 2780 N N . PHE A 1 371 ? 15.083 9.106 -19.791 1.00 96.62 371 PHE A N 1
ATOM 2781 C CA . PHE A 1 371 ? 15.186 7.822 -19.109 1.00 96.62 371 PHE A CA 1
ATOM 2782 C C . PHE A 1 371 ? 16.402 7.773 -18.194 1.00 96.62 371 PHE A C 1
ATOM 2784 O O . PHE A 1 371 ? 17.368 8.507 -18.393 1.00 96.62 371 PHE A O 1
ATOM 2791 N N . GLN A 1 372 ? 16.374 6.875 -17.215 1.00 97.00 372 GLN A N 1
ATOM 2792 C CA . GLN A 1 372 ? 17.555 6.472 -16.455 1.00 97.00 372 GLN A CA 1
ATOM 2793 C C . GLN A 1 372 ? 17.711 4.956 -16.504 1.00 97.00 372 GLN A C 1
ATOM 2795 O O . GLN A 1 372 ? 16.729 4.219 -16.612 1.00 97.00 372 GLN A O 1
ATOM 2800 N N . MET A 1 373 ? 18.959 4.499 -16.424 1.00 97.62 373 MET A N 1
ATOM 2801 C CA . MET A 1 373 ? 19.310 3.085 -16.411 1.00 97.62 373 MET A CA 1
ATOM 2802 C C . MET A 1 373 ? 20.113 2.770 -15.148 1.00 97.62 373 MET A C 1
ATOM 2804 O O . MET A 1 373 ? 21.145 3.391 -14.895 1.00 97.62 373 MET A O 1
ATOM 2808 N N . ALA A 1 374 ? 19.627 1.820 -14.357 1.00 97.81 374 ALA A N 1
ATOM 2809 C CA . ALA A 1 374 ? 20.343 1.223 -13.242 1.00 97.81 374 ALA A CA 1
ATOM 2810 C C . ALA A 1 374 ? 21.078 -0.038 -13.719 1.00 97.81 374 ALA A C 1
ATOM 2812 O O . ALA A 1 374 ? 20.518 -0.851 -14.454 1.00 97.81 374 ALA A O 1
ATOM 2813 N N . ASP A 1 375 ? 22.324 -0.191 -13.291 1.00 97.94 375 ASP A N 1
ATOM 2814 C CA . ASP A 1 375 ? 23.223 -1.288 -13.639 1.00 97.94 375 ASP A CA 1
ATOM 2815 C C . ASP A 1 375 ? 23.775 -1.903 -12.354 1.00 97.94 375 ASP A C 1
ATOM 2817 O O . ASP A 1 375 ? 24.488 -1.231 -11.608 1.00 97.94 375 ASP A O 1
ATOM 2821 N N . ALA A 1 376 ? 23.387 -3.146 -12.069 1.00 97.50 376 ALA A N 1
ATOM 2822 C CA . ALA A 1 376 ? 23.822 -3.903 -10.901 1.00 97.50 376 ALA A CA 1
ATOM 2823 C C . ALA A 1 376 ? 24.888 -4.925 -11.315 1.00 97.50 376 ALA A C 1
ATOM 2825 O O . ALA A 1 376 ? 24.580 -5.897 -12.009 1.00 97.50 376 ALA A O 1
ATOM 2826 N N . ALA A 1 377 ? 26.123 -4.706 -10.870 1.00 95.31 377 ALA A N 1
ATOM 2827 C CA . ALA A 1 377 ? 27.290 -5.528 -11.177 1.00 95.31 377 ALA A CA 1
ATOM 2828 C C . ALA A 1 377 ? 28.150 -5.757 -9.916 1.00 95.31 377 ALA A C 1
ATOM 2830 O O . ALA A 1 377 ? 27.764 -5.404 -8.800 1.00 95.31 377 ALA A O 1
ATOM 2831 N N . SER A 1 378 ? 29.326 -6.370 -10.076 1.00 93.56 378 SER A N 1
ATOM 2832 C CA . SER A 1 378 ? 30.216 -6.747 -8.964 1.00 93.56 378 SER A CA 1
ATOM 2833 C C . SER A 1 378 ? 30.780 -5.583 -8.148 1.00 93.56 378 SER A C 1
ATOM 2835 O O . SER A 1 378 ? 31.228 -5.795 -7.024 1.00 93.56 378 SER A O 1
ATOM 2837 N N . ASP A 1 379 ? 30.752 -4.366 -8.685 1.00 90.69 379 ASP A N 1
ATOM 2838 C CA . ASP A 1 379 ? 31.170 -3.132 -8.022 1.00 90.69 379 ASP A CA 1
ATOM 2839 C C . ASP A 1 379 ? 30.001 -2.336 -7.405 1.00 90.69 379 ASP A C 1
ATOM 2841 O O . ASP A 1 379 ? 30.208 -1.232 -6.899 1.00 90.69 379 ASP A O 1
ATOM 2845 N N . GLY A 1 380 ? 28.788 -2.901 -7.413 1.00 90.44 380 GLY A N 1
ATOM 2846 C CA . GLY A 1 380 ? 27.578 -2.326 -6.827 1.00 90.44 380 GLY A CA 1
ATOM 2847 C C . GLY A 1 380 ? 26.534 -1.917 -7.868 1.00 90.44 380 GLY A C 1
ATOM 2848 O O . GLY A 1 380 ? 26.528 -2.399 -9.001 1.00 90.44 380 GLY A O 1
ATOM 2849 N N . VAL A 1 381 ? 25.621 -1.029 -7.465 1.00 94.81 381 VAL A N 1
ATOM 2850 C CA . VAL A 1 381 ? 24.575 -0.481 -8.342 1.00 94.81 381 VAL A CA 1
ATOM 2851 C C . VAL A 1 381 ? 24.958 0.928 -8.785 1.00 94.81 381 VAL A C 1
ATOM 2853 O O . VAL A 1 381 ? 25.190 1.807 -7.956 1.00 94.81 381 VAL A O 1
ATOM 2856 N N . ARG A 1 382 ? 24.986 1.160 -10.098 1.00 96.69 382 ARG A N 1
ATOM 2857 C CA . ARG A 1 382 ? 25.210 2.476 -10.710 1.00 96.69 382 ARG A CA 1
ATOM 2858 C C . ARG A 1 382 ? 23.940 2.932 -11.417 1.00 96.69 382 ARG A C 1
ATOM 2860 O O . ARG A 1 382 ? 23.400 2.186 -12.226 1.00 96.69 382 ARG A O 1
ATOM 2867 N N . ILE A 1 383 ? 23.485 4.154 -11.157 1.00 96.44 383 ILE A N 1
ATOM 2868 C CA . ILE A 1 383 ? 22.363 4.775 -11.878 1.00 96.44 383 ILE A CA 1
ATOM 2869 C C . ILE A 1 383 ? 22.938 5.803 -12.853 1.00 96.44 383 ILE A C 1
ATOM 2871 O O . ILE A 1 383 ? 23.806 6.592 -12.478 1.00 96.44 383 ILE A O 1
ATOM 2875 N N . SER A 1 384 ? 22.493 5.777 -14.109 1.00 96.31 384 SER A N 1
ATOM 2876 C CA . SER A 1 384 ? 22.925 6.736 -15.124 1.00 96.31 384 SER A CA 1
ATOM 2877 C C . SER A 1 384 ? 22.381 8.140 -14.855 1.00 96.31 384 SER A C 1
ATOM 2879 O O . SER A 1 384 ? 21.291 8.314 -14.302 1.00 96.31 384 SER A O 1
ATOM 2881 N N . GLU A 1 385 ? 23.083 9.148 -15.372 1.00 96.50 385 GLU A N 1
ATOM 2882 C CA . GLU A 1 385 ? 22.450 10.439 -15.647 1.00 96.50 385 GLU A CA 1
ATOM 2883 C C . GLU A 1 385 ? 21.245 10.254 -16.594 1.00 96.50 385 GLU A C 1
ATOM 2885 O O . GLU A 1 385 ? 21.209 9.276 -17.358 1.00 96.50 385 GLU A O 1
ATOM 2890 N N . PRO A 1 386 ? 20.249 11.156 -16.561 1.00 96.56 386 PRO A N 1
ATOM 2891 C CA . PRO A 1 386 ? 19.120 11.090 -17.477 1.00 96.56 386 PRO A CA 1
ATOM 2892 C C . PRO A 1 386 ? 19.547 11.260 -18.941 1.00 96.56 386 PRO A C 1
ATOM 2894 O O . PRO A 1 386 ? 20.230 12.228 -19.274 1.00 96.56 386 PRO A O 1
ATOM 2897 N N . PHE A 1 387 ? 19.088 10.366 -19.816 1.00 96.62 387 PHE A N 1
ATOM 2898 C CA . PHE A 1 387 ? 19.383 10.369 -21.252 1.00 96.62 387 PHE A CA 1
ATOM 2899 C C . PHE A 1 387 ? 18.102 10.286 -22.091 1.00 96.62 387 PHE A C 1
ATOM 2901 O O . PHE A 1 387 ? 17.080 9.770 -21.639 1.00 96.62 387 PHE A O 1
ATOM 2908 N N . ASP A 1 388 ? 18.154 10.787 -23.318 1.00 97.19 388 ASP A N 1
ATOM 2909 C CA . ASP A 1 388 ? 17.130 10.617 -24.346 1.00 97.19 388 ASP A CA 1
ATOM 2910 C C . ASP A 1 388 ? 17.530 9.520 -25.348 1.00 97.19 388 ASP A C 1
ATOM 2912 O O . ASP A 1 388 ? 18.695 9.134 -25.457 1.00 97.19 388 ASP A O 1
ATOM 2916 N N . VAL A 1 389 ? 16.551 8.984 -26.078 1.00 96.94 389 VAL A N 1
ATOM 2917 C CA . VAL A 1 389 ? 16.790 8.057 -27.190 1.00 96.94 389 VAL A CA 1
ATOM 2918 C C . VAL A 1 389 ? 16.511 8.743 -28.523 1.00 96.94 389 VAL A C 1
ATOM 2920 O O . VAL A 1 389 ? 15.561 9.517 -28.664 1.00 96.94 389 VAL A O 1
ATOM 2923 N N . GLU A 1 390 ? 17.331 8.436 -29.526 1.00 96.38 390 GLU A N 1
ATOM 2924 C CA . GLU A 1 390 ? 17.137 8.920 -30.893 1.00 96.38 390 GLU A CA 1
ATOM 2925 C C . GLU A 1 390 ? 15.798 8.420 -31.455 1.00 96.38 390 GLU A C 1
ATOM 2927 O O . GLU A 1 390 ? 15.458 7.240 -31.313 1.00 96.38 390 GLU A O 1
ATOM 2932 N N . THR A 1 391 ? 15.041 9.302 -32.114 1.00 96.50 391 THR A N 1
ATOM 2933 C CA . THR A 1 391 ? 13.728 8.978 -32.688 1.00 96.50 391 THR A CA 1
ATOM 2934 C C . THR A 1 391 ? 13.629 9.398 -34.149 1.00 96.50 391 THR A C 1
ATOM 2936 O O . THR A 1 391 ? 14.218 10.390 -34.562 1.00 96.50 391 THR A O 1
ATOM 2939 N N . ASN A 1 392 ? 12.862 8.638 -34.931 1.00 95.62 392 ASN A N 1
ATOM 2940 C CA . ASN A 1 392 ? 12.613 8.892 -36.344 1.00 95.62 392 ASN A CA 1
ATOM 2941 C C . ASN A 1 392 ? 11.106 9.051 -36.572 1.00 95.62 392 ASN A C 1
ATOM 2943 O O . ASN A 1 392 ? 10.334 8.123 -36.321 1.00 95.62 392 ASN A O 1
ATOM 2947 N N . TRP A 1 393 ? 10.720 10.221 -37.074 1.00 95.50 393 TRP A N 1
ATOM 2948 C CA . TRP A 1 393 ? 9.345 10.582 -37.423 1.00 95.50 393 TRP A CA 1
ATOM 2949 C C . TRP A 1 393 ? 9.179 10.890 -38.922 1.00 95.50 393 TRP A C 1
ATOM 2951 O O . TRP A 1 393 ? 8.068 11.146 -39.377 1.00 95.50 393 TRP A O 1
ATOM 2961 N N . GLU A 1 394 ? 10.259 10.822 -39.704 1.00 95.62 394 GLU A N 1
ATOM 2962 C CA . GLU A 1 394 ? 10.336 11.272 -41.103 1.00 95.62 394 GLU A CA 1
ATOM 2963 C C . GLU A 1 394 ? 10.050 10.147 -42.113 1.00 95.62 394 GLU A C 1
ATOM 2965 O O . GLU A 1 394 ? 10.515 10.159 -43.253 1.00 95.62 394 GLU A O 1
ATOM 2970 N N . TYR A 1 395 ? 9.268 9.141 -41.713 1.00 95.12 395 TYR A N 1
ATOM 2971 C CA . TYR A 1 395 ? 8.849 8.079 -42.624 1.00 95.12 395 TYR A CA 1
ATOM 2972 C C . TYR A 1 395 ? 8.011 8.651 -43.772 1.00 95.12 395 TYR A C 1
ATOM 2974 O O . TYR A 1 395 ? 7.049 9.383 -43.552 1.00 95.12 395 TYR A O 1
ATOM 2982 N N . GLU A 1 396 ? 8.291 8.218 -45.003 1.00 95.44 396 GLU A N 1
ATOM 2983 C CA . GLU A 1 396 ? 7.570 8.655 -46.210 1.00 95.44 396 GLU A CA 1
ATOM 2984 C C . GLU A 1 396 ? 6.049 8.398 -46.133 1.00 95.44 396 GLU A C 1
ATOM 2986 O O . GLU A 1 396 ? 5.275 9.022 -46.852 1.00 95.44 396 GLU A O 1
ATOM 2991 N N . GLY A 1 397 ? 5.607 7.458 -45.288 1.00 95.00 397 GLY A N 1
ATOM 2992 C CA . GLY A 1 397 ? 4.196 7.169 -45.005 1.00 95.00 397 GLY A CA 1
ATOM 2993 C C . GLY A 1 397 ? 3.518 8.133 -44.021 1.00 95.00 397 GLY A C 1
ATOM 2994 O O . GLY A 1 397 ? 2.294 8.169 -43.976 1.00 95.00 397 GLY A O 1
ATOM 2995 N N . PHE A 1 398 ? 4.283 8.905 -43.243 1.00 95.38 398 PHE A N 1
ATOM 2996 C CA . PHE A 1 398 ? 3.775 9.858 -42.245 1.00 95.38 398 PHE A CA 1
ATOM 2997 C C . PHE A 1 398 ? 3.605 11.278 -42.809 1.00 95.38 398 PHE A C 1
ATOM 2999 O O . PHE A 1 398 ? 3.157 12.173 -42.094 1.00 95.38 398 PHE A O 1
ATOM 3006 N N . CYS A 1 399 ? 3.927 11.511 -44.087 1.00 94.31 399 CYS A N 1
ATOM 3007 C CA . CYS A 1 399 ? 3.723 12.818 -44.704 1.00 94.31 399 CYS A CA 1
ATOM 3008 C C . CYS A 1 399 ? 2.228 13.190 -44.771 1.00 94.31 399 CYS A C 1
ATOM 3010 O O . CYS A 1 399 ? 1.342 12.330 -44.847 1.00 94.31 399 CYS A O 1
ATOM 3012 N N . PHE A 1 400 ? 1.941 14.494 -44.771 1.00 93.00 400 PHE A N 1
ATOM 3013 C CA . PHE A 1 400 ? 0.569 15.015 -44.753 1.00 93.00 400 PHE A CA 1
ATOM 3014 C C . PHE A 1 400 ? -0.284 14.484 -45.921 1.00 93.00 400 PHE A C 1
ATOM 3016 O O . PHE A 1 400 ? -1.425 14.079 -45.729 1.00 93.00 400 PHE A O 1
ATOM 3023 N N . GLU A 1 401 ? 0.283 14.392 -47.129 1.00 94.88 401 GLU A N 1
ATOM 3024 C CA . GLU A 1 401 ? -0.439 13.953 -48.336 1.00 94.88 401 GLU A CA 1
ATOM 3025 C C . GLU A 1 401 ? -0.909 12.482 -48.293 1.00 94.88 401 GLU A C 1
ATOM 3027 O O . GLU A 1 401 ? -1.874 12.112 -48.973 1.00 94.88 401 GLU A O 1
ATOM 3032 N N . LYS A 1 402 ? -0.231 11.632 -47.508 1.00 93.38 402 LYS A N 1
ATOM 3033 C CA . LYS A 1 402 ? -0.601 10.218 -47.315 1.00 93.38 402 LYS A CA 1
ATOM 3034 C C . LYS A 1 402 ? -1.462 9.977 -46.078 1.00 93.38 402 LYS A C 1
ATOM 3036 O O . LYS A 1 402 ? -2.146 8.961 -46.018 1.00 93.38 402 LYS A O 1
ATOM 3041 N N . THR A 1 403 ? -1.437 10.892 -45.111 1.00 94.12 403 THR A N 1
ATOM 3042 C CA . THR A 1 403 ? -2.237 10.812 -43.877 1.00 94.12 403 THR A CA 1
ATOM 3043 C C . THR A 1 403 ? -3.566 11.573 -43.969 1.00 94.12 403 THR A C 1
ATOM 3045 O O . THR A 1 403 ? -4.469 11.323 -43.171 1.00 94.12 403 THR A O 1
ATOM 3048 N N . ALA A 1 404 ? -3.730 12.457 -44.959 1.00 92.00 404 ALA A N 1
ATOM 3049 C CA . ALA A 1 404 ? -4.979 13.159 -45.237 1.00 92.00 404 ALA A CA 1
ATOM 3050 C C . ALA A 1 404 ? -6.114 12.197 -45.648 1.00 92.00 404 ALA A C 1
ATOM 3052 O O . ALA A 1 404 ? -6.035 11.507 -46.663 1.00 92.00 404 ALA A O 1
ATOM 3053 N N . ILE A 1 405 ? -7.201 12.194 -44.867 1.00 90.38 405 ILE A N 1
ATOM 3054 C CA . ILE A 1 405 ? -8.393 11.351 -45.090 1.00 90.38 405 ILE A CA 1
ATOM 3055 C C . ILE A 1 405 ? -9.254 11.855 -46.261 1.00 90.38 405 ILE A C 1
ATOM 3057 O O . ILE A 1 405 ? -9.941 11.074 -46.916 1.00 90.38 405 ILE A O 1
ATOM 3061 N N . ILE A 1 406 ? -9.219 13.163 -46.523 1.00 81.12 406 ILE A N 1
ATOM 3062 C CA . ILE A 1 406 ? -9.905 13.832 -47.633 1.00 81.12 406 ILE A CA 1
ATOM 3063 C C . ILE A 1 406 ? -8.852 14.693 -48.340 1.00 81.12 406 ILE A C 1
ATOM 3065 O O . ILE A 1 406 ? -8.053 15.347 -47.667 1.00 81.12 406 ILE A O 1
ATOM 3069 N N . ARG A 1 407 ? -8.836 14.643 -49.674 1.00 61.09 407 ARG A N 1
ATOM 3070 C CA . ARG A 1 407 ? -7.929 15.391 -50.558 1.00 61.09 407 ARG A CA 1
ATOM 3071 C C . ARG A 1 407 ? -8.659 16.557 -51.215 1.00 61.09 407 ARG A C 1
ATOM 3073 O O . ARG A 1 407 ? -9.852 16.360 -51.539 1.00 61.09 407 ARG A O 1
#

Mean predicted aligned error: 16.83 Å

pLDDT: mean 83.1, std 13.77, range [42.19, 98.44]

InterPro domains:
  IPR001353 Proteasome, subunit alpha/beta [PF00227] (240-374)
  IPR002347 Short-chain dehydrogenase/reductase SDR [PF00106] (2-167)
  IPR029055 Nucleophile aminohydrolases, N-terminal [G3DSA:3.60.20.10] (239-407)
  IPR029055 Nucleophile aminohydrolases, N-terminal [SSF56235] (213-397)
  IPR036291 NAD(P)-binding domain superfamily [SSF51735] (1-202)

Organism: Leishmania donovani (NCBI:txid5661)

Sequence (407 aa):
MKNVLLIGACGALGRAVANAFAKGKWSIISVDQAAAVQQGDGCGAVNPASSIEELQQAYKSAVTGLKVDAVINNCCLDELMLRQSLFSSVAAAHVFSTQGEKDGLLLLTGAAAALSPTPGMIGYGTAKSAVHFLCQSIAADPSVLPTDASVLAILPTILDTPGNRSAMPHADRSTWTSLEDVAQQIVEWSNGSRRPASGSLVKISLPLVTAKMASGGSVIAIKYNGGVLMAADTLLSYGYADFQMMTKQVEDNIERQRMYHNVDELSPSEVFSYLHRSIYQKRCDFEPCLCQMVFIGFRDSETFLAGVDDVGTRWEDDCVATGYGAYIALPLLRQALEKNPSGLSRAQAVQILTDCLRVLFYRECRTINKFQMADAASDGVRISEPFDVETNWEYEGFCFEKTAIIR

Radius of gyration: 33.15 Å; Cα contacts (8 Å, |Δi|>4): 687; chains: 1; bounding box: 68×43×111 Å